Protein AF-A0A962EG68-F1 (afdb_monomer_lite)

Foldseek 3Di:
DDPVVVVVVVVVVPPPPPPPPVPPDLLVLQVVLVVCVVVVVLVSVLVSLVVSCVVPVAWDLFDDRDDPDTHTRQSLLSNLVSCLSVVVLVSNLVSLPPPRSCVNQVVVVVSNVVSVVSNVVSVVVVVVVVPPDDDPDDDPDDDDDDDDDDDDDDDDDDDDDDDPDPAQDFDDPVLCVVLVVLLVVLVVLLVVLVVLLCDPPNPPDPVSVVLVVLSVVLVVLSVVLVVQSVVCRVRNPSVSSVVSVVSSVVSVVSSVVSVVVSVVVRVVVVVVVLVVLLVVLLVLLVVLLVVLVVLLVLCVVLVNCVPPLVVQLVVLNVQLVVQSVDSDSVSNVVSSVSNVVSSVVSVVVSVVGDDDQDPLLVVLLVCLVVLVLVCLLPDDVLVVGDALQSSLSSLLSNLQSLVVVCVVVVVPPPVSVVSSLVSLVSSCVSPVPDQDDPVSHPPVSNVSSVVD

pLDDT: mean 89.94, std 15.51, range [40.25, 98.56]

Radius of gyration: 44.88 Å; chains: 1; bounding box: 103×73×131 Å

Secondary structure (DSSP, 8-state):
--THHHHHHHHHSSSS---------HHHHHHHHHHHHHTT-HHHHHHHHHHHHHH----EEEEE-STT-EEEE-HHHHHHHHHHHHT-HHHHHHHHT-HHHHHHHTT-HHHHHHHHHHHHHHHHHHHHHHHSPPPPP------------PPPP-----PPP-----PPPPPPHHHHHHHHHHHHHHHHHHHHHHHHHHSTTTTT-HHHHHHHHHHHHHHHHHHHHHHHHHHHHHHT-HHHHHHHHHHHHHHHHHHHHHHHHHHHHHHHHHHHHHHHHHHHHHHHHHHHHHHHHHHHHHHHHTT-TTSHHHHHHHHHHHHHHHHHHSS-HHHHHHHHHHHHHHHHHHHHHHHHSPPPPPHHHHHHHHHHHTT-HHHHHT---GGGSSSHHHHHHHHHHHHHHHHHHHHHTTS--HHHHHHHHHHHHHHHHH-TT----TTTS-HHHHHHHHH-

Sequence (452 aa):
MSARLVLLALLTATLMALPASGRADYKTDYQDGIEAAEKGDWAEVQRRMRAALAENAKPSNRMRTYGTNFIPYVPHYYLGLANARLGDCTAAIDAFSNPASRGVVSGLSKESDTQAREEARCTQMLAQARSKPEPPPTTPMEGKPPVVVASKDPVVTGKPTPTTPTGPTALSAAQIAPIQTLLSRIDQKIDGISGQLRSQPLAGSGDARALGRDLESLKQGRQLLGSNLERARSGGDSQRLGSLSSEAQALERNVATLDDRVSSARSGLAQAAEARALEQARQRASSAIARLDQDLSAANSAGIAGSAQAKAASEARGRLQQASAGSDRKAIESALNALTRASGDLQQAIAAAPKPAPEQLRTLVSWYLSAQYSKAADWDQLERLPDARARANALLVRAASRWHLYVRGGEVDGKLSAAVDIDLREARRLDEALKPNPQAFSPRLIERFASL

Structure (mmCIF, N/CA/C/O backbone):
data_AF-A0A962EG68-F1
#
_entry.id   AF-A0A962EG68-F1
#
loop_
_atom_site.group_PDB
_atom_site.id
_atom_site.type_symbol
_atom_site.label_atom_id
_atom_site.label_alt_id
_atom_site.label_comp_id
_atom_site.label_asym_id
_atom_site.label_entity_id
_atom_site.label_seq_id
_atom_site.pdbx_PDB_ins_code
_atom_site.Cartn_x
_atom_site.Cartn_y
_atom_site.Cartn_z
_atom_site.occupancy
_atom_site.B_iso_or_equiv
_atom_site.auth_seq_id
_atom_site.auth_comp_id
_atom_site.auth_asym_id
_atom_site.auth_atom_id
_atom_site.pdbx_PDB_model_num
ATOM 1 N N . MET A 1 1 ? 13.966 -54.833 -22.460 1.00 50.03 1 MET A N 1
ATOM 2 C CA . MET A 1 1 ? 13.701 -53.536 -21.798 1.00 50.03 1 MET A CA 1
ATOM 3 C C . MET A 1 1 ? 13.385 -53.836 -20.347 1.00 50.03 1 MET A C 1
ATOM 5 O O . MET A 1 1 ? 12.464 -54.590 -20.071 1.00 50.03 1 MET A O 1
ATOM 9 N N . SER A 1 2 ? 14.286 -53.436 -19.457 1.00 43.94 2 SER A N 1
ATOM 10 C CA . SER A 1 2 ? 14.609 -54.204 -18.252 1.00 43.94 2 SER A CA 1
ATOM 11 C C . SER A 1 2 ? 13.902 -53.667 -17.005 1.00 43.94 2 SER A C 1
ATOM 13 O O . SER A 1 2 ? 13.923 -52.465 -16.755 1.00 43.94 2 SER A O 1
ATOM 15 N N . ALA A 1 3 ? 13.369 -54.575 -16.179 1.00 46.50 3 ALA A N 1
ATOM 16 C CA . ALA A 1 3 ? 12.634 -54.327 -14.927 1.00 46.50 3 ALA A CA 1
ATOM 17 C C . ALA A 1 3 ? 13.347 -53.418 -13.895 1.00 46.50 3 ALA A C 1
ATOM 19 O O . ALA A 1 3 ? 12.727 -52.929 -12.955 1.00 46.50 3 ALA A O 1
ATOM 20 N N . ARG A 1 4 ? 14.637 -53.125 -14.094 1.00 46.75 4 ARG A N 1
ATOM 21 C CA . ARG A 1 4 ? 15.418 -52.178 -13.284 1.00 46.75 4 ARG A CA 1
ATOM 22 C C . ARG A 1 4 ? 15.032 -50.706 -13.498 1.00 46.75 4 ARG A C 1
ATOM 24 O O . ARG A 1 4 ? 15.252 -49.904 -12.600 1.00 46.75 4 ARG A O 1
ATOM 31 N N . LEU A 1 5 ? 14.421 -50.352 -14.634 1.00 48.84 5 LEU A N 1
ATOM 32 C CA . LEU A 1 5 ? 13.956 -48.980 -14.904 1.00 48.84 5 LEU A CA 1
ATOM 33 C C . LEU A 1 5 ? 12.628 -48.644 -14.204 1.00 48.84 5 LEU A C 1
ATOM 35 O O . LEU A 1 5 ? 12.405 -47.490 -13.855 1.00 48.84 5 LEU A O 1
ATOM 39 N N . VAL A 1 6 ? 11.783 -49.641 -13.922 1.00 54.22 6 VAL A N 1
ATOM 40 C CA . VAL A 1 6 ? 10.502 -49.426 -13.222 1.00 54.22 6 VAL A CA 1
ATOM 41 C C . VAL A 1 6 ? 10.713 -49.260 -11.711 1.00 54.22 6 VAL A C 1
ATOM 43 O O . VAL A 1 6 ? 10.053 -48.434 -11.086 1.00 54.22 6 VAL A O 1
ATOM 46 N N . LEU A 1 7 ? 11.696 -49.957 -11.124 1.00 47.50 7 LEU A N 1
ATOM 47 C CA . LEU A 1 7 ? 12.001 -49.835 -9.692 1.00 47.50 7 LEU A CA 1
ATOM 48 C C . LEU A 1 7 ? 12.650 -48.480 -9.331 1.00 47.50 7 LEU A C 1
ATOM 50 O O . LEU A 1 7 ? 12.420 -47.964 -8.241 1.00 47.50 7 LEU A O 1
ATOM 54 N N . LEU A 1 8 ? 13.408 -47.864 -10.250 1.00 49.78 8 LEU A N 1
ATOM 55 C CA . LEU A 1 8 ? 14.012 -46.540 -10.030 1.00 49.78 8 LEU A CA 1
ATOM 56 C C . LEU A 1 8 ? 13.000 -45.384 -10.184 1.00 49.78 8 LEU A C 1
ATOM 58 O O . LEU A 1 8 ? 13.159 -44.334 -9.560 1.00 49.78 8 LEU A O 1
ATOM 62 N N . ALA A 1 9 ? 11.940 -45.587 -10.975 1.00 51.19 9 ALA A N 1
ATOM 63 C CA . ALA A 1 9 ? 10.847 -44.624 -11.132 1.00 51.19 9 ALA A CA 1
ATOM 64 C C . ALA A 1 9 ? 9.864 -44.645 -9.943 1.00 51.19 9 ALA A C 1
ATOM 66 O O . ALA A 1 9 ? 9.278 -43.620 -9.608 1.00 51.19 9 ALA A O 1
ATOM 67 N N . LEU A 1 10 ? 9.728 -45.782 -9.251 1.00 49.44 10 LEU A N 1
ATOM 68 C CA . LEU A 1 10 ? 8.895 -45.893 -8.047 1.00 49.44 10 LEU A CA 1
ATOM 69 C C . LEU A 1 10 ? 9.600 -45.431 -6.762 1.00 49.44 10 LEU A C 1
ATOM 71 O O . LEU A 1 10 ? 8.918 -45.043 -5.820 1.00 49.44 10 LEU A O 1
ATOM 75 N N . LEU A 1 11 ? 10.939 -45.387 -6.720 1.00 48.75 11 LEU A N 1
ATOM 76 C CA . LEU A 1 11 ? 11.671 -44.821 -5.575 1.00 48.75 11 LEU A CA 1
ATOM 77 C C . LEU A 1 11 ? 11.842 -43.292 -5.641 1.00 48.75 11 LEU A C 1
ATOM 79 O O . LEU A 1 11 ? 12.051 -42.661 -4.608 1.00 48.75 11 LEU A O 1
ATOM 83 N N . THR A 1 12 ? 11.734 -42.678 -6.824 1.00 49.97 12 THR A N 1
ATOM 84 C CA . THR A 1 12 ? 11.819 -41.213 -6.983 1.00 49.97 12 THR A CA 1
ATOM 85 C C . THR A 1 12 ? 10.485 -40.494 -6.757 1.00 49.97 12 THR A C 1
ATOM 87 O O . THR A 1 12 ? 10.488 -39.314 -6.416 1.00 49.97 12 THR A O 1
ATOM 90 N N . ALA A 1 13 ? 9.348 -41.194 -6.843 1.00 48.47 13 ALA A N 1
ATOM 91 C CA . ALA A 1 13 ? 8.026 -40.605 -6.607 1.00 48.47 13 ALA A CA 1
ATOM 92 C C . ALA A 1 13 ? 7.655 -40.447 -5.114 1.00 48.47 13 ALA A C 1
ATOM 94 O O . ALA A 1 13 ? 6.784 -39.645 -4.785 1.00 48.47 13 ALA A O 1
ATOM 95 N N . THR A 1 14 ? 8.324 -41.150 -4.194 1.00 50.56 14 THR A N 1
ATOM 96 C CA . THR A 1 14 ? 7.951 -41.158 -2.761 1.00 50.56 14 THR A CA 1
ATOM 97 C C . THR A 1 14 ? 8.701 -40.113 -1.920 1.00 50.56 14 THR A C 1
ATOM 99 O O . THR A 1 14 ? 8.388 -39.934 -0.747 1.00 50.56 14 THR A O 1
ATOM 102 N N . LEU A 1 15 ? 9.663 -39.376 -2.494 1.00 50.19 15 LEU A N 1
ATOM 103 C CA . LEU A 1 15 ? 10.488 -38.406 -1.751 1.00 50.19 15 LEU A CA 1
ATOM 104 C C . LEU A 1 15 ? 10.054 -36.931 -1.898 1.00 50.19 15 LEU A C 1
ATOM 106 O O . LEU A 1 15 ? 10.713 -36.053 -1.351 1.00 50.19 15 LEU A O 1
ATOM 110 N N . MET A 1 16 ? 8.947 -36.635 -2.595 1.00 50.22 16 MET A N 1
ATOM 111 C CA . MET A 1 16 ? 8.471 -35.253 -2.821 1.00 50.22 16 MET A CA 1
ATOM 112 C C . MET A 1 16 ? 7.241 -34.828 -1.999 1.00 50.22 16 MET A C 1
ATOM 114 O O . MET A 1 16 ? 6.708 -33.746 -2.221 1.00 50.22 16 MET A O 1
ATOM 118 N N . ALA A 1 17 ? 6.817 -35.617 -1.009 1.00 49.25 17 ALA A N 1
ATOM 119 C CA . ALA A 1 17 ? 5.711 -35.261 -0.110 1.00 49.25 17 ALA A CA 1
ATOM 120 C C . ALA A 1 17 ? 6.168 -34.961 1.329 1.00 49.25 17 ALA A C 1
ATOM 122 O O . ALA A 1 17 ? 5.431 -35.203 2.282 1.00 49.25 17 ALA A O 1
ATOM 123 N N . LEU A 1 18 ? 7.382 -34.432 1.510 1.00 51.16 18 LEU A N 1
ATOM 124 C CA . LEU A 1 18 ? 7.716 -33.742 2.754 1.00 51.16 18 LEU A CA 1
ATOM 125 C C . LEU A 1 18 ? 7.087 -32.348 2.648 1.00 51.16 18 LEU A C 1
ATOM 127 O O . LEU A 1 18 ? 7.542 -31.572 1.801 1.00 51.16 18 LEU A O 1
ATOM 131 N N . PRO A 1 19 ? 6.040 -32.012 3.432 1.00 52.06 19 PRO A N 1
ATOM 132 C CA . PRO A 1 19 ? 5.602 -30.630 3.512 1.00 52.06 19 PRO A CA 1
ATOM 133 C C . PRO A 1 19 ? 6.845 -29.822 3.857 1.00 52.06 19 PRO A C 1
ATOM 135 O O . PRO A 1 19 ? 7.565 -30.160 4.799 1.00 52.06 19 PRO A O 1
ATOM 138 N N . ALA A 1 20 ? 7.136 -28.797 3.058 1.00 50.50 20 ALA A N 1
ATOM 139 C CA . ALA A 1 20 ? 8.066 -27.774 3.473 1.00 50.50 20 ALA A CA 1
ATOM 140 C C . ALA A 1 20 ? 7.466 -27.187 4.749 1.00 50.50 20 ALA A C 1
ATOM 142 O O . ALA A 1 20 ? 6.619 -26.298 4.700 1.00 50.50 20 ALA A O 1
ATOM 143 N N . SER A 1 21 ? 7.859 -27.736 5.896 1.00 47.88 21 SER A N 1
ATOM 144 C CA . SER A 1 21 ? 7.805 -27.049 7.165 1.00 47.88 21 SER A CA 1
ATOM 145 C C . SER A 1 21 ? 8.706 -25.850 6.941 1.00 47.88 21 SER A C 1
ATOM 147 O O . SER A 1 21 ? 9.917 -25.916 7.162 1.00 47.88 21 SER A O 1
ATOM 149 N N . GLY A 1 22 ? 8.132 -24.789 6.360 1.00 54.22 22 GLY A N 1
ATOM 150 C CA . GLY A 1 22 ? 8.721 -23.469 6.385 1.00 54.22 22 GLY A CA 1
ATOM 151 C C . GLY A 1 22 ? 9.144 -23.311 7.823 1.00 54.22 22 GLY A C 1
ATOM 152 O O . GLY A 1 22 ? 8.308 -23.507 8.705 1.00 54.22 22 GLY A O 1
ATOM 153 N N . ARG A 1 23 ? 10.457 -23.178 8.040 1.00 49.31 23 ARG A N 1
ATOM 154 C CA . ARG A 1 23 ? 11.011 -23.012 9.376 1.00 49.31 23 ARG A CA 1
ATOM 155 C C . ARG A 1 23 ? 10.229 -21.860 9.963 1.00 49.31 23 ARG A C 1
ATOM 157 O O . ARG A 1 23 ? 10.404 -20.730 9.509 1.00 49.31 23 ARG A O 1
ATOM 164 N N . ALA A 1 24 ? 9.281 -22.195 10.827 1.00 63.91 24 ALA A N 1
ATOM 165 C CA . ALA A 1 24 ? 8.517 -21.198 11.511 1.00 63.91 24 ALA A CA 1
ATOM 166 C C . ALA A 1 24 ? 9.570 -20.404 12.293 1.00 63.91 24 ALA A C 1
ATOM 168 O O . ALA A 1 24 ? 10.603 -20.930 12.724 1.00 63.91 24 ALA A O 1
ATOM 169 N N . ASP A 1 25 ? 9.466 -19.092 12.146 1.00 90.56 25 ASP A N 1
ATOM 170 C CA . ASP A 1 25 ? 10.394 -18.157 12.741 1.00 90.56 25 ASP A CA 1
ATOM 171 C C . ASP A 1 25 ? 9.665 -17.658 13.975 1.00 90.56 25 ASP A C 1
ATOM 173 O O . ASP A 1 25 ? 8.786 -16.801 13.864 1.00 90.56 25 ASP A O 1
ATOM 177 N N . TYR A 1 26 ? 9.999 -18.210 15.145 1.00 95.31 26 TYR A N 1
ATOM 178 C CA . TYR A 1 26 ? 9.415 -17.800 16.424 1.00 95.31 26 TYR A CA 1
ATOM 179 C C . TYR A 1 26 ? 9.380 -16.278 16.607 1.00 95.31 26 TYR A C 1
ATOM 181 O O . TYR A 1 26 ? 8.548 -15.767 17.355 1.00 95.31 26 TYR A O 1
ATOM 189 N N . LYS A 1 27 ? 10.274 -15.532 15.940 1.00 95.19 27 LYS A N 1
ATOM 190 C CA . LYS A 1 27 ? 10.259 -14.069 15.943 1.00 95.19 27 LYS A CA 1
ATOM 191 C C . LYS A 1 27 ? 9.034 -13.520 15.233 1.00 95.19 27 LYS A C 1
ATOM 193 O O . LYS A 1 27 ? 8.393 -12.634 15.785 1.00 95.19 27 LYS A O 1
ATOM 198 N N . THR A 1 28 ? 8.712 -14.038 14.049 1.00 93.81 28 THR A N 1
ATOM 199 C CA . THR A 1 28 ? 7.505 -13.673 13.305 1.00 93.81 28 THR A CA 1
ATOM 200 C C . THR A 1 28 ? 6.269 -14.029 14.111 1.00 93.81 28 THR A C 1
ATOM 202 O O . THR A 1 28 ? 5.432 -13.161 14.317 1.00 93.81 28 THR A O 1
ATOM 205 N N . ASP A 1 29 ? 6.185 -15.241 14.667 1.00 96.31 29 ASP A N 1
ATOM 206 C CA . ASP A 1 29 ? 5.043 -15.616 15.510 1.00 96.31 29 ASP A CA 1
ATOM 207 C C . ASP A 1 29 ? 4.909 -14.709 16.736 1.00 96.31 29 ASP A C 1
ATOM 209 O O . ASP A 1 29 ? 3.815 -14.258 17.069 1.00 96.31 29 ASP A O 1
ATOM 213 N N . TYR A 1 30 ? 6.017 -14.376 17.394 1.00 97.25 30 TYR A N 1
ATOM 214 C CA . TYR A 1 30 ? 5.998 -13.456 18.524 1.00 97.25 30 TYR A CA 1
ATOM 215 C C . TYR A 1 30 ? 5.562 -12.041 18.128 1.00 97.25 30 TYR A C 1
ATOM 217 O O . TYR A 1 30 ? 4.762 -11.433 18.836 1.00 97.25 30 TYR A O 1
ATOM 225 N N . GLN A 1 31 ? 6.056 -11.517 17.004 1.00 96.00 31 GLN A N 1
ATOM 226 C CA . GLN A 1 31 ? 5.681 -10.196 16.495 1.00 96.00 31 GLN A CA 1
ATOM 227 C C . GLN A 1 31 ? 4.208 -10.146 16.079 1.00 96.00 31 GLN A C 1
ATOM 229 O O . GLN A 1 31 ? 3.493 -9.254 16.531 1.00 96.00 31 GLN A O 1
ATOM 234 N N . ASP A 1 32 ? 3.745 -11.132 15.309 1.00 95.44 32 ASP A N 1
ATOM 235 C CA . ASP A 1 32 ? 2.341 -11.288 14.915 1.00 95.44 32 ASP A CA 1
ATOM 236 C C . ASP A 1 32 ? 1.443 -11.410 16.154 1.00 95.44 32 ASP A C 1
AT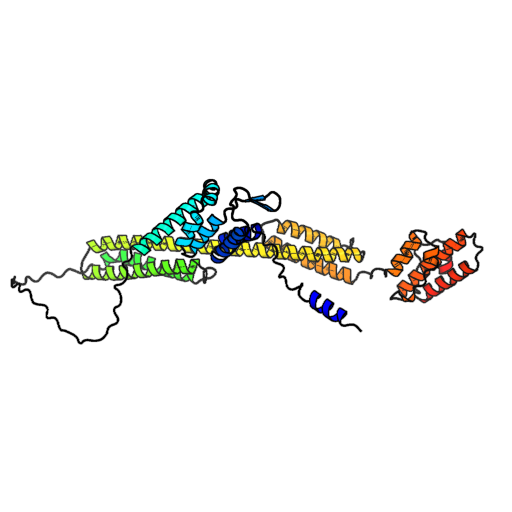OM 238 O O . ASP A 1 32 ? 0.352 -10.845 16.206 1.00 95.44 32 ASP A O 1
ATOM 242 N N . GLY A 1 33 ? 1.901 -12.127 17.184 1.00 97.12 33 GLY A N 1
ATOM 243 C CA . GLY A 1 33 ? 1.181 -12.261 18.444 1.00 97.12 33 GLY A CA 1
ATOM 244 C C . GLY A 1 33 ? 1.147 -10.971 19.274 1.00 97.12 33 GLY A C 1
ATOM 245 O O . GLY A 1 33 ? 0.136 -10.709 19.920 1.00 97.12 33 GLY A O 1
ATOM 246 N N . ILE A 1 34 ? 2.187 -10.130 19.244 1.00 97.44 34 ILE A N 1
ATOM 247 C CA . ILE A 1 34 ? 2.130 -8.785 19.846 1.00 97.44 34 ILE A CA 1
AT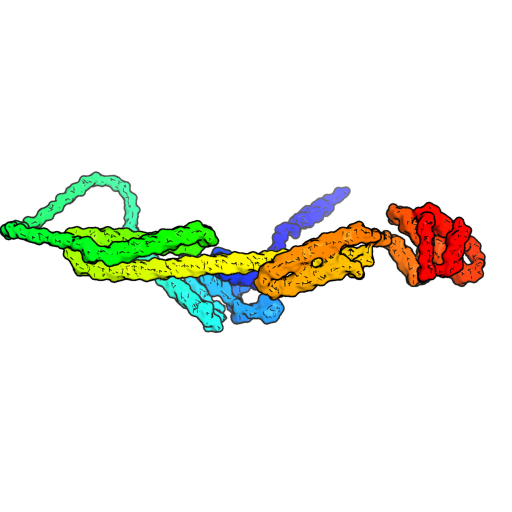OM 248 C C . ILE A 1 34 ? 1.125 -7.915 19.087 1.00 97.44 34 ILE A C 1
ATOM 250 O O . ILE A 1 34 ? 0.266 -7.295 19.710 1.00 97.44 34 ILE A O 1
ATOM 254 N N . GLU A 1 35 ? 1.176 -7.910 17.755 1.00 95.44 35 GLU A N 1
ATOM 255 C CA . GLU A 1 35 ? 0.239 -7.143 16.929 1.00 95.44 35 GLU A CA 1
ATOM 256 C C . GLU A 1 35 ? -1.214 -7.609 17.147 1.00 95.44 35 GLU A C 1
ATOM 258 O O . GLU A 1 35 ? -2.143 -6.802 17.230 1.00 95.44 35 GLU A O 1
ATOM 263 N N . ALA A 1 36 ? -1.431 -8.917 17.306 1.00 96.12 36 ALA A N 1
ATOM 264 C CA . ALA A 1 36 ? -2.725 -9.476 17.685 1.00 96.12 36 ALA A CA 1
ATOM 265 C C . ALA A 1 36 ? -3.180 -9.005 19.078 1.00 96.12 36 ALA A C 1
ATOM 267 O O . ALA A 1 36 ? -4.360 -8.699 19.264 1.00 96.12 36 ALA A O 1
ATOM 268 N N . ALA A 1 37 ? -2.262 -8.886 20.044 1.00 97.19 37 ALA A N 1
ATOM 269 C CA . ALA A 1 37 ? -2.569 -8.381 21.381 1.00 97.19 37 ALA A CA 1
ATOM 270 C C . ALA A 1 37 ? -2.979 -6.901 21.344 1.00 97.19 37 ALA A C 1
ATOM 272 O O . ALA A 1 37 ? -3.939 -6.519 22.012 1.00 97.19 37 ALA A O 1
ATOM 273 N N . GLU A 1 38 ? -2.320 -6.086 20.516 1.00 94.88 38 GLU A N 1
ATOM 274 C CA . GLU A 1 38 ? -2.689 -4.682 20.281 1.00 94.88 38 GLU A CA 1
ATOM 275 C C . GLU A 1 38 ? -4.081 -4.544 19.646 1.00 94.88 38 GLU A C 1
ATOM 277 O O . GLU A 1 38 ? -4.824 -3.612 19.957 1.00 94.88 38 GLU A O 1
ATOM 282 N N . LYS A 1 39 ? -4.470 -5.504 18.798 1.00 94.50 39 LYS A N 1
ATOM 283 C CA . LYS A 1 39 ? -5.811 -5.591 18.193 1.00 94.50 39 LYS A CA 1
ATOM 284 C C . LYS A 1 39 ? -6.871 -6.190 19.128 1.00 94.50 39 LYS A C 1
ATOM 286 O O . LYS A 1 39 ? -8.054 -6.151 18.791 1.00 94.50 39 LYS A O 1
ATOM 291 N N . GLY A 1 40 ? -6.473 -6.743 20.275 1.00 94.81 40 GLY A N 1
ATOM 292 C CA . GLY A 1 40 ? -7.361 -7.438 21.210 1.00 94.81 40 GLY A CA 1
ATOM 293 C C . GLY A 1 40 ? -7.826 -8.823 20.740 1.00 94.81 40 GLY A C 1
ATOM 294 O O . GLY A 1 40 ? -8.812 -9.339 21.268 1.00 94.81 40 GLY A O 1
ATOM 295 N N . ASP A 1 41 ? -7.145 -9.434 19.765 1.00 96.00 41 ASP A N 1
ATOM 296 C CA . ASP A 1 41 ? -7.443 -10.788 19.283 1.00 96.00 41 ASP A CA 1
ATOM 297 C C . ASP A 1 41 ? -6.742 -11.843 20.150 1.00 96.00 41 ASP A C 1
ATOM 299 O O . ASP A 1 41 ? -5.734 -12.446 19.784 1.00 96.00 41 ASP A O 1
ATOM 303 N N . TRP A 1 42 ? -7.263 -12.045 21.360 1.00 97.56 42 TRP A N 1
ATOM 304 C CA . TRP A 1 42 ? -6.613 -12.878 22.376 1.00 97.56 42 TRP A CA 1
ATOM 305 C C . TRP A 1 42 ? -6.487 -14.359 21.988 1.00 97.56 42 TRP A C 1
ATOM 307 O O . TRP A 1 42 ? -5.570 -15.030 22.461 1.00 97.56 42 TRP A O 1
ATOM 317 N N . ALA A 1 43 ? -7.362 -14.873 21.119 1.00 97.12 43 ALA A N 1
ATOM 318 C CA . ALA A 1 43 ? -7.259 -16.243 20.613 1.00 97.12 43 ALA A CA 1
ATOM 319 C C . ALA A 1 43 ? -6.046 -16.397 19.683 1.00 97.12 43 ALA A C 1
ATOM 321 O O . ALA A 1 43 ? -5.287 -17.365 19.799 1.00 97.12 43 ALA A O 1
ATOM 322 N N . GLU A 1 44 ? -5.822 -15.411 18.812 1.00 95.88 44 GLU A N 1
ATOM 323 C CA . GLU A 1 44 ? -4.640 -15.350 17.957 1.00 95.88 44 GLU A CA 1
ATOM 324 C C . GLU A 1 44 ? -3.356 -15.215 18.783 1.00 95.88 44 GLU A C 1
ATOM 326 O O . GLU A 1 44 ? -2.414 -15.976 18.561 1.00 95.88 44 GLU A O 1
ATOM 331 N N . VAL A 1 45 ? -3.339 -14.333 19.794 1.00 98.31 45 VAL A N 1
ATOM 332 C CA . VAL A 1 45 ? -2.197 -14.193 20.722 1.00 98.31 45 VAL A CA 1
ATOM 333 C C . VAL A 1 45 ? -1.850 -15.540 21.349 1.00 98.31 45 VAL A C 1
ATOM 335 O O . VAL A 1 45 ? -0.693 -15.955 21.320 1.00 98.31 45 VAL A O 1
ATOM 338 N N . GLN A 1 46 ? -2.843 -16.254 21.887 1.00 98.19 46 GLN A N 1
ATOM 339 C CA . GLN A 1 46 ? -2.628 -17.555 22.518 1.00 98.19 46 GLN A CA 1
ATOM 340 C C . GLN A 1 46 ? -1.996 -18.557 21.537 1.00 98.19 46 GLN A C 1
ATOM 342 O O . GLN A 1 46 ? -1.043 -19.254 21.898 1.00 98.19 46 GLN A O 1
ATOM 347 N N . ARG A 1 47 ? -2.495 -18.620 20.292 1.00 97.81 47 ARG A N 1
ATOM 348 C CA . ARG A 1 47 ? -1.960 -19.511 19.251 1.00 97.81 47 ARG A CA 1
ATOM 349 C C . ARG A 1 47 ? -0.515 -19.159 18.901 1.00 97.81 47 ARG A C 1
ATOM 351 O O . ARG A 1 47 ? 0.345 -20.037 18.921 1.00 97.81 47 ARG A O 1
ATOM 358 N N . ARG A 1 48 ? -0.247 -17.883 18.624 1.00 97.81 48 ARG A N 1
ATOM 359 C CA . ARG A 1 48 ? 1.069 -17.382 18.209 1.00 97.81 48 ARG A CA 1
ATOM 360 C C . ARG A 1 48 ? 2.123 -17.509 19.301 1.00 97.81 48 ARG A C 1
ATOM 362 O O . ARG A 1 48 ? 3.224 -17.977 19.039 1.00 97.81 48 ARG A O 1
ATOM 369 N N . MET A 1 49 ? 1.771 -17.204 20.549 1.00 98.19 49 MET A N 1
ATOM 370 C CA . MET A 1 49 ? 2.694 -17.347 21.677 1.00 98.19 49 MET A CA 1
ATOM 371 C C . MET A 1 49 ? 3.040 -18.814 21.952 1.00 98.19 49 MET A C 1
ATOM 373 O O . MET A 1 49 ? 4.184 -19.113 22.283 1.00 98.19 49 MET A O 1
ATOM 377 N N . ARG A 1 50 ? 2.095 -19.749 21.767 1.00 97.62 50 ARG A N 1
ATOM 378 C CA . ARG A 1 50 ? 2.389 -21.191 21.844 1.00 97.62 50 ARG A CA 1
ATOM 379 C C . ARG A 1 50 ? 3.325 -21.653 20.726 1.00 97.62 50 ARG A C 1
ATOM 381 O O . ARG A 1 50 ? 4.232 -22.426 21.017 1.00 97.62 50 ARG A O 1
ATOM 388 N N . ALA A 1 51 ? 3.133 -21.175 19.494 1.00 95.94 51 ALA A N 1
ATOM 389 C CA . ALA A 1 51 ? 4.030 -21.477 18.376 1.00 95.94 51 ALA A CA 1
ATOM 390 C C . ALA A 1 51 ? 5.454 -20.960 18.649 1.00 95.94 51 ALA A C 1
ATOM 392 O O . ALA A 1 51 ? 6.404 -21.739 18.636 1.00 95.94 51 ALA A O 1
ATOM 393 N N . ALA A 1 52 ? 5.584 -19.694 19.061 1.00 96.88 52 ALA A N 1
ATOM 394 C CA . ALA A 1 52 ? 6.874 -19.110 19.420 1.00 96.88 52 ALA A CA 1
ATOM 395 C C . ALA A 1 52 ? 7.571 -19.868 20.571 1.00 96.88 52 ALA A C 1
ATOM 397 O O . ALA A 1 52 ? 8.775 -20.120 20.518 1.00 96.88 52 ALA A O 1
ATOM 398 N N . LEU A 1 53 ? 6.819 -20.288 21.597 1.00 97.00 53 LEU A N 1
ATOM 399 C CA . LEU A 1 53 ? 7.343 -21.080 22.719 1.00 97.00 53 LEU A CA 1
ATOM 400 C C . LEU A 1 53 ? 7.768 -22.498 22.324 1.00 97.00 53 LEU A C 1
ATOM 402 O O . LEU A 1 53 ? 8.707 -23.021 22.924 1.00 97.00 53 LEU A O 1
ATOM 406 N N . ALA A 1 54 ? 7.096 -23.118 21.351 1.00 96.38 54 ALA A N 1
ATOM 407 C CA . ALA A 1 54 ? 7.445 -24.453 20.870 1.00 96.38 54 ALA A CA 1
ATOM 408 C C . ALA A 1 54 ? 8.837 -24.480 20.218 1.00 96.38 54 ALA A C 1
ATOM 410 O O . ALA A 1 54 ? 9.536 -25.489 20.288 1.00 96.38 54 ALA A O 1
ATOM 411 N N . GLU A 1 55 ? 9.257 -23.362 19.631 1.00 95.44 55 GLU A N 1
ATOM 412 C CA . GLU A 1 55 ? 10.564 -23.217 18.992 1.00 95.44 55 GLU A CA 1
ATOM 413 C C . GLU A 1 55 ? 11.620 -22.594 19.901 1.00 95.44 55 GLU A C 1
ATOM 415 O O . GLU A 1 55 ? 12.772 -23.033 19.921 1.00 95.44 55 GLU A O 1
ATOM 420 N N . ASN A 1 56 ? 11.247 -21.561 20.657 1.00 96.38 56 ASN A N 1
ATOM 421 C CA . ASN A 1 56 ? 12.141 -20.881 21.576 1.00 96.38 56 ASN A CA 1
ATOM 422 C C . ASN A 1 56 ? 11.430 -20.521 22.884 1.00 96.38 56 ASN A C 1
ATOM 424 O O . ASN A 1 56 ? 10.876 -19.433 23.052 1.00 96.38 56 ASN A O 1
ATOM 428 N N . ALA A 1 57 ? 11.528 -21.422 23.857 1.00 97.19 57 ALA A N 1
ATOM 429 C CA . ALA A 1 57 ? 10.934 -21.246 25.177 1.00 97.19 57 ALA A CA 1
ATOM 430 C C . ALA A 1 57 ? 11.678 -20.243 26.086 1.00 97.19 57 ALA A C 1
ATOM 432 O O . ALA A 1 57 ? 11.179 -19.911 27.160 1.00 97.19 57 ALA A O 1
ATOM 433 N N . LYS A 1 58 ? 12.884 -19.778 25.720 1.00 97.44 58 LYS A N 1
ATOM 434 C CA . LYS A 1 58 ? 13.719 -18.948 26.606 1.00 97.44 58 LYS A CA 1
ATOM 435 C C . LYS A 1 58 ? 13.414 -17.454 26.420 1.00 97.44 58 LYS A C 1
ATOM 437 O O . LYS A 1 58 ? 13.758 -16.910 25.369 1.00 97.44 58 LYS A O 1
ATOM 442 N N . PRO A 1 59 ? 12.833 -16.764 27.420 1.00 97.19 59 PRO A N 1
ATOM 443 C CA . PRO A 1 59 ? 12.625 -15.321 27.352 1.00 97.19 59 PRO A CA 1
ATOM 444 C C . PRO A 1 59 ? 13.962 -14.564 27.371 1.00 97.19 59 PRO A C 1
ATOM 446 O O . PRO A 1 59 ? 14.971 -15.060 27.875 1.00 97.19 59 PRO A O 1
ATOM 449 N N . SER A 1 60 ? 13.978 -13.355 26.811 1.00 97.19 60 SER A N 1
ATOM 450 C CA . SER A 1 60 ? 15.173 -12.507 26.720 1.00 97.19 60 SER A CA 1
ATOM 451 C C . SER A 1 60 ? 14.807 -11.029 26.804 1.00 97.19 60 SER A C 1
ATOM 453 O O . SER A 1 60 ? 13.853 -10.589 26.169 1.00 97.19 60 SER A O 1
ATOM 455 N N . ASN A 1 61 ? 15.621 -10.228 27.498 1.00 96.94 61 ASN A N 1
ATOM 456 C CA . ASN A 1 61 ? 15.477 -8.764 27.524 1.00 96.94 61 ASN A CA 1
ATOM 457 C C . ASN A 1 61 ? 15.660 -8.132 26.134 1.00 96.94 61 ASN A C 1
ATOM 459 O O . ASN A 1 61 ? 15.185 -7.027 25.883 1.00 96.94 61 ASN A O 1
ATOM 463 N N . ARG A 1 62 ? 16.396 -8.802 25.237 1.00 95.81 62 ARG A N 1
ATOM 464 C CA . ARG A 1 62 ? 16.714 -8.302 23.897 1.00 95.81 62 ARG A CA 1
ATOM 465 C C . ARG A 1 62 ? 16.647 -9.435 22.886 1.00 95.81 62 ARG A C 1
ATOM 467 O O . ARG A 1 62 ? 17.546 -10.270 22.804 1.00 95.81 62 ARG A O 1
ATOM 474 N N . MET A 1 63 ? 15.608 -9.416 22.068 1.00 95.69 63 MET A N 1
ATOM 475 C CA . MET A 1 63 ? 15.492 -10.220 20.863 1.00 95.69 63 MET A CA 1
ATOM 476 C C . MET A 1 63 ? 15.556 -9.305 19.648 1.00 95.69 63 MET A C 1
ATOM 478 O O . MET A 1 63 ? 14.847 -8.305 19.556 1.00 95.69 63 MET A O 1
ATOM 482 N N . ARG A 1 64 ? 16.432 -9.651 18.708 1.00 94.75 64 ARG A N 1
ATOM 483 C CA . ARG A 1 64 ? 16.594 -8.916 17.455 1.00 94.75 64 ARG A CA 1
ATOM 484 C C . ARG A 1 64 ? 15.483 -9.302 16.481 1.00 94.75 64 ARG A C 1
ATOM 486 O O . ARG A 1 64 ? 15.439 -10.466 16.073 1.00 94.75 64 ARG A O 1
ATOM 493 N N . THR A 1 65 ? 14.651 -8.339 16.093 1.00 88.44 65 THR A N 1
ATOM 494 C CA . THR A 1 65 ? 13.583 -8.522 15.099 1.00 88.44 65 THR A CA 1
ATOM 495 C C . THR A 1 65 ? 14.121 -8.288 13.692 1.00 88.44 65 THR A C 1
ATOM 497 O O . THR A 1 65 ? 14.488 -9.240 13.010 1.00 88.44 65 THR A O 1
ATOM 500 N N . TYR A 1 66 ? 14.280 -7.022 13.300 1.00 83.62 66 TYR A N 1
ATOM 501 C CA . TYR A 1 66 ? 14.823 -6.607 12.010 1.00 83.62 66 TYR A CA 1
ATOM 502 C C . TYR A 1 66 ? 15.881 -5.514 12.178 1.00 83.62 66 TYR A C 1
ATOM 504 O O . TYR A 1 66 ? 15.750 -4.619 13.015 1.00 83.62 66 TYR A O 1
ATOM 512 N N . GLY A 1 67 ? 16.941 -5.573 11.367 1.00 89.38 67 GLY A N 1
ATOM 513 C CA . GLY A 1 67 ? 17.998 -4.562 11.378 1.00 89.38 67 GLY A CA 1
ATOM 514 C C . GLY A 1 67 ? 18.654 -4.428 12.754 1.00 89.38 67 GLY A C 1
ATOM 515 O O . GLY A 1 67 ? 19.209 -5.396 13.271 1.00 89.38 67 GLY A O 1
ATOM 516 N N . THR A 1 68 ? 18.620 -3.236 13.339 1.00 92.12 68 THR A N 1
ATOM 517 C CA . THR A 1 68 ? 19.165 -2.921 14.672 1.00 92.12 68 THR A CA 1
ATOM 518 C C . THR A 1 68 ? 18.088 -2.811 15.755 1.00 92.12 68 THR A C 1
ATOM 520 O O . THR A 1 68 ? 18.409 -2.449 16.886 1.00 92.12 68 THR A O 1
ATOM 523 N N . ASN A 1 69 ? 16.830 -3.148 15.448 1.00 89.94 69 ASN A N 1
ATOM 524 C CA . ASN A 1 69 ? 15.732 -3.075 16.406 1.00 89.94 69 ASN A CA 1
ATOM 525 C C . ASN A 1 69 ? 15.729 -4.302 17.328 1.00 89.94 69 ASN A C 1
ATOM 527 O O . ASN A 1 69 ? 15.784 -5.453 16.878 1.00 89.94 69 ASN A O 1
ATOM 531 N N . PHE A 1 70 ? 15.658 -4.042 18.633 1.00 95.94 70 PHE A N 1
ATOM 532 C CA . PHE A 1 70 ? 15.553 -5.059 19.674 1.00 95.94 70 PHE A CA 1
ATOM 533 C C . PHE A 1 70 ? 14.283 -4.818 20.478 1.00 95.94 70 PHE A C 1
ATOM 535 O O . PHE A 1 70 ? 14.040 -3.695 20.910 1.00 95.94 70 PHE A O 1
ATOM 542 N N . ILE A 1 71 ? 13.517 -5.878 20.707 1.00 95.38 71 ILE A N 1
ATOM 543 C CA . ILE A 1 71 ? 12.360 -5.865 21.606 1.00 95.38 71 ILE A CA 1
ATOM 544 C C . ILE A 1 71 ? 12.560 -6.919 22.699 1.00 95.38 71 ILE A C 1
ATOM 546 O O . ILE A 1 71 ? 13.269 -7.905 22.460 1.00 95.38 71 ILE A O 1
ATOM 550 N N . PRO A 1 72 ? 11.970 -6.751 23.890 1.00 97.44 72 PRO A N 1
ATOM 551 C CA . PRO A 1 72 ? 11.933 -7.825 24.870 1.00 97.44 72 PRO A CA 1
ATOM 552 C C . PRO A 1 72 ? 11.127 -9.007 24.320 1.00 97.44 72 PRO A C 1
ATOM 554 O O . PRO A 1 72 ? 10.070 -8.826 23.715 1.00 97.44 72 PRO A O 1
ATOM 557 N N . TYR A 1 73 ? 11.631 -10.219 24.533 1.00 97.88 73 TYR A N 1
ATOM 558 C CA . TYR A 1 73 ? 10.979 -11.480 24.196 1.00 97.88 73 TYR A CA 1
ATOM 559 C C . TYR A 1 73 ? 10.437 -12.124 25.470 1.00 97.88 73 TYR A C 1
ATOM 561 O O . TYR A 1 73 ? 11.180 -12.751 26.226 1.00 97.88 73 TYR A O 1
ATOM 569 N N . VAL A 1 74 ? 9.141 -11.928 25.716 1.00 98.12 74 VAL A N 1
ATOM 570 C CA . VAL A 1 74 ? 8.408 -12.385 26.908 1.00 98.12 74 VAL A CA 1
ATOM 571 C C . VAL A 1 74 ? 7.136 -13.155 26.519 1.00 98.12 74 VAL A C 1
ATOM 573 O O . VAL A 1 74 ? 6.029 -12.780 26.905 1.00 98.12 74 VAL A O 1
ATOM 576 N N . PRO A 1 75 ? 7.240 -14.245 25.737 1.00 98.19 75 PRO A N 1
ATOM 577 C CA . PRO A 1 75 ? 6.063 -14.947 25.216 1.00 98.19 75 PRO A CA 1
ATOM 578 C C . PRO A 1 75 ? 5.150 -15.523 26.311 1.00 98.19 75 PRO A C 1
ATOM 580 O O . PRO A 1 75 ? 3.933 -15.530 26.151 1.00 98.19 75 PRO A O 1
ATOM 583 N N . HIS A 1 76 ? 5.700 -15.942 27.457 1.00 98.38 76 HIS A N 1
ATOM 584 C CA . HIS A 1 76 ? 4.907 -16.408 28.601 1.00 98.38 76 HIS A CA 1
ATOM 585 C C . HIS A 1 76 ? 4.019 -15.309 29.205 1.00 98.38 76 HIS A C 1
ATOM 587 O O . HIS A 1 76 ? 2.887 -15.596 29.587 1.00 98.38 76 HIS A O 1
ATOM 593 N N . TYR A 1 77 ? 4.489 -14.056 29.239 1.00 98.50 77 TYR A N 1
ATOM 594 C CA . TYR A 1 77 ? 3.683 -12.915 29.683 1.00 98.50 77 TYR A CA 1
ATOM 595 C C . TYR A 1 77 ? 2.474 -12.699 28.766 1.00 98.50 77 TYR A C 1
ATOM 597 O O . TYR A 1 77 ? 1.339 -12.642 29.239 1.00 98.50 77 TYR A O 1
ATOM 605 N N . TYR A 1 78 ? 2.692 -12.656 27.449 1.00 98.44 78 TYR A N 1
ATOM 606 C CA . TYR A 1 78 ? 1.598 -12.486 26.488 1.00 98.44 78 TYR A CA 1
ATOM 607 C C . TYR A 1 78 ? 0.654 -13.694 26.451 1.00 98.44 78 TYR A C 1
ATOM 609 O O . TYR A 1 78 ? -0.555 -13.513 26.314 1.00 98.44 78 TYR A O 1
ATOM 617 N N . LEU A 1 79 ? 1.167 -14.914 26.642 1.00 98.50 79 LEU A N 1
ATOM 618 C CA . LEU A 1 79 ? 0.338 -16.111 26.783 1.00 98.50 79 LEU A CA 1
ATOM 619 C C . LEU A 1 79 ? -0.544 -16.046 28.040 1.00 98.50 79 LEU A C 1
ATOM 621 O O . LEU A 1 79 ? -1.735 -16.343 27.962 1.00 98.50 79 LEU A O 1
ATOM 625 N N . GLY A 1 80 ? 0.011 -15.619 29.179 1.00 98.44 80 GLY A N 1
ATOM 626 C CA . GLY A 1 80 ? -0.749 -15.420 30.414 1.00 98.44 80 GLY A CA 1
ATOM 627 C C . GLY A 1 80 ? -1.829 -14.353 30.260 1.00 98.44 80 GLY A C 1
ATOM 628 O O . GLY A 1 80 ? -2.976 -14.575 30.648 1.00 98.44 80 GLY A O 1
ATOM 629 N N . LEU A 1 81 ? -1.502 -13.238 29.599 1.00 98.38 81 LEU A N 1
ATOM 630 C CA . LEU A 1 81 ? -2.456 -12.172 29.303 1.00 98.38 81 LEU A CA 1
ATOM 631 C C . LEU A 1 81 ? -3.592 -12.668 28.398 1.00 98.38 81 LEU A C 1
ATOM 633 O O . LEU A 1 81 ? -4.759 -12.407 28.683 1.00 98.38 81 LEU A O 1
ATOM 637 N N . ALA A 1 82 ? -3.268 -13.420 27.344 1.00 98.44 82 ALA A N 1
ATOM 638 C CA . ALA A 1 82 ? -4.259 -14.016 26.454 1.00 98.44 82 ALA A CA 1
ATOM 639 C C . ALA A 1 82 ? -5.197 -14.975 27.202 1.00 98.44 82 ALA A C 1
ATOM 641 O O . ALA A 1 82 ? -6.416 -14.841 27.103 1.00 98.44 82 ALA A O 1
ATOM 642 N N . ASN A 1 83 ? -4.650 -15.884 28.015 1.00 98.44 83 ASN A N 1
ATOM 643 C CA . ASN A 1 83 ? -5.440 -16.809 28.833 1.00 98.44 83 ASN A CA 1
AT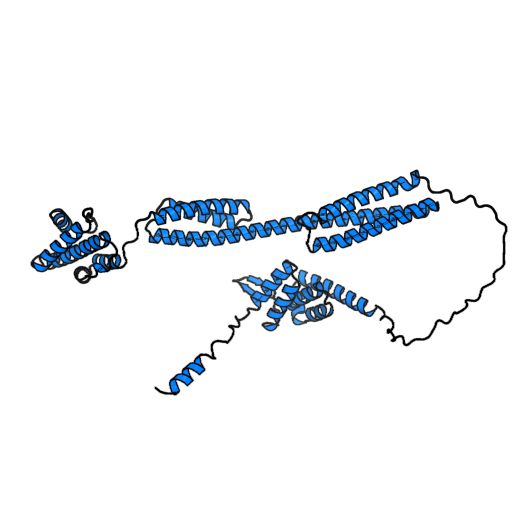OM 644 C C . ASN A 1 83 ? -6.362 -16.058 29.808 1.00 98.44 83 ASN A C 1
ATOM 646 O O . ASN A 1 83 ? -7.555 -16.354 29.882 1.00 98.44 83 ASN A O 1
ATOM 650 N N . ALA A 1 84 ? -5.848 -15.023 30.483 1.00 98.06 84 ALA A N 1
ATOM 651 C CA . ALA A 1 84 ? -6.625 -14.209 31.417 1.00 98.06 84 ALA A CA 1
ATOM 652 C C . ALA A 1 84 ? -7.797 -13.491 30.729 1.00 98.06 84 ALA A C 1
ATOM 654 O O . ALA A 1 84 ? -8.879 -13.364 31.309 1.00 98.06 84 ALA A O 1
ATOM 655 N N . ARG A 1 85 ? -7.598 -13.024 29.489 1.00 97.50 85 ARG A N 1
ATOM 656 C CA . ARG A 1 85 ? -8.619 -12.344 28.674 1.00 97.50 85 ARG A CA 1
ATOM 657 C C . ARG A 1 85 ? -9.651 -13.305 28.086 1.00 97.50 85 ARG A C 1
ATOM 659 O O . ARG A 1 85 ? -10.800 -12.912 27.911 1.00 97.50 85 ARG A O 1
ATOM 666 N N . LEU A 1 86 ? -9.258 -14.552 27.829 1.00 97.38 86 LEU A N 1
ATOM 667 C CA . LEU A 1 86 ? -10.146 -15.638 27.403 1.00 97.38 86 LEU A CA 1
ATOM 668 C C . LEU A 1 86 ? -10.897 -16.300 28.575 1.00 97.38 86 LEU A C 1
ATOM 670 O O . LEU A 1 86 ? -11.766 -17.135 28.345 1.00 97.38 86 LEU A O 1
ATOM 674 N N . GLY A 1 87 ? -10.596 -15.918 29.822 1.00 96.25 87 GLY A N 1
ATOM 675 C CA . GLY A 1 87 ? -11.246 -16.436 31.030 1.00 96.25 87 GLY A CA 1
ATOM 676 C C . GLY A 1 87 ? -10.623 -17.717 31.594 1.00 96.25 87 GLY A C 1
ATOM 677 O O . GLY A 1 87 ? -11.066 -18.192 32.639 1.00 96.25 87 GLY A O 1
ATOM 678 N N . ASP A 1 88 ? -9.570 -18.245 30.966 1.00 97.81 88 ASP A N 1
ATOM 679 C CA . ASP A 1 88 ? -8.812 -19.394 31.465 1.00 97.81 88 ASP A CA 1
ATOM 680 C C . ASP A 1 88 ? -7.816 -18.942 32.545 1.00 97.81 88 ASP A C 1
ATOM 682 O O . ASP A 1 88 ? -6.615 -18.776 32.320 1.00 97.81 88 ASP A O 1
ATOM 686 N N . CYS A 1 89 ? -8.353 -18.676 33.737 1.00 98.00 89 CYS A N 1
ATOM 687 C CA . CYS A 1 89 ? -7.585 -18.158 34.868 1.00 98.00 89 CYS A CA 1
ATOM 688 C C . CYS A 1 89 ? -6.503 -19.140 35.338 1.00 98.00 89 CYS A C 1
ATOM 690 O O . CYS A 1 89 ? -5.457 -18.703 35.808 1.00 98.00 89 CYS A O 1
ATOM 692 N N . THR A 1 90 ? -6.727 -20.449 35.197 1.00 98.00 90 THR A N 1
ATOM 693 C CA . THR A 1 90 ? -5.747 -21.472 35.583 1.00 98.00 90 THR A CA 1
ATOM 694 C C . THR A 1 90 ? -4.533 -21.412 34.659 1.00 98.00 90 THR A C 1
ATOM 696 O O . THR A 1 90 ? -3.420 -21.183 35.128 1.00 98.00 90 THR A O 1
ATOM 699 N N . ALA A 1 91 ? -4.746 -21.488 33.339 1.00 97.44 91 ALA A N 1
ATOM 700 C CA . ALA A 1 91 ? -3.648 -21.408 32.378 1.00 97.44 91 ALA A CA 1
ATOM 701 C C . ALA A 1 91 ? -2.960 -20.031 32.377 1.00 97.44 91 ALA A C 1
ATOM 703 O O . ALA A 1 91 ? -1.789 -19.917 32.006 1.00 97.44 91 ALA A O 1
ATOM 704 N N . ALA A 1 92 ? -3.673 -18.967 32.761 1.00 98.31 92 ALA A N 1
ATOM 705 C CA . ALA A 1 92 ? -3.089 -17.640 32.927 1.00 98.31 92 ALA A CA 1
ATOM 706 C C . ALA A 1 92 ? -2.056 -17.613 34.058 1.00 98.31 92 ALA A C 1
ATOM 708 O O . ALA A 1 92 ? -0.917 -17.205 33.829 1.00 98.31 92 ALA A O 1
ATOM 709 N N . ILE A 1 93 ? -2.436 -18.084 35.251 1.00 98.06 93 ILE A N 1
ATOM 710 C CA . ILE A 1 93 ? -1.542 -18.149 36.414 1.00 98.06 93 ILE A CA 1
ATOM 711 C C . ILE A 1 93 ? -0.334 -19.039 36.115 1.00 98.06 93 ILE A C 1
ATOM 713 O O . ILE A 1 93 ? 0.796 -18.630 36.383 1.00 98.06 93 ILE A O 1
ATOM 717 N N . ASP A 1 94 ? -0.545 -20.195 35.484 1.00 97.88 94 ASP A N 1
ATOM 718 C CA . ASP A 1 94 ? 0.548 -21.092 35.100 1.00 97.88 94 ASP A CA 1
ATOM 719 C C . ASP A 1 94 ? 1.538 -20.398 34.153 1.00 97.88 94 ASP A C 1
ATOM 721 O O . ASP A 1 94 ? 2.747 -20.415 34.393 1.00 97.88 94 ASP A O 1
ATOM 725 N N . ALA A 1 95 ? 1.052 -19.708 33.117 1.00 98.00 95 ALA A N 1
ATOM 726 C CA . ALA A 1 95 ? 1.914 -18.987 32.182 1.00 98.00 95 ALA A CA 1
ATOM 727 C C . ALA A 1 95 ? 2.681 -17.835 32.856 1.00 98.00 95 ALA A C 1
ATOM 729 O O . ALA A 1 95 ? 3.890 -17.699 32.645 1.00 98.00 95 ALA A O 1
ATOM 730 N N . PHE A 1 96 ? 2.019 -17.045 33.708 1.00 98.19 96 PHE A N 1
ATOM 731 C CA . PHE A 1 96 ? 2.669 -15.965 34.453 1.00 98.19 96 PHE A CA 1
ATOM 732 C C . PHE A 1 96 ? 3.655 -16.465 35.520 1.00 98.19 96 PHE A C 1
ATOM 734 O O . PHE A 1 96 ? 4.563 -15.732 35.925 1.00 98.19 96 PHE A O 1
ATOM 741 N N . SER A 1 97 ? 3.515 -17.718 35.964 1.00 97.12 97 SER A N 1
ATOM 742 C CA . SER A 1 97 ? 4.375 -18.324 36.982 1.00 97.12 97 SER A CA 1
ATOM 743 C C . SER A 1 97 ? 5.769 -18.726 36.503 1.00 97.12 97 SER A C 1
ATOM 745 O O . SER A 1 97 ? 6.633 -19.034 37.327 1.00 97.12 97 SER A O 1
ATOM 747 N N . ASN A 1 98 ? 6.037 -18.643 35.195 1.00 97.75 98 ASN A N 1
ATOM 748 C CA . ASN A 1 98 ? 7.338 -18.981 34.637 1.00 97.75 98 ASN A CA 1
ATOM 749 C C . ASN A 1 98 ? 8.457 -18.075 35.214 1.00 97.75 98 ASN A C 1
ATOM 751 O O . ASN A 1 98 ? 8.459 -16.863 34.967 1.00 97.75 98 ASN A O 1
ATOM 755 N N . PRO A 1 99 ? 9.449 -18.635 35.936 1.00 97.44 99 PRO A N 1
ATOM 756 C CA . PRO A 1 99 ? 10.451 -17.840 36.644 1.00 97.44 99 PRO A CA 1
ATOM 757 C C . PRO A 1 99 ? 11.379 -17.074 35.695 1.00 97.44 99 PRO A C 1
ATOM 759 O O . PRO A 1 99 ? 11.747 -15.936 35.984 1.00 97.44 99 PRO A O 1
ATOM 762 N N . ALA A 1 100 ? 11.713 -17.654 34.537 1.00 95.06 100 ALA A N 1
ATOM 763 C CA . ALA A 1 100 ? 12.543 -16.987 33.540 1.00 95.06 100 ALA A CA 1
ATOM 764 C C . ALA A 1 100 ? 11.821 -15.767 32.949 1.00 95.06 100 ALA A C 1
ATOM 766 O O . ALA A 1 100 ? 12.428 -14.712 32.779 1.00 95.06 100 ALA A O 1
ATOM 767 N N . SER A 1 101 ? 10.515 -15.882 32.686 1.00 96.06 101 SER A N 1
ATOM 768 C CA . SER A 1 101 ? 9.721 -14.762 32.174 1.00 96.06 101 SER A CA 1
ATOM 769 C C . SER A 1 101 ? 9.566 -13.664 33.219 1.00 96.06 101 SER A C 1
ATOM 771 O O . SER A 1 101 ? 9.729 -12.496 32.884 1.00 96.06 101 SER A O 1
ATOM 773 N N . ARG A 1 102 ? 9.319 -14.016 34.488 1.00 97.25 102 ARG A N 1
ATOM 774 C CA . ARG A 1 102 ? 9.214 -13.040 35.587 1.00 97.25 102 ARG A CA 1
ATOM 775 C C . ARG A 1 102 ? 10.477 -12.199 35.747 1.00 97.25 102 ARG A C 1
ATOM 777 O O . ARG A 1 102 ? 10.370 -11.001 35.973 1.00 97.25 102 ARG A O 1
ATOM 784 N N . GLY A 1 103 ? 11.655 -12.807 35.590 1.00 97.31 103 GLY A N 1
ATOM 785 C CA . GLY A 1 103 ? 12.929 -12.089 35.658 1.00 97.31 103 GLY A CA 1
ATOM 786 C C . GLY A 1 103 ? 13.109 -11.043 34.552 1.00 97.31 103 GLY A C 1
ATOM 787 O O . GLY A 1 103 ? 13.704 -10.000 34.795 1.00 97.31 103 GLY A O 1
ATOM 788 N N . VAL A 1 104 ? 12.580 -11.299 33.351 1.00 97.56 104 VAL A N 1
ATOM 789 C CA . VAL A 1 104 ? 12.596 -10.331 32.238 1.00 97.56 104 VAL A CA 1
ATOM 790 C C . VAL A 1 104 ? 11.508 -9.269 32.428 1.00 97.56 104 VAL A C 1
ATOM 792 O O . VAL A 1 104 ? 11.773 -8.079 32.277 1.00 97.56 104 VAL A O 1
ATOM 795 N N . VAL A 1 105 ? 10.290 -9.687 32.789 1.00 97.94 105 VAL A N 1
ATOM 796 C CA . VAL A 1 105 ? 9.121 -8.804 32.946 1.00 97.94 105 VAL A CA 1
ATOM 797 C C . VAL A 1 105 ? 9.283 -7.831 34.112 1.00 97.94 105 VAL A C 1
ATOM 799 O O . VAL A 1 105 ? 8.832 -6.698 34.004 1.00 97.94 105 VAL A O 1
ATOM 802 N N . SER A 1 106 ? 9.970 -8.201 35.195 1.00 96.44 106 SER A N 1
ATOM 803 C CA . SER A 1 106 ? 10.231 -7.280 36.311 1.00 96.44 106 SER A CA 1
ATOM 804 C C . SER A 1 106 ? 11.083 -6.067 35.911 1.00 96.44 106 SER A C 1
ATOM 806 O O . SER A 1 106 ? 10.990 -5.017 36.544 1.00 96.44 106 SER A O 1
ATOM 808 N N . GLY A 1 107 ? 11.874 -6.180 34.838 1.00 96.19 107 GLY A N 1
ATOM 809 C CA . GLY A 1 107 ? 12.599 -5.062 34.229 1.00 96.19 107 GLY A CA 1
ATOM 810 C C . GLY A 1 107 ? 11.743 -4.179 33.310 1.00 96.19 107 GLY A C 1
ATOM 811 O O . GLY A 1 107 ? 12.232 -3.163 32.818 1.00 96.19 107 GLY A O 1
ATOM 812 N N . LEU A 1 108 ? 10.484 -4.553 33.067 1.00 96.81 108 LEU A N 1
ATOM 813 C CA . LEU A 1 108 ? 9.533 -3.888 32.179 1.00 96.81 108 LEU A CA 1
ATOM 814 C C . LEU A 1 108 ? 8.343 -3.386 33.015 1.00 96.81 108 LEU A C 1
ATOM 816 O O . LEU A 1 108 ? 7.373 -4.108 33.237 1.00 96.81 108 LEU A O 1
ATOM 820 N N . SER A 1 109 ? 8.425 -2.156 33.534 1.00 94.25 109 SER A N 1
ATOM 821 C CA . SER A 1 109 ? 7.490 -1.651 34.559 1.00 94.25 109 SER A CA 1
ATOM 822 C C . SER A 1 109 ? 6.012 -1.771 34.165 1.00 94.25 109 SER A C 1
ATOM 824 O O . SER A 1 109 ? 5.198 -2.263 34.944 1.00 94.25 109 SER A O 1
ATOM 826 N N . LYS A 1 110 ? 5.666 -1.391 32.931 1.00 95.75 110 LYS A N 1
ATOM 827 C CA . LYS A 1 110 ? 4.288 -1.430 32.423 1.00 95.75 110 LYS A CA 1
ATOM 828 C C . LYS A 1 110 ? 3.743 -2.860 32.344 1.00 95.75 110 LYS A C 1
ATOM 830 O O . LYS A 1 110 ? 2.589 -3.110 32.709 1.00 95.75 110 LYS A O 1
ATOM 835 N N . GLU A 1 111 ? 4.548 -3.789 31.844 1.00 97.06 111 GLU A N 1
ATOM 836 C CA . GLU A 1 111 ? 4.219 -5.204 31.714 1.00 97.06 111 GLU A CA 1
ATOM 837 C C . GLU A 1 111 ? 4.109 -5.857 33.094 1.00 97.06 111 GLU A C 1
ATOM 839 O O . GLU A 1 111 ? 3.129 -6.550 33.354 1.00 97.06 111 GLU A O 1
ATOM 844 N N . SER A 1 112 ? 5.033 -5.558 34.010 1.00 97.69 112 SER A N 1
ATOM 845 C CA . SER A 1 112 ? 4.998 -6.031 35.398 1.00 97.69 112 SER A CA 1
ATOM 846 C C . SER A 1 112 ? 3.719 -5.601 36.123 1.00 97.69 112 SER A C 1
ATOM 848 O O . SER A 1 112 ? 3.025 -6.436 36.705 1.00 97.69 112 SER A O 1
ATOM 850 N N . ASP A 1 113 ? 3.344 -4.323 36.034 1.00 96.56 113 ASP A N 1
ATOM 851 C CA . ASP A 1 113 ? 2.111 -3.812 36.644 1.00 96.56 113 ASP A CA 1
ATOM 852 C C . ASP A 1 113 ? 0.861 -4.473 36.050 1.00 96.56 113 ASP A C 1
ATOM 854 O O . ASP A 1 113 ? -0.127 -4.737 36.742 1.00 96.56 113 ASP A O 1
ATOM 858 N N . THR A 1 114 ? 0.885 -4.729 34.741 1.00 96.94 114 THR A N 1
ATOM 859 C CA . THR A 1 114 ? -0.217 -5.391 34.039 1.00 96.94 114 THR A CA 1
ATOM 860 C C . THR A 1 114 ? -0.324 -6.856 34.444 1.00 96.94 114 THR A C 1
ATOM 862 O O . THR A 1 114 ? -1.429 -7.308 34.745 1.00 96.94 114 THR A O 1
ATOM 865 N N . GLN A 1 115 ? 0.801 -7.569 34.527 1.00 97.81 115 GLN A N 1
ATOM 866 C CA . GLN A 1 115 ? 0.854 -8.945 35.012 1.00 97.81 115 GLN A CA 1
ATOM 867 C C . GLN A 1 115 ? 0.274 -9.041 36.425 1.00 97.81 115 GLN A C 1
ATOM 869 O O . GLN A 1 115 ? -0.628 -9.841 36.650 1.00 97.81 115 GLN A O 1
ATOM 874 N N . ALA A 1 116 ? 0.713 -8.182 37.349 1.00 97.75 116 ALA A N 1
ATOM 875 C CA . ALA A 1 116 ? 0.246 -8.203 38.734 1.00 97.75 116 ALA A CA 1
ATOM 876 C C . ALA A 1 116 ? -1.278 -8.006 38.849 1.00 97.75 116 ALA A C 1
ATOM 878 O O . ALA A 1 116 ? -1.950 -8.726 39.591 1.00 97.75 116 ALA A O 1
ATOM 879 N N . ARG A 1 117 ? -1.857 -7.068 38.081 1.00 98.00 117 ARG A N 1
ATOM 880 C CA . ARG A 1 117 ? -3.316 -6.845 38.062 1.00 98.00 117 ARG A CA 1
ATOM 881 C C . ARG A 1 117 ? -4.087 -8.048 37.518 1.00 98.00 117 ARG A C 1
ATOM 883 O O . ARG A 1 117 ? -5.135 -8.398 38.060 1.00 98.00 117 ARG A O 1
ATOM 890 N N . GLU A 1 118 ? -3.601 -8.661 36.442 1.00 97.81 118 GLU A N 1
ATOM 891 C CA . GLU A 1 118 ? -4.267 -9.805 35.810 1.00 97.81 118 GLU A CA 1
ATOM 892 C C . GLU A 1 118 ? -4.136 -11.080 36.663 1.00 97.81 118 GLU A C 1
ATOM 894 O O . GLU A 1 118 ? -5.126 -11.796 36.823 1.00 97.81 118 GLU A O 1
ATOM 899 N N . GLU A 1 119 ? -2.977 -11.323 37.288 1.00 97.75 119 GLU A N 1
ATOM 900 C CA . GLU A 1 119 ? -2.776 -12.400 38.271 1.00 97.75 119 GLU A CA 1
ATOM 901 C C . GLU A 1 119 ? -3.722 -12.242 39.474 1.00 97.75 119 GLU A C 1
ATOM 903 O O . GLU A 1 119 ? -4.390 -13.202 39.871 1.00 97.75 119 GLU A O 1
ATOM 908 N N . ALA A 1 120 ? -3.841 -11.029 40.028 1.00 97.69 120 ALA A N 1
ATOM 909 C CA . ALA A 1 120 ? -4.745 -10.750 41.143 1.00 97.69 120 ALA A CA 1
ATOM 910 C C . ALA A 1 120 ? -6.214 -11.006 40.764 1.00 97.69 120 ALA A C 1
ATOM 912 O O . ALA A 1 120 ? -6.936 -11.678 41.507 1.00 97.69 120 ALA A O 1
ATOM 913 N N . ARG A 1 121 ? -6.645 -10.545 39.578 1.00 98.00 121 ARG A N 1
ATOM 914 C CA . ARG A 1 121 ? -8.001 -10.803 39.066 1.00 98.00 121 ARG A CA 1
ATOM 915 C C . ARG A 1 121 ? -8.264 -12.301 38.910 1.00 98.00 121 ARG A C 1
ATOM 917 O O . ARG A 1 121 ? -9.293 -12.785 39.378 1.00 98.00 121 ARG A O 1
ATOM 924 N N . CYS A 1 122 ? -7.346 -13.036 38.280 1.00 97.81 122 CYS A N 1
ATOM 925 C CA . CYS A 1 122 ? -7.489 -14.479 38.070 1.00 97.81 122 CYS A CA 1
ATOM 926 C C . CYS A 1 122 ? -7.547 -15.237 39.402 1.00 97.81 122 CYS A C 1
ATOM 928 O O . CYS A 1 122 ? -8.403 -16.100 39.586 1.00 97.81 122 CYS A O 1
ATOM 930 N N . THR A 1 123 ? -6.699 -14.866 40.363 1.00 97.38 123 THR A N 1
ATOM 931 C CA . THR A 1 123 ? -6.692 -15.461 41.707 1.00 97.38 123 THR A CA 1
ATOM 932 C C . THR A 1 123 ? -8.022 -15.232 42.425 1.00 97.38 123 THR A C 1
ATOM 934 O O . THR A 1 123 ? -8.586 -16.166 42.996 1.00 97.38 123 THR A O 1
ATOM 937 N N . GLN A 1 124 ? -8.571 -14.016 42.348 1.00 96.75 124 GLN A N 1
ATOM 938 C CA . GLN A 1 124 ? -9.878 -13.696 42.919 1.00 96.75 124 GLN A CA 1
ATOM 939 C C . GLN A 1 124 ? -11.005 -14.514 42.268 1.00 96.75 124 GLN A C 1
ATOM 941 O O . GLN A 1 124 ? -11.848 -15.058 42.981 1.00 96.75 124 GLN A O 1
ATOM 946 N N . MET A 1 125 ? -11.012 -14.642 40.937 1.00 94.62 125 MET A N 1
ATOM 947 C CA . MET A 1 125 ? -12.009 -15.443 40.216 1.00 94.62 125 MET A CA 1
ATOM 948 C C . MET A 1 125 ? -11.939 -16.927 40.597 1.00 94.62 125 MET A C 1
ATOM 950 O O . MET A 1 125 ? -12.972 -17.545 40.853 1.00 94.62 125 MET A O 1
ATOM 954 N N . LEU A 1 126 ? -10.733 -17.493 40.699 1.00 96.31 126 LEU A N 1
ATOM 955 C CA . LEU A 1 126 ? -10.537 -18.879 41.133 1.00 96.31 126 LEU A CA 1
ATOM 956 C C . LEU A 1 126 ? -10.978 -19.092 42.590 1.00 96.31 126 LEU A C 1
ATOM 958 O O . LEU A 1 126 ? -11.587 -20.115 42.902 1.00 96.31 126 LEU A O 1
ATOM 962 N N . ALA A 1 127 ? -10.724 -18.128 43.479 1.00 95.38 127 ALA A N 1
ATOM 963 C CA . ALA A 1 127 ? -11.187 -18.184 44.865 1.00 95.38 127 ALA A CA 1
ATOM 964 C C . ALA A 1 127 ? -12.723 -18.133 44.966 1.00 95.38 127 ALA A C 1
ATOM 966 O O . ALA A 1 127 ? -13.312 -18.919 45.706 1.00 95.38 127 ALA A O 1
ATOM 967 N N . GLN A 1 128 ? -13.376 -17.266 44.186 1.00 92.75 128 GLN A N 1
ATOM 968 C CA . GLN A 1 128 ? -14.841 -17.181 44.116 1.00 92.75 128 GLN A CA 1
ATOM 969 C C . GLN A 1 128 ? -15.479 -18.451 43.539 1.00 92.75 128 GLN A C 1
ATOM 971 O O . GLN A 1 128 ? -16.537 -18.876 43.997 1.00 92.75 128 GLN A O 1
ATOM 976 N N . ALA A 1 129 ? -14.838 -19.083 42.552 1.00 90.88 129 ALA A N 1
AT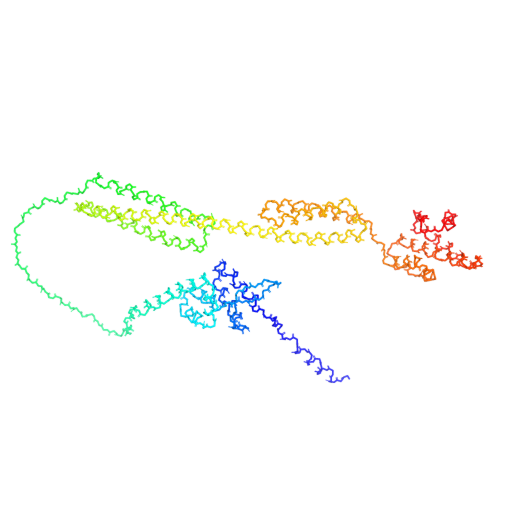OM 977 C CA . ALA A 1 129 ? -15.318 -20.343 41.992 1.00 90.88 129 ALA A CA 1
ATOM 978 C C . ALA A 1 129 ? -15.302 -21.478 43.031 1.00 90.88 129 ALA A C 1
ATOM 980 O O . ALA A 1 129 ? -16.215 -22.298 43.046 1.00 90.88 129 ALA A O 1
ATOM 981 N N . ARG A 1 130 ? -14.306 -21.497 43.930 1.00 91.69 130 ARG A N 1
ATOM 982 C CA . ARG A 1 130 ? -14.200 -22.489 45.016 1.00 91.69 130 ARG A CA 1
ATOM 983 C C . ARG A 1 130 ? -15.190 -22.263 46.156 1.00 91.69 130 ARG A C 1
ATOM 985 O O . ARG A 1 130 ? -15.547 -23.218 46.833 1.00 91.69 130 ARG A O 1
ATOM 992 N N . SER A 1 131 ? -15.603 -21.021 46.405 1.00 87.38 131 SER A N 1
ATOM 993 C CA . SER A 1 131 ? -16.523 -20.698 47.500 1.00 87.38 131 SER A CA 1
ATOM 994 C C . SER A 1 131 ? -17.998 -20.867 47.138 1.00 87.38 131 SER A C 1
ATOM 996 O O . SER A 1 131 ? -18.843 -20.791 48.028 1.00 87.38 131 SER A O 1
ATOM 998 N N . LYS A 1 132 ? -18.329 -21.112 45.863 1.00 78.94 132 LYS A N 1
ATOM 999 C CA . LYS A 1 132 ? -19.695 -21.430 45.440 1.00 78.94 132 LYS A CA 1
ATOM 1000 C C . LYS A 1 132 ? -20.042 -22.854 45.913 1.00 78.94 132 LYS A C 1
ATOM 1002 O O . LYS A 1 132 ? -19.435 -23.792 45.401 1.00 78.94 132 LYS A O 1
ATOM 1007 N N . PRO A 1 133 ? -20.983 -23.036 46.864 1.00 70.75 133 PRO A N 1
ATOM 1008 C CA . PRO A 1 133 ? -21.358 -24.361 47.346 1.00 70.75 133 PRO A CA 1
ATOM 1009 C C . PRO A 1 133 ? -21.849 -25.214 46.178 1.00 70.75 133 PRO A C 1
ATOM 1011 O O . PRO A 1 133 ? -22.671 -24.757 45.378 1.00 70.75 133 PRO A O 1
ATOM 1014 N N . GLU A 1 134 ? -21.317 -26.428 46.071 1.00 65.94 134 GLU A N 1
ATOM 1015 C CA . GLU A 1 134 ? -21.755 -27.415 45.092 1.00 65.94 134 GLU A CA 1
ATOM 1016 C C . GLU A 1 134 ? -23.272 -27.629 45.251 1.00 65.94 134 GLU A C 1
ATOM 1018 O O . GLU A 1 134 ? -23.749 -27.771 46.384 1.00 65.94 134 GLU A O 1
ATOM 1023 N N . PRO A 1 135 ? -24.066 -27.569 44.164 1.00 66.62 135 PRO A N 1
ATOM 1024 C CA . PRO A 1 135 ? -25.490 -27.849 44.256 1.00 66.62 135 PRO A CA 1
ATOM 1025 C C . PRO A 1 135 ? -25.675 -29.248 44.860 1.00 66.62 135 PRO A C 1
ATOM 1027 O O . PRO A 1 135 ? -24.935 -30.162 44.490 1.00 66.62 135 PRO A O 1
ATOM 1030 N N . PRO A 1 136 ? -26.623 -29.428 45.799 1.00 73.06 136 PRO A N 1
ATOM 1031 C CA . PRO A 1 136 ? -26.819 -30.711 46.458 1.00 73.06 136 PRO A CA 1
ATOM 1032 C C . PRO A 1 136 ? -26.983 -31.815 45.401 1.00 73.06 136 PRO A C 1
ATOM 1034 O O . PRO A 1 136 ? -27.694 -31.596 44.412 1.00 73.06 136 PRO A O 1
ATOM 1037 N N . PRO A 1 137 ? -26.316 -32.973 45.573 1.00 66.75 137 PRO A N 1
ATOM 1038 C CA . PRO A 1 137 ? -26.317 -34.040 44.584 1.00 66.75 137 PRO A CA 1
ATOM 1039 C C . PRO A 1 137 ? -27.756 -34.422 44.242 1.00 66.75 137 PRO A C 1
ATOM 1041 O O . PRO A 1 137 ? -28.554 -34.769 45.115 1.00 66.75 137 PRO A O 1
ATOM 1044 N N . THR A 1 138 ? -28.087 -34.327 42.955 1.00 56.34 138 THR A N 1
ATOM 1045 C CA . THR A 1 138 ? -29.380 -34.740 42.415 1.00 56.34 138 THR A CA 1
ATOM 1046 C C . THR A 1 138 ? -29.451 -36.256 42.523 1.00 56.34 138 THR A C 1
ATOM 1048 O O . THR A 1 138 ? -28.910 -36.992 41.702 1.00 56.34 138 THR A O 1
ATOM 1051 N N . THR A 1 139 ? -30.080 -36.735 43.590 1.00 58.66 139 THR A N 1
ATOM 1052 C CA . THR A 1 139 ? -30.481 -38.133 43.713 1.00 58.66 139 THR A CA 1
ATOM 1053 C C . THR A 1 139 ? -31.523 -38.421 42.625 1.00 58.66 139 THR A C 1
ATOM 1055 O O . THR A 1 139 ? -32.462 -37.634 42.474 1.00 58.66 139 THR A O 1
ATOM 1058 N N . PRO A 1 140 ? -31.393 -39.513 41.849 1.00 58.41 140 PRO A N 1
ATOM 1059 C CA . PRO A 1 140 ? -32.454 -39.966 40.956 1.00 58.41 140 PRO A CA 1
ATOM 1060 C C . PRO A 1 140 ? -33.726 -40.234 41.773 1.00 58.41 140 PRO A C 1
ATOM 1062 O O . PRO A 1 140 ? -33.729 -41.086 42.659 1.00 58.41 140 PRO A O 1
ATOM 1065 N N . MET A 1 141 ? -34.796 -39.476 41.512 1.00 49.44 141 MET A N 1
ATOM 1066 C CA . MET A 1 141 ? -36.111 -39.719 42.107 1.00 49.44 141 MET A CA 1
ATOM 1067 C C . MET A 1 141 ? -36.693 -41.017 41.538 1.00 49.44 141 MET A C 1
ATOM 1069 O O . MET A 1 141 ? -37.272 -41.020 40.454 1.00 49.44 141 MET A O 1
ATOM 1073 N N . GLU A 1 142 ? -36.578 -42.102 42.298 1.00 54.00 142 GLU A N 1
ATOM 1074 C CA . GLU A 1 142 ? -37.509 -43.226 42.231 1.00 54.00 142 GLU A CA 1
ATOM 1075 C C . GLU A 1 142 ? -38.638 -42.987 43.247 1.00 54.00 142 GLU A C 1
ATOM 1077 O O . GLU A 1 142 ? -38.417 -42.509 44.362 1.00 54.00 142 GLU A O 1
ATOM 1082 N N . GLY A 1 143 ? -39.874 -43.186 42.791 1.00 58.81 143 GLY A N 1
ATOM 1083 C CA . GLY A 1 143 ? -41.058 -42.512 43.317 1.00 58.81 143 GLY A CA 1
ATOM 1084 C C . GLY A 1 143 ? -41.510 -42.897 44.729 1.00 58.81 143 GLY A C 1
ATOM 1085 O O . GLY A 1 143 ? -41.437 -44.051 45.148 1.00 58.81 143 GLY A O 1
ATOM 1086 N N . LYS A 1 144 ? -42.119 -41.922 45.422 1.00 42.19 144 LYS A N 1
ATOM 1087 C CA . LYS A 1 144 ? -43.167 -42.166 46.427 1.00 42.19 144 LYS A CA 1
ATOM 1088 C C . LYS A 1 144 ? -44.053 -40.917 46.663 1.00 42.19 144 LYS A C 1
ATOM 1090 O O . LYS A 1 144 ? -43.565 -39.807 46.463 1.00 42.19 144 LYS A O 1
ATOM 1095 N N . PRO A 1 145 ? -45.344 -41.089 47.035 1.00 54.41 145 PRO A N 1
ATOM 1096 C CA . PRO A 1 145 ? -46.393 -40.054 47.013 1.00 54.41 145 PRO A CA 1
ATOM 1097 C C . PRO A 1 145 ? -46.288 -38.997 48.133 1.00 54.41 145 PRO A C 1
ATOM 1099 O O . PRO A 1 145 ? -45.523 -39.184 49.081 1.00 54.41 145 PRO A O 1
ATOM 1102 N N . PRO A 1 146 ? -47.084 -37.906 48.062 1.00 49.88 146 PRO A N 1
ATOM 1103 C CA . PRO A 1 146 ? -46.929 -36.733 48.915 1.00 49.88 146 PRO A CA 1
ATOM 1104 C C . PRO A 1 146 ? -47.442 -36.994 50.337 1.00 49.88 146 PRO A C 1
ATOM 1106 O O . PRO A 1 146 ? -48.604 -37.346 50.538 1.00 49.88 146 PRO A O 1
ATOM 1109 N N . VAL A 1 147 ? -46.582 -36.769 51.333 1.00 45.00 147 VAL A N 1
ATOM 1110 C CA . VAL A 1 147 ? -46.976 -36.696 52.744 1.00 45.00 147 VAL A CA 1
ATOM 1111 C C . VAL A 1 147 ? -47.235 -35.236 53.096 1.00 45.00 147 VAL A C 1
ATOM 1113 O O . VAL A 1 147 ? -46.336 -34.399 53.098 1.00 45.00 147 VAL A O 1
ATOM 1116 N N . VAL A 1 148 ? -48.502 -34.956 53.386 1.00 51.75 148 VAL A N 1
ATOM 1117 C CA . VAL A 1 148 ? -49.012 -33.721 53.979 1.00 51.75 148 VAL A CA 1
ATOM 1118 C C . VAL A 1 148 ? -48.448 -33.599 55.397 1.00 51.75 148 VAL A C 1
ATOM 1120 O O . VAL A 1 148 ? -48.738 -34.441 56.244 1.00 51.75 148 VAL A O 1
ATOM 1123 N N . VAL A 1 149 ? -47.655 -32.559 55.673 1.00 44.91 149 VAL A N 1
ATOM 1124 C CA . VAL A 1 149 ? -47.236 -32.212 57.039 1.00 44.91 149 VAL A CA 1
ATOM 1125 C C . VAL A 1 149 ? -48.011 -30.984 57.493 1.00 44.91 149 VAL A C 1
ATOM 1127 O O . VAL A 1 149 ? -47.852 -29.887 56.966 1.00 44.91 149 VAL A O 1
ATOM 1130 N N . ALA A 1 150 ? -48.866 -31.220 58.484 1.00 49.44 150 ALA A N 1
ATOM 1131 C CA . ALA A 1 150 ? -49.570 -30.222 59.262 1.00 49.44 150 ALA A CA 1
ATOM 1132 C C . ALA A 1 150 ? -48.580 -29.362 60.066 1.00 49.44 150 ALA A C 1
ATOM 1134 O O . ALA A 1 150 ? -47.810 -29.881 60.878 1.00 49.44 150 ALA A O 1
ATOM 1135 N N . SER A 1 151 ? -48.632 -28.045 59.874 1.00 44.12 151 SER A N 1
ATOM 1136 C CA . SER A 1 151 ? -48.000 -27.074 60.768 1.00 44.12 151 SER A CA 1
ATOM 1137 C C . SER A 1 151 ? -48.975 -26.712 61.887 1.00 44.12 151 SER A C 1
ATOM 1139 O O . SER A 1 151 ? -50.091 -26.272 61.627 1.00 44.12 151 SER A O 1
ATOM 1141 N N . LYS A 1 152 ? -48.540 -26.943 63.129 1.00 40.25 152 LYS A N 1
ATOM 1142 C CA . LYS A 1 152 ? -49.233 -26.567 64.364 1.00 40.25 152 LYS A CA 1
ATOM 1143 C C . LYS A 1 152 ? -49.150 -25.060 64.613 1.00 40.25 152 LYS A C 1
ATOM 1145 O O . LYS A 1 152 ? -48.112 -24.444 64.378 1.00 40.25 152 LYS A O 1
ATOM 1150 N N . ASP A 1 153 ? -50.245 -24.547 65.156 1.00 46.47 153 ASP A N 1
ATOM 1151 C CA . ASP A 1 153 ? -50.454 -23.196 65.674 1.00 46.47 153 ASP A CA 1
ATOM 1152 C C . ASP A 1 153 ? -49.404 -22.748 66.704 1.00 46.47 153 ASP A C 1
ATOM 1154 O O . ASP A 1 153 ? -48.886 -23.563 67.476 1.00 46.47 153 ASP A O 1
ATOM 1158 N N . PRO A 1 154 ? -49.252 -21.423 66.863 1.00 51.41 154 PRO A N 1
ATOM 1159 C CA . PRO A 1 154 ? -49.182 -20.834 68.187 1.00 51.41 154 PRO A CA 1
ATOM 1160 C C . PRO A 1 154 ? -50.355 -19.873 68.419 1.00 51.41 154 PRO A C 1
ATOM 1162 O O . PRO A 1 154 ? -50.527 -18.859 67.744 1.00 51.41 154 PRO A O 1
ATOM 1165 N N . VAL A 1 155 ? -51.139 -20.203 69.443 1.00 52.84 155 VAL A N 1
ATOM 1166 C CA . VAL A 1 155 ? -52.118 -19.329 70.091 1.00 52.84 155 VAL A CA 1
ATOM 1167 C C . VAL A 1 155 ? -51.382 -18.186 70.788 1.00 52.84 155 VAL A C 1
ATOM 1169 O O . VAL A 1 155 ? -50.618 -18.428 71.719 1.00 52.84 155 VAL A O 1
ATOM 1172 N N . VAL A 1 156 ? -51.674 -16.941 70.403 1.00 47.03 156 VAL A N 1
ATOM 1173 C CA . VAL A 1 156 ? -51.539 -15.772 71.285 1.00 47.03 156 VAL A CA 1
ATOM 1174 C C . VAL A 1 156 ? -52.783 -14.901 71.129 1.00 47.03 156 VAL A C 1
ATOM 1176 O O . VAL A 1 156 ? -52.923 -14.103 70.206 1.00 47.03 156 VAL A O 1
ATOM 1179 N N . THR A 1 157 ? -53.716 -15.089 72.058 1.00 47.44 157 THR A N 1
ATOM 1180 C CA . THR A 1 157 ? -54.855 -14.209 72.324 1.00 47.44 157 THR A CA 1
ATOM 1181 C C . THR A 1 157 ? -54.419 -13.039 73.201 1.00 47.44 157 THR A C 1
ATOM 1183 O O . THR A 1 157 ? -54.005 -13.237 74.339 1.00 47.44 157 THR A O 1
ATOM 1186 N N . GLY A 1 158 ? -54.583 -11.818 72.692 1.00 40.31 158 GLY A N 1
ATOM 1187 C CA . GLY A 1 158 ? -54.445 -10.577 73.452 1.00 40.31 158 GLY A CA 1
ATOM 1188 C C . GLY A 1 158 ? -54.893 -9.391 72.604 1.00 40.31 158 GLY A C 1
ATOM 1189 O O . GLY A 1 158 ? -54.116 -8.859 71.824 1.00 40.31 158 GLY A O 1
ATOM 1190 N N . LYS A 1 159 ? -56.174 -9.031 72.716 1.00 48.03 159 LYS A N 1
ATOM 1191 C CA . LYS A 1 159 ? -56.867 -7.976 71.962 1.00 48.03 159 LYS A CA 1
ATOM 1192 C C . LYS A 1 159 ? -56.777 -6.641 72.717 1.00 48.03 159 LYS A C 1
ATOM 1194 O O . LYS A 1 159 ? -57.327 -6.572 73.815 1.00 48.03 159 LYS A O 1
ATOM 1199 N N . PRO A 1 160 ? -56.202 -5.575 72.130 1.00 44.94 160 PRO A N 1
ATOM 1200 C CA . PRO A 1 160 ? -56.556 -4.204 72.458 1.00 44.94 160 PRO A CA 1
ATOM 1201 C C . PRO A 1 160 ? -57.460 -3.595 71.377 1.00 44.94 160 PRO A C 1
ATOM 1203 O O . PRO A 1 160 ? -57.440 -3.949 70.200 1.00 44.94 160 PRO A O 1
ATOM 1206 N N . THR A 1 161 ? -58.296 -2.694 71.853 1.00 43.41 161 THR A N 1
ATOM 1207 C CA . THR A 1 161 ? -59.402 -1.963 71.235 1.00 43.41 161 THR A CA 1
ATOM 1208 C C . THR A 1 161 ? -58.965 -1.093 70.036 1.00 43.41 161 THR A C 1
ATOM 1210 O O . THR A 1 161 ? -57.889 -0.501 70.095 1.00 43.41 161 THR A O 1
ATOM 1213 N N . PRO A 1 162 ? -59.773 -0.969 68.960 1.00 47.94 162 PRO A N 1
ATOM 1214 C CA . PRO A 1 162 ? -59.411 -0.201 67.769 1.00 47.94 162 PRO A CA 1
ATOM 1215 C C . PRO A 1 162 ? -59.547 1.309 68.009 1.00 47.94 162 PRO A C 1
ATOM 1217 O O . PRO A 1 162 ? -60.650 1.852 68.029 1.00 47.94 162 PRO A O 1
ATOM 1220 N N . THR A 1 163 ? -58.421 2.004 68.152 1.00 41.00 163 THR A N 1
ATOM 1221 C CA . THR A 1 163 ? -58.320 3.438 67.862 1.00 41.00 163 THR A CA 1
ATOM 1222 C C . THR A 1 163 ? -58.083 3.594 66.367 1.00 41.00 163 THR A C 1
ATOM 1224 O O . THR A 1 163 ? -57.051 3.173 65.856 1.00 41.00 163 THR A O 1
ATOM 1227 N N . THR A 1 164 ? -59.053 4.171 65.659 1.00 50.78 164 THR A N 1
ATOM 1228 C CA . THR A 1 164 ? -58.962 4.553 64.245 1.00 50.78 164 THR A CA 1
ATOM 1229 C C . THR A 1 164 ? -57.704 5.407 64.031 1.00 50.78 164 THR A C 1
ATOM 1231 O O . THR A 1 164 ? -57.686 6.554 64.483 1.00 50.78 164 THR A O 1
ATOM 1234 N N . PRO A 1 165 ? -56.636 4.890 63.391 1.00 52.94 165 PRO A N 1
ATOM 1235 C CA . PRO A 1 165 ? -55.465 5.691 63.091 1.00 52.94 165 PRO A CA 1
ATOM 1236 C C . PRO A 1 165 ? -55.830 6.579 61.909 1.00 52.94 165 PRO A C 1
ATOM 1238 O O . PRO A 1 165 ? -56.290 6.095 60.873 1.00 52.94 165 PRO A O 1
ATOM 1241 N N . THR A 1 166 ? -55.630 7.880 62.056 1.00 57.41 166 THR A N 1
ATOM 1242 C CA . THR A 1 166 ? -55.501 8.816 60.942 1.00 57.41 166 THR A CA 1
ATOM 1243 C C . THR A 1 166 ? -54.521 8.197 59.943 1.00 57.41 166 THR A C 1
ATOM 1245 O O . THR A 1 166 ? -53.342 8.037 60.257 1.00 57.41 166 THR A O 1
ATOM 1248 N N . GLY A 1 167 ? -55.025 7.732 58.794 1.00 60.75 167 GLY A N 1
ATOM 1249 C CA . GLY A 1 167 ? -54.210 7.033 57.802 1.00 60.75 167 GLY A CA 1
ATOM 1250 C C . GLY A 1 167 ? -53.005 7.886 57.395 1.00 60.75 167 GLY A C 1
ATOM 1251 O O . GLY A 1 167 ? -53.124 9.114 57.381 1.00 60.75 167 GLY A O 1
ATOM 1252 N N . PRO A 1 168 ? -51.847 7.273 57.091 1.00 69.69 168 PRO A N 1
ATOM 1253 C CA . PRO A 1 168 ? -50.673 8.017 56.664 1.00 69.69 168 PRO A CA 1
ATOM 1254 C C . PRO A 1 168 ? -51.044 8.869 55.450 1.00 69.69 168 PRO A C 1
ATOM 1256 O O . PRO A 1 168 ? -51.443 8.358 54.403 1.00 69.69 168 PRO A O 1
ATOM 1259 N N . THR A 1 169 ? -50.967 10.186 55.615 1.00 83.44 169 THR A N 1
ATOM 1260 C CA . THR A 1 169 ? -51.207 11.135 54.534 1.00 83.44 169 THR A CA 1
ATOM 1261 C C . THR A 1 169 ? -50.171 10.872 53.444 1.00 83.44 169 THR A C 1
ATOM 1263 O O . THR A 1 169 ? -48.971 11.007 53.688 1.00 83.44 169 THR A O 1
ATOM 1266 N N . ALA A 1 170 ? -50.621 10.465 52.254 1.00 88.81 170 ALA A N 1
ATOM 1267 C CA . ALA A 1 170 ? -49.741 10.246 51.110 1.00 88.81 170 ALA A CA 1
ATOM 1268 C C . ALA A 1 170 ? -48.879 11.490 50.841 1.00 88.81 170 ALA A C 1
ATOM 1270 O O . ALA A 1 170 ? -49.340 12.626 51.000 1.00 88.81 170 ALA A O 1
ATOM 1271 N N . LEU A 1 171 ? -47.633 11.283 50.409 1.00 92.50 171 LEU A N 1
ATOM 1272 C CA . LEU A 1 171 ? -46.742 12.398 50.085 1.00 92.50 171 LEU A CA 1
ATOM 1273 C C . LEU A 1 171 ? -47.333 13.236 48.944 1.00 92.50 171 LEU A C 1
ATOM 1275 O O . LEU A 1 171 ? -47.799 12.711 47.927 1.00 92.50 171 LEU A O 1
ATOM 1279 N N . SER A 1 172 ? -47.288 14.556 49.111 1.00 94.75 172 SER A N 1
ATOM 1280 C CA . SER A 1 172 ? -47.782 15.504 48.114 1.00 94.75 172 SER A CA 1
ATOM 1281 C C . SER A 1 172 ? -46.964 15.442 46.818 1.00 94.75 172 SER A C 1
ATOM 1283 O O . SER A 1 172 ? -45.763 15.162 46.823 1.00 94.75 172 SER A O 1
ATOM 1285 N N . ALA A 1 173 ? -47.600 15.778 45.689 1.00 94.56 173 ALA A N 1
ATOM 1286 C CA . ALA A 1 173 ? -46.928 15.857 44.388 1.00 94.56 173 ALA A CA 1
ATOM 1287 C C . ALA A 1 173 ? -45.721 16.818 44.405 1.00 94.56 173 ALA A C 1
ATOM 1289 O O . ALA A 1 173 ? -44.699 16.545 43.779 1.00 94.56 173 ALA A O 1
ATOM 1290 N N . ALA A 1 174 ? -45.806 17.907 45.176 1.00 95.62 174 ALA A N 1
ATOM 1291 C CA . ALA A 1 174 ? -44.722 18.874 45.322 1.00 95.62 174 ALA A CA 1
ATOM 1292 C C . ALA A 1 174 ? -43.462 18.264 45.965 1.00 95.62 174 ALA A C 1
ATOM 1294 O O . ALA A 1 174 ? -42.350 18.597 45.565 1.00 95.62 174 ALA A O 1
ATOM 1295 N N . GLN A 1 175 ? -43.621 17.338 46.918 1.00 95.56 175 GLN A N 1
ATOM 1296 C CA . GLN A 1 175 ? -42.494 16.696 47.605 1.00 95.56 175 GLN A CA 1
ATOM 1297 C C . GLN A 1 175 ? -41.742 15.696 46.713 1.00 95.56 175 GLN A C 1
ATOM 1299 O O . GLN A 1 175 ? -40.542 15.504 46.892 1.00 95.56 175 GLN A O 1
ATOM 1304 N N . ILE A 1 176 ? -42.419 15.073 45.744 1.00 96.62 176 ILE A N 1
ATOM 1305 C CA . ILE A 1 176 ? -41.816 14.073 44.842 1.00 96.62 176 ILE A CA 1
ATOM 1306 C C . ILE A 1 176 ? -41.302 14.665 43.520 1.00 96.62 176 ILE A C 1
ATOM 1308 O O . ILE A 1 176 ? -40.484 14.033 42.846 1.00 96.62 176 ILE A O 1
ATOM 1312 N N . ALA A 1 177 ? -41.743 15.873 43.152 1.00 96.50 177 ALA A N 1
ATOM 1313 C CA . ALA A 1 177 ? -41.412 16.522 41.881 1.00 96.50 177 ALA A CA 1
ATOM 1314 C C . ALA A 1 177 ? -39.896 16.625 41.575 1.00 96.50 177 ALA A C 1
ATOM 1316 O O . ALA A 1 177 ? -39.513 16.387 40.422 1.00 96.50 177 ALA A O 1
ATOM 1317 N N . PRO A 1 178 ? -39.000 16.904 42.549 1.00 96.81 178 PRO A N 1
ATOM 1318 C CA . PRO A 1 178 ? -37.560 16.952 42.280 1.00 96.81 178 PRO A CA 1
ATOM 1319 C C . PRO A 1 178 ? -36.988 15.605 41.815 1.00 96.81 178 PRO A C 1
ATOM 1321 O O . PRO A 1 178 ? -36.223 15.555 40.851 1.00 96.81 178 PRO A O 1
ATOM 1324 N N . ILE A 1 179 ? -37.402 14.502 42.451 1.00 96.81 179 ILE A N 1
ATOM 1325 C CA . ILE A 1 179 ? -36.953 13.150 42.085 1.00 96.81 179 ILE A CA 1
ATOM 1326 C C . ILE A 1 179 ? -37.521 12.767 40.715 1.00 96.81 179 ILE A C 1
ATOM 1328 O O . ILE A 1 179 ? -36.791 12.239 39.881 1.00 96.81 179 ILE A O 1
ATOM 1332 N N . GLN A 1 180 ? -38.790 13.085 40.435 1.00 97.19 180 GLN A N 1
ATOM 1333 C CA . GLN A 1 180 ? -39.399 12.828 39.123 1.00 97.19 180 GLN A CA 1
ATOM 1334 C C . GLN A 1 180 ? -38.658 13.549 37.988 1.00 97.19 180 GLN A C 1
ATOM 1336 O O . GLN A 1 180 ? -38.382 12.951 36.949 1.00 97.19 180 GLN A O 1
ATOM 1341 N N . THR A 1 181 ? -38.278 14.808 38.211 1.00 97.31 181 THR A N 1
ATOM 1342 C CA . THR A 1 181 ? -37.493 15.595 37.248 1.00 97.31 181 THR A CA 1
ATOM 1343 C C . THR A 1 181 ? -36.129 14.952 36.983 1.00 97.31 181 THR A C 1
ATOM 1345 O O . THR A 1 181 ? -35.705 14.838 35.832 1.00 97.31 181 THR A O 1
ATOM 1348 N N . LEU A 1 182 ? -35.450 14.482 38.035 1.00 97.06 182 LEU A N 1
ATOM 1349 C CA . LEU A 1 182 ? -34.167 13.789 37.920 1.00 97.06 182 LEU A CA 1
ATOM 1350 C C . LEU A 1 182 ? -34.292 12.462 37.151 1.00 97.06 182 LEU A C 1
ATOM 1352 O O . LEU A 1 182 ? -33.494 12.196 36.254 1.00 97.06 182 LEU A O 1
ATOM 1356 N N . LEU A 1 183 ? -35.321 11.661 37.446 1.00 97.06 183 LEU A N 1
ATOM 1357 C CA . LEU A 1 183 ? -35.590 10.404 36.740 1.00 97.06 183 LEU A CA 1
ATOM 1358 C C . LEU A 1 183 ? -35.873 10.634 35.249 1.00 97.06 183 LEU A C 1
ATOM 1360 O O . LEU A 1 183 ? -35.306 9.932 34.418 1.00 97.06 183 LEU A O 1
ATOM 1364 N N . SER A 1 184 ? -36.656 11.659 34.894 1.00 97.19 184 SER A N 1
ATOM 1365 C CA . SER A 1 184 ? -36.905 12.002 33.487 1.00 97.19 184 SER A CA 1
ATOM 1366 C C . SER A 1 184 ? -35.623 12.375 32.738 1.00 97.19 184 SER A C 1
ATOM 1368 O O . SER A 1 184 ? -35.484 12.045 31.561 1.00 97.19 184 SER A O 1
ATOM 1370 N N . ARG A 1 185 ? -34.676 13.053 33.396 1.00 97.81 185 ARG A N 1
ATOM 1371 C CA . ARG A 1 185 ? -33.374 13.375 32.796 1.00 97.81 185 ARG A CA 1
ATOM 1372 C C . ARG A 1 185 ? -32.515 12.123 32.607 1.00 97.81 185 ARG A C 1
ATOM 1374 O O . ARG A 1 185 ? -31.838 11.992 31.589 1.00 97.81 185 ARG A O 1
ATOM 1381 N N . ILE A 1 186 ? -32.544 11.205 33.574 1.00 97.56 186 ILE A N 1
ATOM 1382 C CA . ILE A 1 186 ? -31.881 9.898 33.469 1.00 97.56 186 ILE A CA 1
ATOM 1383 C C . ILE A 1 186 ? -32.429 9.119 32.268 1.00 97.56 186 ILE A C 1
ATOM 1385 O O . ILE A 1 186 ? -31.636 8.597 31.489 1.00 97.56 186 ILE A O 1
ATOM 1389 N N . ASP A 1 187 ? -33.750 9.100 32.072 1.00 97.81 187 ASP A N 1
ATOM 1390 C CA . ASP A 1 187 ? -34.385 8.428 30.931 1.00 97.81 187 ASP A CA 1
ATOM 1391 C C . ASP A 1 187 ? -33.914 8.992 29.591 1.00 97.81 187 ASP A C 1
ATOM 1393 O O . ASP A 1 187 ? -33.460 8.241 28.732 1.00 97.81 187 ASP A O 1
ATOM 1397 N N . GLN A 1 188 ? -33.919 10.320 29.447 1.00 97.94 188 GLN A N 1
ATOM 1398 C CA . GLN A 1 188 ? -33.423 10.984 28.238 1.00 97.94 188 GLN A CA 1
ATOM 1399 C C . GLN A 1 188 ? -31.967 10.605 27.924 1.00 97.94 188 GLN A C 1
ATOM 1401 O O . GLN A 1 188 ? -31.630 10.351 26.766 1.00 97.94 188 GLN A O 1
ATOM 1406 N N . LYS A 1 189 ? -31.099 10.526 28.943 1.00 97.94 189 LYS A N 1
ATOM 1407 C CA . LYS A 1 189 ? -29.702 10.097 28.767 1.00 97.94 189 LYS A CA 1
ATOM 1408 C C . LYS A 1 189 ? -29.591 8.618 28.395 1.00 97.94 189 LYS A C 1
ATOM 1410 O O . LYS A 1 189 ? -28.827 8.283 27.496 1.00 97.94 189 LYS A O 1
ATOM 1415 N N . ILE A 1 190 ? -30.351 7.738 29.050 1.00 97.75 190 ILE A N 1
ATOM 1416 C CA . ILE A 1 190 ? -30.390 6.300 28.735 1.00 97.75 190 ILE A CA 1
ATOM 1417 C C . ILE A 1 190 ? -30.823 6.079 27.281 1.00 97.75 190 ILE A C 1
ATOM 1419 O O . ILE A 1 190 ? -30.194 5.291 26.571 1.00 97.75 190 ILE A O 1
ATOM 1423 N N . ASP A 1 191 ? -31.857 6.783 26.823 1.00 97.25 191 ASP A N 1
ATOM 1424 C CA . ASP A 1 191 ? -32.341 6.697 25.444 1.00 97.25 191 ASP A CA 1
ATOM 1425 C C . ASP A 1 191 ? -31.304 7.237 24.451 1.00 97.25 191 ASP A C 1
ATOM 1427 O O . ASP A 1 191 ? -31.041 6.602 23.425 1.00 97.25 191 ASP A O 1
ATOM 1431 N N . GLY A 1 192 ? -30.638 8.347 24.790 1.00 97.75 192 GLY A N 1
ATOM 1432 C CA . GLY A 1 192 ? -29.515 8.893 24.027 1.00 97.75 192 GLY A CA 1
ATOM 1433 C C . GLY A 1 192 ? -28.375 7.885 23.860 1.00 97.75 192 GLY A C 1
ATOM 1434 O O . GLY A 1 192 ? -28.000 7.560 22.731 1.00 97.75 192 GLY A O 1
ATOM 1435 N N . ILE A 1 193 ? -27.886 7.312 24.964 1.00 97.56 193 ILE A N 1
ATOM 1436 C CA . ILE A 1 193 ? -26.845 6.271 24.966 1.00 97.56 193 ILE A CA 1
ATOM 1437 C C . ILE A 1 193 ? -27.301 5.049 24.158 1.00 97.56 193 ILE A C 1
ATOM 1439 O O . ILE A 1 193 ? -26.541 4.507 23.351 1.00 97.56 193 ILE A O 1
ATOM 1443 N N . SER A 1 194 ? -28.558 4.625 24.316 1.00 96.88 194 SER A N 1
ATOM 1444 C CA . SER A 1 194 ? -29.124 3.515 23.546 1.00 96.88 194 SER A CA 1
ATOM 1445 C C . SER A 1 194 ? -29.106 3.797 22.040 1.00 96.88 194 SER A C 1
ATOM 1447 O O . SER A 1 194 ? -28.828 2.887 21.256 1.00 96.88 194 SER A O 1
ATOM 1449 N N . GLY A 1 195 ? -29.405 5.028 21.621 1.00 96.62 195 GLY A N 1
ATOM 1450 C CA . GLY A 1 195 ? -29.305 5.458 20.228 1.00 96.62 195 GLY A CA 1
ATOM 1451 C C . GLY A 1 195 ? -27.862 5.435 19.721 1.00 96.62 195 GLY A C 1
ATOM 1452 O O . GLY A 1 195 ? -27.588 4.896 18.648 1.00 96.62 195 GLY A O 1
ATOM 1453 N N . GLN A 1 196 ? -26.919 5.941 20.520 1.00 95.81 196 GLN A N 1
ATOM 1454 C CA . GLN A 1 196 ? -25.496 5.952 20.177 1.00 95.81 196 GLN A CA 1
ATOM 1455 C C . GLN A 1 196 ? -24.922 4.536 20.009 1.00 95.81 196 GLN A C 1
ATOM 1457 O O . GLN A 1 196 ? -24.232 4.280 19.023 1.00 95.81 196 GLN A O 1
ATOM 1462 N N . LEU A 1 197 ? -25.246 3.600 20.908 1.00 94.62 197 LEU A N 1
ATOM 1463 C CA . LEU A 1 197 ? -24.790 2.204 20.836 1.00 94.62 197 LEU A CA 1
ATOM 1464 C C . LEU A 1 197 ? -25.317 1.457 19.603 1.00 94.62 197 LEU A C 1
ATOM 1466 O O . LEU A 1 197 ? -24.664 0.537 19.111 1.00 94.62 197 LEU A O 1
ATOM 1470 N N . ARG A 1 198 ? -26.491 1.847 19.094 1.00 95.19 198 ARG A N 1
ATOM 1471 C CA . ARG A 1 198 ? -27.075 1.289 17.864 1.00 95.19 198 ARG A CA 1
ATOM 1472 C C . ARG A 1 198 ? -26.516 1.928 16.593 1.00 95.19 198 ARG A C 1
ATOM 1474 O O . ARG A 1 198 ? -26.660 1.350 15.519 1.00 95.19 198 ARG A O 1
ATOM 1481 N N . SER A 1 199 ? -25.897 3.102 16.690 1.00 93.00 199 SER A N 1
ATOM 1482 C CA . SER A 1 199 ? -25.314 3.795 15.541 1.00 93.00 199 SER A CA 1
ATOM 1483 C C . SER A 1 199 ? -23.944 3.219 15.158 1.00 93.00 199 SER A C 1
ATOM 1485 O O . SER A 1 199 ? -23.167 2.777 16.009 1.00 93.00 199 SER A O 1
ATOM 1487 N N . GLN A 1 200 ? -23.615 3.228 13.864 1.00 89.25 200 GLN A N 1
ATOM 1488 C CA . GLN A 1 200 ? -22.244 2.955 13.430 1.00 89.25 200 GLN A CA 1
ATOM 1489 C C . GLN A 1 200 ? -21.305 4.093 13.873 1.00 89.25 200 GLN A C 1
ATOM 1491 O O . GLN A 1 200 ? -21.734 5.249 13.940 1.00 89.25 200 GLN A O 1
ATOM 1496 N N . PRO A 1 201 ? -20.032 3.801 14.199 1.00 87.56 201 PRO A N 1
ATOM 1497 C CA . PRO A 1 201 ? -19.318 2.525 14.035 1.00 87.56 201 PRO A CA 1
ATOM 1498 C C . PRO A 1 201 ? -19.417 1.556 15.230 1.00 87.56 201 PRO A C 1
ATOM 1500 O O . PRO A 1 201 ? -18.802 0.495 15.194 1.00 87.56 201 PRO A O 1
ATOM 1503 N N . LEU A 1 202 ? -20.147 1.900 16.297 1.00 85.69 202 LEU A N 1
ATOM 1504 C CA . LEU A 1 202 ? -20.217 1.064 17.504 1.00 85.69 202 LEU A CA 1
ATOM 1505 C C . LEU A 1 202 ? -21.030 -0.211 17.298 1.00 85.69 202 LEU A C 1
ATOM 1507 O O . LEU A 1 202 ? -20.702 -1.241 17.881 1.00 85.69 202 LEU A O 1
ATOM 1511 N N . ALA A 1 203 ? -22.080 -0.152 16.481 1.00 86.94 203 ALA A N 1
ATOM 1512 C CA . ALA A 1 203 ? -22.939 -1.300 16.236 1.00 86.94 203 ALA A CA 1
ATOM 1513 C C . ALA A 1 203 ? -22.120 -2.544 15.836 1.00 86.94 203 ALA A C 1
ATOM 1515 O O . ALA A 1 203 ? -21.412 -2.549 14.831 1.00 86.94 203 ALA A O 1
ATOM 1516 N N . GLY A 1 204 ? -22.223 -3.604 16.640 1.00 79.62 204 GLY A N 1
ATOM 1517 C CA . GLY A 1 204 ? -21.532 -4.874 16.406 1.00 79.62 204 GLY A CA 1
ATOM 1518 C C . GLY A 1 204 ? -20.117 -4.983 16.988 1.00 79.62 204 GLY A C 1
ATOM 1519 O O . GLY A 1 204 ? -19.582 -6.095 17.005 1.00 79.62 204 GLY A O 1
ATOM 1520 N N . SER A 1 205 ? -19.535 -3.900 17.521 1.00 83.50 205 SER A N 1
ATOM 1521 C CA . SER A 1 205 ? -18.227 -3.946 18.187 1.00 83.50 205 SER A CA 1
ATOM 1522 C C . SER A 1 205 ? -18.283 -4.723 19.513 1.00 83.50 205 SER A C 1
ATOM 1524 O O . SER A 1 205 ? -19.342 -4.870 20.134 1.00 83.50 205 SER A O 1
ATOM 1526 N N . GLY A 1 206 ? -17.133 -5.241 19.962 1.00 81.38 206 GLY A N 1
ATOM 1527 C CA . GLY A 1 206 ? -17.019 -5.894 21.273 1.00 81.38 206 GLY A CA 1
ATOM 1528 C C . GLY A 1 206 ? -17.386 -4.947 22.422 1.00 81.38 206 GLY A C 1
ATOM 1529 O O . GLY A 1 206 ? -18.144 -5.328 23.318 1.00 81.38 206 GLY A O 1
ATOM 1530 N N . ASP A 1 207 ? -16.943 -3.691 22.329 1.00 82.06 207 ASP A N 1
ATOM 1531 C CA . ASP A 1 207 ? -17.232 -2.642 23.311 1.00 82.06 207 ASP A CA 1
ATOM 1532 C C . ASP A 1 207 ? -18.723 -2.325 23.392 1.00 82.06 207 ASP A C 1
ATOM 1534 O O . ASP A 1 207 ? -19.260 -2.187 24.489 1.00 8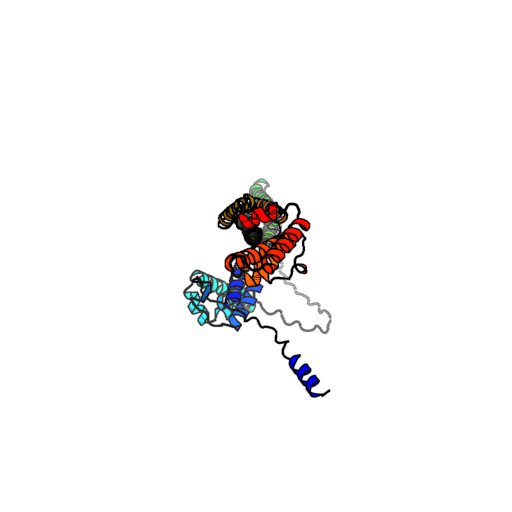2.06 207 ASP A O 1
ATOM 1538 N N . ALA A 1 208 ? -19.434 -2.293 22.261 1.00 86.56 208 ALA A N 1
ATOM 1539 C CA . ALA A 1 208 ? -20.869 -2.026 22.257 1.00 86.56 208 ALA A CA 1
ATOM 1540 C C . ALA A 1 208 ? -21.669 -3.091 23.020 1.00 86.56 208 ALA A C 1
ATOM 1542 O O . ALA A 1 208 ? -22.663 -2.762 23.666 1.00 86.56 208 ALA A O 1
ATOM 1543 N N . ARG A 1 209 ? -21.228 -4.358 23.019 1.00 89.62 209 ARG A N 1
ATOM 1544 C CA . ARG A 1 209 ? -21.872 -5.417 23.820 1.00 89.62 209 ARG A CA 1
ATOM 1545 C C . ARG A 1 209 ? -21.619 -5.235 25.312 1.00 89.62 209 ARG A C 1
ATOM 1547 O O . ARG A 1 209 ? -22.524 -5.470 26.107 1.00 89.62 209 ARG A O 1
ATOM 1554 N N . ALA A 1 210 ? -20.404 -4.842 25.697 1.00 88.06 210 ALA A N 1
ATOM 1555 C CA . ALA A 1 210 ? -20.070 -4.571 27.093 1.00 88.06 210 ALA A CA 1
ATOM 1556 C C . ALA A 1 210 ? -20.843 -3.355 27.621 1.00 88.06 210 ALA A C 1
ATOM 1558 O O . ALA A 1 210 ? -21.553 -3.468 28.615 1.00 88.06 210 ALA A O 1
ATOM 1559 N N . LEU A 1 211 ? -20.801 -2.241 26.888 1.00 94.19 211 LEU A N 1
ATOM 1560 C CA . LEU A 1 211 ? -21.539 -1.018 27.205 1.00 94.19 211 LEU A CA 1
ATOM 1561 C C . LEU A 1 211 ? -23.060 -1.241 27.173 1.00 94.19 211 LEU A C 1
ATOM 1563 O O . LEU A 1 211 ? -23.786 -0.649 27.964 1.00 94.19 211 LEU A O 1
ATOM 1567 N N . GLY A 1 212 ? -23.549 -2.133 26.307 1.00 94.25 212 GLY A N 1
ATOM 1568 C CA . GLY A 1 212 ? -24.954 -2.537 26.271 1.00 94.25 212 GLY A CA 1
ATOM 1569 C C . GLY A 1 212 ? -25.408 -3.273 27.535 1.00 94.25 212 GLY A C 1
ATOM 1570 O O . GLY A 1 212 ? -26.519 -3.036 28.002 1.00 94.25 212 GLY A O 1
ATOM 1571 N N . ARG A 1 213 ? -24.553 -4.118 28.130 1.00 96.25 213 ARG A N 1
ATOM 1572 C CA . ARG A 1 213 ? -24.844 -4.752 29.430 1.00 96.25 213 ARG A CA 1
ATOM 1573 C C . ARG A 1 213 ? -24.876 -3.728 30.561 1.00 96.25 213 ARG A C 1
ATOM 1575 O O . ARG A 1 213 ? -25.785 -3.775 31.386 1.00 96.25 213 ARG A O 1
ATOM 1582 N N . ASP A 1 214 ? -23.930 -2.789 30.561 1.00 95.75 214 ASP A N 1
ATOM 1583 C CA . ASP A 1 214 ? -23.895 -1.697 31.539 1.00 95.75 214 ASP A CA 1
ATOM 1584 C C . ASP A 1 214 ? -25.168 -0.838 31.432 1.00 95.75 214 ASP A C 1
ATOM 1586 O O . ASP A 1 214 ? -25.810 -0.549 32.441 1.00 95.75 214 ASP A O 1
ATOM 1590 N N . LEU A 1 215 ? -25.600 -0.508 30.208 1.00 97.44 215 LEU A N 1
ATOM 1591 C CA . LEU A 1 215 ? -26.847 0.217 29.956 1.00 97.44 215 LEU A CA 1
ATOM 1592 C C . LEU A 1 215 ? -28.074 -0.532 30.495 1.00 97.44 215 LEU A C 1
ATOM 1594 O O . LEU A 1 215 ? -28.954 0.085 31.093 1.00 97.44 215 LEU A O 1
ATOM 1598 N N . GLU A 1 216 ? -28.144 -1.848 30.294 1.00 97.12 216 GLU A N 1
ATOM 1599 C CA . GLU A 1 216 ? -29.260 -2.662 30.784 1.00 97.12 216 GLU A CA 1
ATOM 1600 C C . GLU A 1 216 ? -29.307 -2.693 32.318 1.00 97.12 216 GLU A C 1
ATOM 1602 O O . GLU A 1 216 ? -30.375 -2.533 32.910 1.00 97.12 216 GLU A O 1
ATOM 1607 N N . SER A 1 217 ? -28.146 -2.774 32.979 1.00 97.19 217 SER A N 1
ATOM 1608 C CA . SER A 1 217 ? -28.058 -2.646 34.438 1.00 97.19 217 SER A CA 1
ATOM 1609 C C . SER A 1 217 ? -28.561 -1.281 34.931 1.00 97.19 217 SER A C 1
ATOM 1611 O O . SER A 1 217 ? -29.235 -1.214 35.961 1.00 97.19 217 SER A O 1
ATOM 1613 N N . LEU A 1 218 ? -28.273 -0.192 34.208 1.00 96.88 218 LEU A N 1
ATOM 1614 C CA . LEU A 1 218 ? -28.761 1.148 34.558 1.00 96.88 218 LEU A CA 1
ATOM 1615 C C . LEU A 1 218 ? -30.276 1.283 34.352 1.00 96.88 218 LEU A C 1
ATOM 1617 O O . LEU A 1 218 ? -30.950 1.897 35.182 1.00 96.88 218 LEU A O 1
ATOM 1621 N N . LYS A 1 219 ? -30.834 0.671 33.299 1.00 97.31 219 LYS A N 1
ATOM 1622 C CA . LYS A 1 219 ? -32.289 0.617 33.063 1.00 97.31 219 LYS A CA 1
ATOM 1623 C C . LYS A 1 219 ? -33.020 -0.106 34.189 1.00 97.31 219 LYS A C 1
ATOM 1625 O O . LYS A 1 219 ? -34.023 0.408 34.686 1.00 97.31 219 LYS A O 1
ATOM 1630 N N . GLN A 1 220 ? -32.494 -1.248 34.630 1.00 97.62 220 GLN A N 1
ATOM 1631 C CA . GLN A 1 220 ? -33.034 -1.982 35.777 1.00 97.62 220 GLN A CA 1
ATOM 1632 C C . GLN A 1 220 ? -32.978 -1.134 37.057 1.00 97.62 220 GLN A C 1
ATOM 1634 O O . GLN A 1 220 ? -33.980 -1.017 37.764 1.00 97.62 220 GLN A O 1
ATOM 1639 N N . GLY A 1 221 ? -31.850 -0.458 37.316 1.00 96.94 221 GLY A N 1
ATOM 1640 C CA . GLY A 1 221 ? -31.710 0.475 38.441 1.00 96.94 221 GLY A CA 1
ATOM 1641 C C . GLY A 1 221 ? -32.741 1.611 38.411 1.00 96.94 221 GLY A C 1
ATOM 1642 O O . GLY A 1 221 ? -33.373 1.908 39.427 1.00 96.94 221 GLY A O 1
ATOM 1643 N N . ARG A 1 222 ? -32.991 2.196 37.232 1.00 97.81 222 ARG A N 1
ATOM 1644 C CA . ARG A 1 222 ? -34.032 3.216 37.037 1.00 97.81 222 ARG A CA 1
ATOM 1645 C C . ARG A 1 222 ? -35.432 2.674 37.337 1.00 97.81 222 ARG A C 1
ATOM 1647 O O . ARG A 1 222 ? -36.216 3.354 37.999 1.00 97.81 222 ARG A O 1
ATOM 1654 N N . GLN A 1 223 ? -35.768 1.476 36.853 1.00 97.50 223 GLN A N 1
ATOM 1655 C CA . GLN A 1 223 ? -37.085 0.858 37.074 1.00 97.50 223 GLN A CA 1
ATOM 1656 C C . GLN A 1 223 ? -37.343 0.577 38.563 1.00 97.50 223 GLN A C 1
ATOM 1658 O O . GLN A 1 223 ? -38.439 0.844 39.070 1.00 97.50 223 GLN A O 1
ATOM 1663 N N . LEU A 1 224 ? -36.322 0.097 39.282 1.00 97.12 224 LEU A N 1
ATOM 1664 C CA . LEU A 1 224 ? -36.381 -0.117 40.730 1.00 97.12 224 LEU A CA 1
ATOM 1665 C C . LEU A 1 224 ? -36.602 1.198 41.488 1.00 97.12 224 LEU A C 1
ATOM 1667 O O . LEU A 1 224 ? -37.456 1.251 42.373 1.00 97.12 224 LEU A O 1
ATOM 1671 N N . LEU A 1 225 ? -35.901 2.273 41.111 1.00 97.19 225 LEU A N 1
ATOM 1672 C CA . LEU A 1 225 ? -36.096 3.599 41.706 1.00 97.19 225 LEU A CA 1
ATOM 1673 C C . LEU A 1 225 ? -37.518 4.129 41.514 1.00 97.19 225 LEU A C 1
ATOM 1675 O O . LEU A 1 225 ? -38.117 4.606 42.477 1.00 97.19 225 LEU A O 1
ATOM 1679 N N . GLY A 1 226 ? -38.082 4.002 40.309 1.00 97.00 226 GLY A N 1
ATOM 1680 C CA . GLY A 1 226 ? -39.470 4.394 40.045 1.00 97.00 226 GLY A CA 1
ATOM 1681 C C . GLY A 1 226 ? -40.467 3.623 40.917 1.00 97.00 226 GLY A C 1
ATOM 1682 O O . GLY A 1 226 ? -41.342 4.217 41.544 1.00 97.00 226 GLY A O 1
ATOM 1683 N N . SER A 1 227 ? -40.270 2.308 41.042 1.00 97.31 227 SER A N 1
ATOM 1684 C CA . SER A 1 227 ? -41.107 1.445 41.888 1.00 97.31 227 SER A CA 1
ATOM 1685 C C . SER A 1 227 ? -40.984 1.790 43.381 1.00 97.31 227 SER A C 1
ATOM 1687 O O . SER A 1 227 ? -41.963 1.741 44.125 1.00 97.31 227 SER A O 1
ATOM 1689 N N . ASN A 1 228 ? -39.784 2.150 43.846 1.00 96.56 228 ASN A N 1
ATOM 1690 C CA . ASN A 1 228 ? -39.552 2.565 45.231 1.00 96.56 228 ASN A CA 1
ATOM 1691 C C . ASN A 1 228 ? -40.156 3.937 45.538 1.00 96.56 228 ASN A C 1
ATOM 1693 O O . ASN A 1 228 ? -40.665 4.137 46.640 1.00 96.56 228 ASN A O 1
ATOM 1697 N N . LEU A 1 229 ? -40.109 4.863 44.578 1.00 97.12 229 LEU A N 1
ATOM 1698 C CA . LEU A 1 229 ? -40.716 6.184 44.703 1.00 97.12 229 LEU A CA 1
ATOM 1699 C C . LEU A 1 229 ? -42.233 6.081 44.868 1.00 97.12 229 LEU A C 1
ATOM 1701 O O . LEU A 1 229 ? -42.786 6.737 45.747 1.00 97.12 229 LEU A O 1
ATOM 1705 N N . GLU A 1 230 ? -42.892 5.221 44.088 1.00 96.25 230 GLU A N 1
ATOM 1706 C CA . GLU A 1 230 ? -44.340 5.017 44.199 1.00 96.25 230 GLU A CA 1
ATOM 1707 C C . GLU A 1 230 ? -44.723 4.394 45.552 1.00 96.25 230 GLU A C 1
ATOM 1709 O O . GLU A 1 230 ? -45.659 4.848 46.212 1.00 96.25 230 GLU A O 1
ATOM 1714 N N . ARG A 1 231 ? -43.932 3.427 46.041 1.00 96.06 231 ARG A N 1
ATOM 1715 C CA . ARG A 1 231 ? -44.117 2.867 47.389 1.00 96.06 231 ARG A CA 1
ATOM 1716 C C . ARG A 1 231 ? -43.949 3.921 48.481 1.00 96.06 231 ARG A C 1
ATOM 1718 O O . ARG A 1 231 ? -44.833 4.043 49.324 1.00 96.06 231 ARG A O 1
ATOM 1725 N N . ALA A 1 232 ? -42.873 4.711 48.440 1.00 94.62 232 ALA A N 1
ATOM 1726 C CA . ALA A 1 232 ? -42.644 5.794 49.399 1.00 94.62 232 ALA A CA 1
ATOM 1727 C C . ALA A 1 232 ? -43.801 6.805 49.380 1.00 94.62 232 ALA A C 1
ATOM 1729 O O . ALA A 1 232 ? -44.323 7.159 50.437 1.00 94.62 232 ALA A O 1
ATOM 1730 N N . ARG A 1 233 ? -44.258 7.196 48.180 1.00 95.56 233 ARG A N 1
ATOM 1731 C CA . ARG A 1 233 ? -45.393 8.104 47.971 1.00 95.56 233 ARG A CA 1
ATOM 1732 C C . ARG A 1 233 ? -46.666 7.589 48.635 1.00 95.56 233 ARG A C 1
ATOM 1734 O O . ARG A 1 233 ? -47.292 8.337 49.385 1.00 95.56 233 ARG A O 1
ATOM 1741 N N . SER A 1 234 ? -47.024 6.332 48.370 1.00 94.31 234 SER A N 1
ATOM 1742 C CA . SER A 1 234 ? -48.227 5.694 48.921 1.00 94.31 234 SER A CA 1
ATOM 1743 C C . SER A 1 234 ? -48.160 5.503 50.442 1.00 94.31 234 SER A C 1
ATOM 1745 O O . SER A 1 234 ? -49.184 5.591 51.109 1.00 94.31 234 SER A O 1
ATOM 1747 N N . GLY A 1 235 ? -46.958 5.295 50.993 1.00 94.50 235 GLY A N 1
ATOM 1748 C CA . GLY A 1 235 ? -46.735 5.078 52.424 1.00 94.50 235 GLY A CA 1
ATOM 1749 C C . GLY A 1 235 ? -46.538 6.339 53.270 1.00 94.50 235 GLY A C 1
ATOM 1750 O O . GLY A 1 235 ? -46.466 6.221 54.489 1.00 94.50 235 GLY A O 1
ATOM 1751 N N . GLY A 1 236 ? -46.423 7.532 52.673 1.00 94.62 236 GLY A N 1
ATOM 1752 C CA . GLY A 1 236 ? -46.158 8.760 53.436 1.00 94.62 236 GLY A CA 1
ATOM 1753 C C . GLY A 1 236 ? -44.721 8.879 53.980 1.00 94.62 236 GLY A C 1
ATOM 1754 O O . GLY A 1 236 ? -44.465 9.707 54.851 1.00 94.62 236 GLY A O 1
ATOM 1755 N N . ASP A 1 237 ? -43.776 8.055 53.507 1.00 95.00 237 ASP A N 1
ATOM 1756 C CA . ASP A 1 237 ? -42.434 7.924 54.097 1.00 95.00 237 ASP A CA 1
ATOM 1757 C C . ASP A 1 237 ? -41.456 8.984 53.556 1.00 95.00 237 ASP A C 1
ATOM 1759 O O . ASP A 1 237 ? -40.790 8.816 52.527 1.00 95.00 237 ASP A O 1
ATOM 1763 N N . SER A 1 238 ? -41.366 10.106 54.269 1.00 92.19 238 SER A N 1
ATOM 1764 C CA . SER A 1 238 ? -40.475 11.218 53.924 1.00 92.19 238 SER A CA 1
ATOM 1765 C C . SER A 1 238 ? -38.988 10.900 54.124 1.00 92.19 238 SER A C 1
ATOM 1767 O O . SER A 1 238 ? -38.154 11.440 53.395 1.00 92.19 238 SER A O 1
ATOM 1769 N N . GLN A 1 239 ? -38.628 10.002 55.050 1.00 93.38 239 GLN A N 1
ATOM 1770 C CA . GLN A 1 239 ? -37.234 9.585 55.237 1.00 93.38 239 GLN A CA 1
ATOM 1771 C C . GLN A 1 239 ? -36.749 8.785 54.026 1.00 93.38 239 GLN A C 1
ATOM 1773 O O . GLN A 1 239 ? -35.639 9.007 53.527 1.00 93.38 239 GLN A O 1
ATOM 1778 N N . ARG A 1 240 ? -37.609 7.917 53.482 1.00 95.25 240 ARG A N 1
ATOM 1779 C CA . ARG A 1 240 ? -37.307 7.169 52.262 1.00 95.25 240 ARG A CA 1
ATOM 1780 C C . ARG A 1 240 ? -37.082 8.088 51.062 1.00 95.25 240 ARG A C 1
ATOM 1782 O O . ARG A 1 240 ? -36.180 7.801 50.274 1.00 95.25 240 ARG A O 1
ATOM 1789 N N . LEU A 1 241 ? -37.797 9.212 50.941 1.00 94.81 241 LEU A N 1
ATOM 1790 C CA . LEU A 1 241 ? -37.541 10.189 49.869 1.00 94.81 241 LEU A CA 1
ATOM 1791 C C . LEU A 1 241 ? -36.096 10.710 49.875 1.00 94.81 241 LEU A C 1
ATOM 1793 O O . LEU A 1 241 ? -35.484 10.809 48.812 1.00 94.81 241 LEU A O 1
ATOM 1797 N N . GLY A 1 242 ? -35.525 10.988 51.052 1.00 93.81 242 GLY A N 1
ATOM 1798 C CA . GLY A 1 242 ? -34.129 11.423 51.173 1.00 93.81 242 GLY A CA 1
ATOM 1799 C C . GLY A 1 242 ? -33.138 10.378 50.643 1.00 93.81 242 GLY A C 1
ATOM 1800 O O . GLY A 1 242 ? -32.220 10.710 49.884 1.00 93.81 242 GLY A O 1
ATOM 1801 N N . SER A 1 243 ? -33.369 9.099 50.967 1.00 96.00 243 SER A N 1
ATOM 1802 C CA . SER A 1 243 ? -32.561 7.989 50.438 1.00 96.00 243 SER A CA 1
ATOM 1803 C C . SER A 1 243 ? -32.704 7.839 48.918 1.00 96.00 243 SER A C 1
ATOM 1805 O O . SER A 1 243 ? -31.699 7.751 48.215 1.00 96.00 243 SER A O 1
ATOM 1807 N N . LEU A 1 244 ? -33.931 7.932 48.391 1.00 96.50 244 LEU A N 1
ATOM 1808 C CA . LEU A 1 244 ? -34.206 7.821 46.955 1.00 96.50 244 LEU A CA 1
ATOM 1809 C C . LEU A 1 244 ? -33.590 8.961 46.147 1.00 96.50 244 LEU A C 1
ATOM 1811 O O . LEU A 1 244 ? -33.117 8.731 45.038 1.00 96.50 244 LEU A O 1
ATOM 1815 N N . SER A 1 245 ? -33.547 10.174 46.700 1.00 96.38 245 SER A N 1
ATOM 1816 C CA . SER A 1 245 ? -32.850 11.296 46.067 1.00 96.38 245 SER A CA 1
ATOM 1817 C C . SER A 1 245 ? -31.352 11.009 45.916 1.00 96.38 245 SER A C 1
ATOM 1819 O O . SER A 1 245 ? -30.784 11.241 44.850 1.00 96.38 245 SER A O 1
ATOM 1821 N N . SER A 1 246 ? -30.713 10.468 46.957 1.00 96.50 246 SER A N 1
ATOM 1822 C CA . SER A 1 246 ? -29.287 10.108 46.920 1.00 96.50 246 SER A CA 1
ATOM 1823 C C . SER A 1 246 ? -29.005 8.965 45.937 1.00 96.50 246 SER A C 1
ATOM 1825 O O . SER A 1 246 ? -28.048 9.034 45.163 1.00 96.50 246 SER A O 1
ATOM 1827 N N . GLU A 1 247 ? -29.858 7.935 45.918 1.00 97.12 247 GLU A N 1
ATOM 1828 C CA . GLU A 1 247 ? -29.769 6.821 44.964 1.00 97.12 247 GLU A CA 1
ATOM 1829 C C . GLU A 1 247 ? -29.961 7.300 43.512 1.00 97.12 247 GLU A C 1
ATOM 1831 O O . GLU A 1 247 ? -29.202 6.908 42.625 1.00 97.12 247 GLU A O 1
ATOM 1836 N N . ALA A 1 248 ? -30.917 8.201 43.259 1.00 97.06 248 ALA A N 1
ATOM 1837 C CA . ALA A 1 248 ? -31.147 8.775 41.935 1.00 97.06 248 ALA A CA 1
ATOM 1838 C C . ALA A 1 248 ? -29.961 9.631 41.456 1.00 97.06 248 ALA A C 1
ATOM 1840 O O . ALA A 1 248 ? -29.565 9.531 40.296 1.00 97.06 248 ALA A O 1
ATOM 1841 N N . GLN A 1 249 ? -29.335 10.416 42.340 1.00 97.56 249 GLN A N 1
ATOM 1842 C CA . GLN A 1 249 ? -28.107 11.155 42.015 1.00 97.56 249 GLN A CA 1
ATOM 1843 C C . GLN A 1 249 ? -26.929 10.218 41.714 1.00 97.56 249 GLN A C 1
ATOM 1845 O O . GLN A 1 249 ? -26.131 10.479 40.812 1.00 97.56 249 GLN A O 1
ATOM 1850 N N . ALA A 1 250 ? -26.803 9.108 42.449 1.00 97.38 250 ALA A N 1
ATOM 1851 C CA . ALA A 1 250 ? -25.799 8.089 42.154 1.00 97.38 250 ALA A CA 1
ATOM 1852 C C . ALA A 1 250 ? -26.038 7.448 40.777 1.00 97.38 250 ALA A C 1
ATOM 1854 O O . ALA A 1 250 ? -25.093 7.307 40.001 1.00 97.38 250 ALA A O 1
ATOM 1855 N N . LEU A 1 251 ? -27.295 7.137 40.443 1.00 96.50 251 LEU A N 1
ATOM 1856 C CA . LEU A 1 251 ? -27.652 6.618 39.127 1.00 96.50 251 LEU A CA 1
ATOM 1857 C C . LEU A 1 251 ? -27.350 7.630 38.010 1.00 96.50 251 LEU A C 1
ATOM 1859 O O . LEU A 1 251 ? -26.778 7.243 36.995 1.00 96.50 251 LEU A O 1
ATOM 1863 N N . GLU A 1 252 ? -27.655 8.918 38.202 1.00 97.44 252 GLU A N 1
ATOM 1864 C CA . GLU A 1 252 ? -27.325 9.974 37.232 1.00 97.44 252 GLU A CA 1
ATOM 1865 C C . GLU A 1 252 ? -25.815 10.046 36.955 1.00 97.44 252 GLU A C 1
ATOM 1867 O O . GLU A 1 252 ? -25.412 10.146 35.793 1.00 97.44 252 GLU A O 1
ATOM 1872 N N . ARG A 1 253 ? -24.973 9.942 37.995 1.00 97.81 253 ARG A N 1
ATOM 1873 C CA . ARG A 1 253 ? -23.508 9.891 37.840 1.00 97.81 253 ARG A CA 1
ATOM 1874 C C . ARG A 1 253 ? -23.058 8.663 37.052 1.00 97.81 253 ARG A C 1
ATOM 1876 O O . ARG A 1 253 ? -22.256 8.804 36.136 1.00 97.81 253 ARG A O 1
ATOM 1883 N N . ASN A 1 254 ? -23.609 7.488 37.351 1.00 96.56 254 ASN A N 1
ATOM 1884 C CA . ASN A 1 254 ? -23.267 6.259 36.629 1.00 96.56 254 ASN A CA 1
ATOM 1885 C C . ASN A 1 254 ? -23.666 6.331 35.146 1.00 96.56 254 ASN A C 1
ATOM 1887 O O . ASN A 1 254 ? -22.914 5.885 34.281 1.00 96.56 254 ASN A O 1
ATOM 1891 N N . VAL A 1 255 ? -24.824 6.926 34.844 1.00 97.62 255 VAL A N 1
ATOM 1892 C CA . VAL A 1 255 ? -25.269 7.176 33.466 1.00 97.62 255 VAL A CA 1
ATOM 1893 C C . VAL A 1 255 ? -24.324 8.145 32.755 1.00 97.62 255 VAL A C 1
ATOM 1895 O O . VAL A 1 255 ? -23.956 7.886 31.614 1.00 97.62 255 VAL A O 1
ATOM 1898 N N . ALA A 1 256 ? -23.879 9.216 33.421 1.00 96.81 256 ALA A N 1
ATOM 1899 C CA . ALA A 1 256 ? -22.890 10.136 32.856 1.00 96.81 256 ALA A CA 1
ATOM 1900 C C . ALA A 1 256 ? -21.549 9.437 32.561 1.00 96.81 256 ALA A C 1
ATOM 1902 O O . ALA A 1 256 ? -21.015 9.574 31.468 1.00 96.81 256 ALA A O 1
ATOM 1903 N N . THR A 1 257 ? -21.050 8.600 33.478 1.00 96.31 257 THR A N 1
ATOM 1904 C CA . THR A 1 257 ? -19.838 7.799 33.238 1.00 96.31 257 THR A CA 1
ATOM 1905 C C . THR A 1 257 ? -19.996 6.842 32.053 1.00 96.31 257 THR A C 1
ATOM 1907 O O . THR A 1 257 ? -19.042 6.625 31.303 1.00 96.31 257 THR A O 1
ATOM 1910 N N . LEU A 1 258 ? -21.179 6.247 31.864 1.00 96.19 258 LEU A N 1
ATOM 1911 C CA . LEU A 1 258 ? -21.434 5.405 30.697 1.00 96.19 258 LEU A CA 1
ATOM 1912 C C . LEU A 1 258 ? -21.435 6.224 29.397 1.00 96.19 258 LEU A C 1
ATOM 1914 O O . LEU A 1 258 ? -20.849 5.771 28.416 1.00 96.19 258 LEU A O 1
ATOM 1918 N N . ASP A 1 259 ? -22.033 7.415 29.396 1.00 96.25 259 ASP A N 1
ATOM 1919 C CA . ASP A 1 259 ? -22.037 8.335 28.248 1.00 96.25 259 ASP A CA 1
ATOM 1920 C C . ASP A 1 259 ? -20.610 8.741 27.828 1.00 96.25 259 ASP A C 1
ATOM 1922 O O . ASP A 1 259 ? -20.249 8.641 26.650 1.00 96.25 259 ASP A O 1
ATOM 1926 N N . ASP A 1 260 ? -19.747 9.073 28.795 1.00 94.81 260 ASP A N 1
ATOM 1927 C CA . ASP A 1 260 ? -18.329 9.383 28.553 1.00 94.81 260 ASP A CA 1
ATOM 1928 C C . ASP A 1 260 ? -17.579 8.192 27.937 1.00 94.81 260 ASP A C 1
ATOM 1930 O O . ASP A 1 260 ? -16.792 8.343 26.992 1.00 94.81 260 ASP A O 1
ATOM 1934 N N . ARG A 1 261 ? -17.838 6.976 28.440 1.00 94.81 261 ARG A N 1
ATOM 1935 C CA . ARG A 1 261 ? -17.244 5.738 27.910 1.00 94.81 261 ARG A CA 1
ATOM 1936 C C . ARG A 1 261 ? -17.716 5.449 26.489 1.00 94.81 261 ARG A C 1
ATOM 1938 O O . ARG A 1 261 ? -16.899 5.068 25.651 1.00 94.81 261 ARG A O 1
ATOM 1945 N N . VAL A 1 262 ? -19.001 5.645 26.199 1.00 95.75 262 VAL A N 1
ATOM 1946 C CA . VAL A 1 262 ? -19.568 5.472 24.853 1.00 95.75 262 VAL A CA 1
ATOM 1947 C C . VAL A 1 262 ? -18.958 6.484 23.887 1.00 95.75 262 VAL A C 1
ATOM 1949 O O . VAL A 1 262 ? -18.492 6.098 22.814 1.00 95.75 262 VAL A O 1
ATOM 1952 N N . SER A 1 263 ? -18.874 7.755 24.277 1.00 94.31 263 SER A N 1
ATOM 1953 C CA . SER A 1 263 ? -18.251 8.816 23.477 1.00 94.31 263 SER A CA 1
ATOM 1954 C C . SER A 1 263 ? -16.771 8.537 23.196 1.00 94.31 263 SER A C 1
ATOM 1956 O O . SER A 1 263 ? -16.321 8.636 22.050 1.00 94.31 263 SER A O 1
ATOM 1958 N N . SER A 1 264 ? -16.028 8.089 24.210 1.00 89.69 264 SER A N 1
ATOM 1959 C CA . SER A 1 264 ? -14.622 7.688 24.074 1.00 89.69 264 SER A CA 1
ATOM 1960 C C . SER A 1 264 ? -14.455 6.498 23.125 1.00 89.69 264 SER A C 1
ATOM 1962 O O . SER A 1 264 ? -13.604 6.534 22.237 1.00 89.69 264 SER A O 1
ATOM 1964 N N . ALA A 1 265 ? -15.306 5.474 23.246 1.00 87.94 265 ALA A N 1
ATOM 1965 C CA . ALA A 1 265 ? -15.283 4.310 22.362 1.00 87.94 265 ALA A CA 1
ATOM 1966 C C . ALA A 1 265 ? -15.569 4.690 20.896 1.00 87.94 265 ALA A C 1
ATOM 1968 O O . ALA A 1 265 ? -14.913 4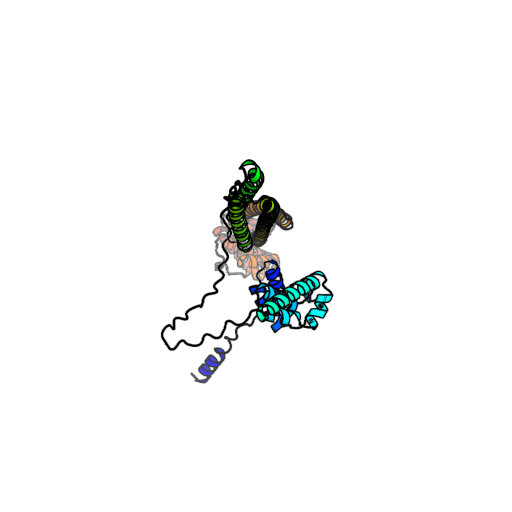.185 19.985 1.00 87.94 265 ALA A O 1
ATOM 1969 N N . ARG A 1 266 ? -16.496 5.628 20.644 1.00 93.50 266 ARG A N 1
ATOM 1970 C CA . ARG A 1 266 ? -16.756 6.149 19.286 1.00 93.50 266 ARG A CA 1
ATOM 1971 C C . ARG A 1 266 ? -15.543 6.853 18.700 1.00 93.50 266 ARG A C 1
ATOM 1973 O O . ARG A 1 266 ? -15.199 6.587 17.551 1.00 93.50 266 ARG A O 1
ATOM 1980 N N . SER A 1 267 ? -14.914 7.732 19.480 1.00 87.94 267 SER A N 1
ATOM 1981 C CA . SER A 1 267 ? -13.704 8.445 19.063 1.00 87.94 267 SER A CA 1
ATOM 1982 C C . SER A 1 267 ? -12.577 7.465 18.726 1.00 87.94 267 SER A C 1
ATOM 1984 O O . SER A 1 267 ? -12.002 7.538 17.642 1.00 87.94 267 SER A O 1
ATOM 1986 N N . GLY A 1 268 ? -12.343 6.469 19.589 1.00 82.94 268 GLY A N 1
ATOM 1987 C CA . GLY A 1 268 ? -11.343 5.426 19.356 1.00 82.94 268 GLY A CA 1
ATOM 1988 C C . GLY A 1 268 ? -11.609 4.606 18.090 1.00 82.94 268 GLY A C 1
ATOM 1989 O O . GLY A 1 268 ? -10.696 4.378 17.299 1.00 82.94 268 GLY A O 1
ATOM 1990 N N . LEU A 1 269 ? -12.863 4.217 17.833 1.00 85.50 269 LEU A N 1
ATOM 1991 C CA . LEU A 1 269 ? -13.230 3.514 16.599 1.00 85.50 269 LEU A CA 1
ATOM 1992 C C . LEU A 1 269 ? -13.046 4.380 15.348 1.00 85.50 269 LEU A C 1
ATOM 1994 O O . LEU A 1 269 ? -12.595 3.868 14.323 1.00 85.50 269 LEU A O 1
ATOM 1998 N N . ALA A 1 270 ? -13.370 5.673 15.418 1.00 87.50 270 ALA A N 1
ATOM 1999 C CA . ALA A 1 270 ? -13.156 6.603 14.312 1.00 87.50 270 ALA A CA 1
ATOM 2000 C C . ALA A 1 270 ? -11.659 6.773 14.004 1.00 87.50 270 ALA A C 1
ATOM 2002 O O . ALA A 1 270 ? -11.256 6.647 12.848 1.00 87.50 270 ALA A O 1
ATOM 2003 N N . GLN A 1 271 ? -10.829 6.953 15.035 1.00 84.19 271 GLN A N 1
ATOM 2004 C CA . GLN A 1 271 ? -9.371 7.024 14.902 1.00 84.19 271 GLN A CA 1
ATOM 2005 C C . GLN A 1 271 ? -8.785 5.725 14.336 1.00 84.19 271 GLN A C 1
ATOM 2007 O O . GLN A 1 271 ? -7.957 5.759 13.428 1.00 84.19 271 GLN A O 1
ATOM 2012 N N . ALA A 1 272 ? -9.248 4.567 14.813 1.00 79.00 272 ALA A N 1
ATOM 2013 C CA . ALA A 1 272 ? -8.819 3.272 14.293 1.00 79.00 272 ALA A CA 1
ATOM 2014 C C . ALA A 1 272 ? -9.220 3.079 12.820 1.00 79.00 272 ALA A C 1
ATOM 2016 O O . ALA A 1 272 ? -8.447 2.531 12.033 1.00 79.00 272 ALA A O 1
ATOM 2017 N N . ALA A 1 273 ? -10.413 3.532 12.426 1.00 88.38 273 ALA A N 1
ATOM 2018 C CA . ALA A 1 273 ? -10.854 3.497 11.034 1.00 88.38 273 ALA A CA 1
ATOM 2019 C C . ALA A 1 273 ? -9.993 4.407 10.143 1.00 88.38 273 ALA A C 1
ATOM 2021 O O . ALA A 1 273 ? -9.582 3.986 9.062 1.00 88.38 273 ALA A O 1
ATOM 2022 N N . GLU A 1 274 ? -9.668 5.614 10.607 1.00 88.56 274 GLU A N 1
ATOM 2023 C CA . GLU A 1 274 ? -8.789 6.540 9.890 1.00 88.56 274 GLU A CA 1
ATOM 2024 C C . GLU A 1 274 ? -7.363 5.990 9.750 1.00 88.56 274 GLU A C 1
ATOM 2026 O O . GLU A 1 274 ? -6.805 6.014 8.651 1.00 88.56 274 GLU A O 1
ATOM 2031 N N . ALA A 1 275 ? -6.808 5.396 10.810 1.00 82.62 275 ALA A N 1
ATOM 2032 C CA . ALA A 1 275 ? -5.502 4.743 10.773 1.00 82.62 275 ALA A CA 1
ATOM 2033 C C . ALA A 1 275 ? -5.463 3.586 9.759 1.00 82.62 275 ALA A C 1
ATOM 2035 O O . ALA A 1 275 ? -4.537 3.494 8.953 1.00 82.62 275 ALA A O 1
ATOM 2036 N N . ARG A 1 276 ? -6.501 2.736 9.731 1.00 90.81 276 ARG A N 1
ATOM 2037 C CA . ARG A 1 276 ? -6.626 1.662 8.727 1.00 90.81 276 ARG A CA 1
ATOM 2038 C C . ARG A 1 276 ? -6.730 2.216 7.308 1.00 90.81 276 ARG A C 1
ATOM 2040 O O . ARG A 1 276 ? -6.105 1.674 6.401 1.00 90.81 276 ARG A O 1
ATOM 2047 N N . ALA A 1 277 ? -7.496 3.288 7.104 1.00 92.94 277 ALA A N 1
ATOM 2048 C CA . ALA A 1 277 ? -7.633 3.922 5.794 1.00 92.94 277 ALA A CA 1
ATOM 2049 C C . ALA A 1 277 ? -6.306 4.529 5.307 1.00 92.94 277 ALA A C 1
ATOM 2051 O O . ALA A 1 277 ? -5.975 4.420 4.124 1.00 92.94 277 ALA A O 1
ATOM 2052 N N . LEU A 1 278 ? -5.530 5.135 6.211 1.00 94.00 278 LEU A N 1
ATOM 2053 C CA . LEU A 1 278 ? -4.191 5.642 5.917 1.00 94.00 278 LEU A CA 1
ATOM 2054 C C . LEU A 1 278 ? -3.242 4.507 5.511 1.00 94.00 278 LEU A C 1
ATOM 2056 O O . LEU A 1 278 ? -2.556 4.616 4.495 1.00 94.00 278 LEU A O 1
ATOM 2060 N N . GLU A 1 279 ? -3.245 3.398 6.251 1.00 89.81 279 GLU A N 1
ATOM 2061 C CA . GLU A 1 279 ? -2.412 2.234 5.939 1.00 89.81 279 GLU A CA 1
ATOM 2062 C C . GLU A 1 279 ? -2.777 1.617 4.578 1.00 89.81 279 GLU A C 1
ATOM 2064 O O . GLU A 1 279 ? -1.915 1.404 3.726 1.00 89.81 279 GLU A O 1
ATOM 2069 N N . GLN A 1 280 ? -4.071 1.447 4.294 1.00 95.62 280 GLN A N 1
ATOM 2070 C CA . GLN A 1 280 ? -4.540 1.005 2.976 1.00 95.62 280 GLN A CA 1
ATOM 2071 C C . GLN A 1 280 ? -4.120 1.963 1.848 1.00 95.62 280 GLN A C 1
ATOM 2073 O O . GLN A 1 280 ? -3.817 1.526 0.734 1.00 95.62 280 GLN A O 1
ATOM 2078 N N . ALA A 1 281 ? -4.102 3.277 2.092 1.00 95.88 281 ALA A N 1
ATOM 2079 C CA . ALA A 1 281 ? -3.613 4.249 1.116 1.00 95.88 281 ALA A CA 1
ATOM 2080 C C . ALA A 1 281 ? -2.104 4.084 0.853 1.00 95.88 281 ALA A C 1
ATOM 2082 O O . ALA A 1 281 ? -1.690 4.108 -0.308 1.00 95.88 281 ALA A O 1
ATOM 2083 N N . ARG A 1 282 ? -1.295 3.834 1.891 1.00 96.31 282 ARG A N 1
ATOM 2084 C CA . ARG A 1 282 ? 0.147 3.555 1.759 1.00 96.31 282 ARG A CA 1
ATOM 2085 C C . ARG A 1 282 ? 0.428 2.259 0.999 1.00 96.31 282 ARG A C 1
ATOM 2087 O O . ARG A 1 282 ? 1.278 2.250 0.110 1.00 96.31 282 ARG A O 1
ATOM 2094 N N . GLN A 1 283 ? -0.323 1.192 1.265 1.00 96.31 283 GLN A N 1
ATOM 2095 C CA . GLN A 1 283 ? -0.193 -0.076 0.535 1.00 96.31 283 GLN A CA 1
ATOM 2096 C C . GLN A 1 283 ? -0.507 0.083 -0.961 1.00 96.31 283 GLN A C 1
ATOM 2098 O O . GLN A 1 283 ? 0.238 -0.401 -1.822 1.00 96.31 283 GLN A O 1
ATOM 2103 N N . ARG A 1 284 ? -1.575 0.827 -1.290 1.00 97.50 284 ARG A N 1
ATOM 2104 C CA . ARG A 1 284 ? -1.899 1.185 -2.680 1.00 97.50 284 ARG A CA 1
ATOM 2105 C C . ARG A 1 284 ? -0.791 2.021 -3.321 1.00 97.50 284 ARG A C 1
ATOM 2107 O O . ARG A 1 284 ? -0.427 1.748 -4.461 1.00 97.50 284 ARG A O 1
ATOM 2114 N N . ALA A 1 285 ? -0.230 2.986 -2.592 1.00 97.38 285 ALA A N 1
ATOM 2115 C CA . ALA A 1 285 ? 0.887 3.803 -3.062 1.00 97.38 285 ALA A CA 1
ATOM 2116 C C . ALA A 1 285 ? 2.124 2.962 -3.403 1.00 97.38 285 ALA A C 1
ATOM 2118 O O . ALA A 1 285 ? 2.662 3.094 -4.500 1.00 97.38 285 ALA A O 1
ATOM 2119 N N . SER A 1 286 ? 2.524 2.049 -2.515 1.00 97.19 286 SER A N 1
ATOM 2120 C CA . SER A 1 286 ? 3.645 1.130 -2.750 1.00 97.19 286 SER A CA 1
ATOM 2121 C C . SER A 1 286 ? 3.436 0.278 -4.008 1.00 97.19 286 SER A C 1
ATOM 2123 O O . SER A 1 286 ? 4.303 0.228 -4.882 1.00 97.19 286 SER A O 1
ATOM 2125 N N . SER A 1 287 ? 2.245 -0.310 -4.155 1.00 97.25 287 SER A N 1
ATOM 2126 C CA . SER A 1 287 ? 1.894 -1.121 -5.329 1.00 97.25 287 SER A CA 1
ATOM 2127 C C . SER A 1 287 ? 1.916 -0.309 -6.629 1.00 97.25 287 SER A C 1
ATOM 2129 O O . SER A 1 287 ? 2.357 -0.802 -7.667 1.00 97.25 287 SER A O 1
ATOM 2131 N N . ALA A 1 288 ? 1.450 0.943 -6.588 1.00 97.69 288 ALA A N 1
ATOM 2132 C CA . ALA A 1 288 ? 1.432 1.825 -7.749 1.00 97.69 288 ALA A CA 1
ATOM 2133 C C . ALA A 1 288 ? 2.845 2.272 -8.165 1.00 97.69 288 ALA A C 1
ATOM 2135 O O . ALA A 1 288 ? 3.141 2.309 -9.357 1.00 97.69 288 ALA A O 1
ATOM 2136 N N . ILE A 1 289 ? 3.737 2.535 -7.201 1.00 97.88 289 ILE A N 1
ATOM 2137 C CA . ILE A 1 289 ? 5.154 2.831 -7.470 1.00 97.88 289 ILE A CA 1
ATOM 2138 C C . ILE A 1 289 ? 5.829 1.644 -8.159 1.00 97.88 289 ILE A C 1
ATOM 2140 O O . ILE A 1 289 ? 6.502 1.838 -9.166 1.00 97.88 289 ILE A O 1
ATOM 2144 N N . ALA A 1 290 ? 5.611 0.419 -7.670 1.00 97.00 290 ALA A N 1
ATOM 2145 C CA . ALA A 1 290 ? 6.209 -0.775 -8.265 1.00 97.00 290 ALA A CA 1
ATOM 2146 C C . ALA A 1 290 ? 5.785 -0.977 -9.731 1.00 97.00 290 ALA A C 1
ATOM 2148 O O . ALA A 1 290 ? 6.614 -1.318 -10.573 1.00 97.00 290 ALA A O 1
ATOM 2149 N N . ARG A 1 291 ? 4.508 -0.728 -10.055 1.00 98.06 291 ARG A N 1
ATOM 2150 C CA . ARG A 1 291 ? 4.014 -0.767 -11.443 1.00 98.06 291 ARG A CA 1
ATOM 2151 C C . ARG A 1 291 ? 4.655 0.316 -12.302 1.00 98.06 291 ARG A C 1
ATOM 2153 O O . ARG A 1 291 ? 5.114 0.023 -13.399 1.00 98.06 291 ARG A O 1
ATOM 2160 N N . LEU A 1 292 ? 4.748 1.544 -11.794 1.00 97.94 292 LEU A N 1
ATOM 2161 C CA . LEU A 1 292 ? 5.384 2.617 -12.549 1.00 97.94 292 LEU A CA 1
ATOM 2162 C C . LEU A 1 292 ? 6.881 2.355 -12.786 1.00 97.94 292 LEU A C 1
ATOM 2164 O O . LEU A 1 292 ? 7.393 2.691 -13.849 1.00 97.94 292 LEU A O 1
ATOM 2168 N N . ASP A 1 293 ? 7.584 1.730 -11.841 1.00 97.81 293 ASP A N 1
ATOM 2169 C CA . ASP A 1 293 ? 8.989 1.348 -12.028 1.00 97.81 293 ASP A CA 1
ATOM 2170 C C . ASP A 1 293 ? 9.152 0.342 -13.187 1.00 97.81 293 ASP A C 1
ATOM 2172 O O . ASP A 1 293 ? 10.123 0.421 -13.946 1.00 97.81 293 ASP A O 1
ATOM 2176 N N . GLN A 1 294 ? 8.174 -0.550 -13.394 1.00 97.69 294 GLN A N 1
ATOM 2177 C CA . GLN A 1 294 ? 8.125 -1.426 -14.572 1.00 97.69 294 GLN A CA 1
ATOM 2178 C C . GLN A 1 294 ? 7.881 -0.626 -15.860 1.00 97.69 294 GLN A C 1
ATOM 2180 O O . GLN A 1 294 ? 8.612 -0.818 -16.834 1.00 97.69 294 GLN A O 1
ATOM 2185 N N . ASP A 1 295 ? 6.921 0.305 -15.855 1.00 97.12 295 ASP A N 1
ATOM 2186 C CA . ASP A 1 295 ? 6.628 1.167 -17.009 1.00 97.12 295 ASP A CA 1
ATOM 2187 C C . ASP A 1 295 ? 7.845 2.029 -17.395 1.00 97.12 295 ASP A C 1
ATOM 2189 O O . ASP A 1 295 ? 8.189 2.138 -18.570 1.00 97.12 295 ASP A O 1
ATOM 2193 N N . LEU A 1 296 ? 8.556 2.606 -16.423 1.00 97.25 296 LEU A N 1
ATOM 2194 C CA . LEU A 1 296 ? 9.768 3.397 -16.666 1.00 97.25 296 LEU A CA 1
ATOM 2195 C C . LEU A 1 296 ? 10.899 2.546 -17.264 1.00 97.25 296 LEU A C 1
ATOM 2197 O O . LEU A 1 296 ? 11.615 3.005 -18.157 1.00 97.25 296 LEU A O 1
ATOM 2201 N N . SER A 1 297 ? 11.039 1.293 -16.828 1.00 96.12 297 SER A N 1
ATOM 2202 C CA . SER A 1 297 ? 11.990 0.343 -17.419 1.00 96.12 297 SER A CA 1
ATOM 2203 C C . SER A 1 297 ? 11.614 -0.030 -18.862 1.00 96.12 297 SER A C 1
ATOM 2205 O O . SER A 1 297 ? 12.475 -0.082 -19.751 1.00 96.12 297 SER A O 1
ATOM 2207 N N . ALA A 1 298 ? 10.318 -0.207 -19.137 1.00 94.88 298 ALA A N 1
ATOM 2208 C CA . ALA A 1 298 ? 9.803 -0.416 -20.489 1.00 94.88 298 ALA A CA 1
ATOM 2209 C C . ALA A 1 298 ? 10.032 0.817 -21.382 1.00 94.88 298 ALA A C 1
ATOM 2211 O O . ALA A 1 298 ? 10.499 0.676 -22.511 1.00 94.88 298 ALA A O 1
ATOM 2212 N N . ALA A 1 299 ? 9.812 2.027 -20.862 1.00 95.75 299 ALA A N 1
ATOM 2213 C CA . ALA A 1 299 ? 10.100 3.281 -21.555 1.00 95.75 299 ALA A CA 1
ATOM 2214 C C . ALA A 1 299 ? 11.590 3.432 -21.899 1.00 95.75 299 ALA A C 1
ATOM 2216 O O . ALA A 1 299 ? 11.934 3.872 -22.998 1.00 95.75 299 ALA A O 1
ATOM 2217 N N . ASN A 1 300 ? 12.485 3.024 -20.995 1.00 94.88 300 ASN A N 1
ATOM 2218 C CA . ASN A 1 300 ? 13.920 2.981 -21.269 1.00 94.88 300 ASN A CA 1
ATOM 2219 C C . ASN A 1 300 ? 14.261 1.978 -22.380 1.00 94.88 300 ASN A C 1
ATOM 2221 O O . ASN A 1 300 ? 14.996 2.310 -23.307 1.00 94.88 300 ASN A O 1
ATOM 2225 N N . SER A 1 301 ? 13.663 0.787 -22.339 1.00 90.06 301 SER A N 1
ATOM 2226 C CA . SER A 1 301 ? 13.841 -0.245 -23.372 1.00 90.06 301 SER A CA 1
ATOM 2227 C C . SER A 1 301 ? 13.306 0.189 -24.744 1.00 90.06 301 SER A C 1
ATOM 2229 O O . SER A 1 301 ? 13.855 -0.197 -25.774 1.00 90.06 301 SER A O 1
ATOM 2231 N N . ALA A 1 302 ? 12.268 1.027 -24.758 1.00 92.38 302 ALA A N 1
ATOM 2232 C CA . ALA A 1 302 ? 11.697 1.639 -25.954 1.00 92.38 302 ALA A CA 1
ATOM 2233 C C . ALA A 1 302 ? 12.451 2.902 -26.427 1.00 92.38 302 ALA A C 1
ATOM 2235 O O . ALA A 1 302 ? 12.047 3.529 -27.403 1.00 92.38 302 ALA A O 1
ATOM 2236 N N . GLY A 1 303 ? 13.537 3.303 -25.753 1.00 92.62 303 GLY A N 1
ATOM 2237 C CA . GLY A 1 303 ? 14.347 4.465 -26.138 1.00 92.62 303 GLY A CA 1
ATOM 2238 C C . GLY A 1 303 ? 13.686 5.823 -25.875 1.00 92.62 303 GLY A C 1
ATOM 2239 O O . GLY A 1 303 ? 14.134 6.832 -26.412 1.00 92.62 303 GLY A O 1
ATOM 2240 N N . ILE A 1 304 ? 12.641 5.874 -25.042 1.00 95.75 304 ILE A N 1
ATOM 2241 C CA . ILE A 1 304 ? 11.874 7.095 -24.738 1.00 95.75 304 ILE A CA 1
ATOM 2242 C C . ILE A 1 304 ? 12.026 7.562 -23.281 1.00 95.75 304 ILE A C 1
ATOM 2244 O O . ILE A 1 304 ? 11.228 8.369 -22.803 1.00 95.75 304 ILE A O 1
ATOM 2248 N N . ALA A 1 305 ? 13.065 7.117 -22.565 1.00 95.44 305 ALA A N 1
ATOM 2249 C CA . ALA A 1 305 ? 13.330 7.539 -21.181 1.00 95.44 305 ALA A CA 1
ATOM 2250 C C . ALA A 1 305 ? 13.497 9.064 -21.017 1.00 95.44 305 ALA A C 1
ATOM 2252 O O . ALA A 1 305 ? 13.183 9.613 -19.964 1.00 95.44 305 ALA A O 1
ATOM 2253 N N . GLY A 1 306 ? 13.964 9.766 -22.056 1.00 93.69 306 GLY A N 1
ATOM 2254 C CA . GLY A 1 306 ? 14.110 11.227 -22.055 1.00 93.69 306 GLY A CA 1
ATOM 2255 C C . GLY A 1 306 ? 12.833 12.008 -22.389 1.00 93.69 306 GLY A C 1
ATOM 2256 O O . GLY A 1 306 ? 12.865 13.241 -22.373 1.00 93.69 306 GLY A O 1
ATOM 2257 N N . SER A 1 307 ? 11.734 11.316 -22.712 1.00 96.31 307 SER A N 1
ATOM 2258 C CA . SER A 1 307 ? 10.463 11.935 -23.105 1.00 96.31 307 SER A CA 1
ATOM 2259 C C . SER A 1 307 ? 9.838 12.758 -21.974 1.00 96.31 307 SER A C 1
ATOM 2261 O O . SER A 1 307 ? 10.108 12.544 -20.789 1.00 96.31 307 SER A O 1
ATOM 2263 N N . ALA A 1 308 ? 8.970 13.707 -22.337 1.00 97.19 308 ALA A N 1
ATOM 2264 C CA . ALA A 1 308 ? 8.231 14.510 -21.364 1.00 97.19 308 ALA A CA 1
ATOM 2265 C C . ALA A 1 308 ? 7.349 13.634 -20.454 1.00 97.19 308 ALA A C 1
ATOM 2267 O O . ALA A 1 308 ? 7.263 13.889 -19.256 1.00 97.19 308 ALA A O 1
ATOM 2268 N N . GLN A 1 309 ? 6.764 12.567 -21.003 1.00 97.81 309 GLN A N 1
ATOM 2269 C CA . GLN A 1 309 ? 5.917 11.613 -20.288 1.00 97.81 309 GLN A CA 1
ATOM 2270 C C . GLN A 1 309 ? 6.711 10.837 -19.231 1.00 97.81 309 GLN A C 1
ATOM 2272 O O . GLN A 1 309 ? 6.283 10.753 -18.082 1.00 97.81 309 GLN A O 1
ATOM 2277 N N . ALA A 1 310 ? 7.901 10.332 -19.578 1.00 97.25 310 ALA A N 1
ATOM 2278 C CA . ALA A 1 310 ? 8.764 9.636 -18.622 1.00 97.25 310 ALA A CA 1
ATOM 2279 C C . ALA A 1 310 ? 9.215 10.561 -17.475 1.00 97.25 310 ALA A C 1
ATOM 2281 O O . ALA A 1 310 ? 9.208 10.157 -16.309 1.00 97.25 310 ALA A O 1
ATOM 2282 N N . LYS A 1 311 ? 9.537 11.827 -17.780 1.00 97.94 311 LYS A N 1
ATOM 2283 C CA . LYS A 1 311 ? 9.867 12.842 -16.765 1.00 97.94 311 LYS A CA 1
ATOM 2284 C C . LYS A 1 311 ? 8.682 13.136 -15.844 1.00 97.94 311 LYS A C 1
ATOM 2286 O O . LYS A 1 311 ? 8.837 13.057 -14.628 1.00 97.94 311 LYS A O 1
ATOM 2291 N N . ALA A 1 312 ? 7.499 13.393 -16.405 1.00 97.50 312 ALA A N 1
ATOM 2292 C CA . ALA A 1 312 ? 6.283 13.656 -15.635 1.00 97.50 312 ALA A CA 1
ATOM 2293 C C . ALA A 1 312 ? 5.916 12.481 -14.714 1.00 97.50 312 ALA A C 1
ATOM 2295 O O . ALA A 1 312 ? 5.542 12.686 -13.558 1.00 97.50 312 ALA A O 1
ATOM 2296 N N . ALA A 1 313 ? 6.077 11.245 -15.192 1.00 98.00 313 ALA A N 1
ATOM 2297 C CA . ALA A 1 313 ? 5.852 10.054 -14.386 1.00 98.00 313 ALA A CA 1
ATOM 2298 C C . ALA A 1 313 ? 6.865 9.930 -13.234 1.00 98.00 313 ALA A C 1
ATOM 2300 O O . ALA A 1 313 ? 6.470 9.674 -12.095 1.00 98.00 313 ALA A O 1
ATOM 2301 N N . SER A 1 314 ? 8.151 10.191 -13.488 1.00 97.81 314 SER A N 1
ATOM 2302 C CA . SER A 1 314 ? 9.188 10.221 -12.446 1.00 97.81 314 SER A CA 1
ATOM 2303 C C . SER A 1 314 ? 8.922 11.297 -11.380 1.00 97.81 314 SER A C 1
ATOM 2305 O O . SER A 1 314 ? 9.045 11.044 -10.180 1.00 97.81 314 SER A O 1
ATOM 2307 N N . GLU A 1 315 ? 8.465 12.486 -11.780 1.00 98.19 315 GLU A N 1
ATOM 2308 C CA . GLU A 1 315 ? 8.054 13.531 -10.835 1.00 98.19 315 GLU A CA 1
ATOM 2309 C C . GLU A 1 315 ? 6.840 13.109 -9.998 1.00 98.19 315 GLU A C 1
ATOM 2311 O O . GLU A 1 315 ? 6.828 13.296 -8.778 1.00 98.19 315 GLU A O 1
ATOM 2316 N N . ALA A 1 316 ? 5.819 12.517 -10.628 1.00 97.88 316 ALA A N 1
ATOM 2317 C CA . ALA A 1 316 ? 4.636 12.019 -9.929 1.00 97.88 316 ALA A CA 1
ATOM 2318 C C . ALA A 1 316 ? 4.998 10.919 -8.917 1.00 97.88 316 ALA A C 1
ATOM 2320 O O . ALA A 1 316 ? 4.474 10.914 -7.799 1.00 97.88 316 ALA A O 1
ATOM 2321 N N . ARG A 1 317 ? 5.952 10.044 -9.265 1.00 98.31 317 ARG A N 1
ATOM 2322 C CA . ARG A 1 317 ? 6.540 9.050 -8.356 1.00 98.31 317 ARG A CA 1
ATOM 2323 C C . ARG A 1 317 ? 7.158 9.710 -7.129 1.00 98.31 317 ARG A C 1
ATOM 2325 O O . ARG A 1 317 ? 6.838 9.311 -6.012 1.00 98.31 317 ARG A O 1
ATOM 2332 N N . GLY A 1 318 ? 7.994 10.732 -7.326 1.00 97.94 318 GLY A N 1
ATOM 2333 C CA . GLY A 1 318 ? 8.633 11.471 -6.234 1.00 97.94 318 GLY A CA 1
ATOM 2334 C C . GLY A 1 318 ? 7.618 12.124 -5.291 1.00 97.94 318 GLY A C 1
ATOM 2335 O O . GLY A 1 318 ? 7.733 11.996 -4.071 1.00 97.94 318 GLY A O 1
ATOM 2336 N N . ARG A 1 319 ? 6.559 12.742 -5.838 1.00 98.19 319 ARG A N 1
ATOM 2337 C CA . ARG A 1 319 ? 5.467 13.329 -5.037 1.00 98.19 319 ARG A CA 1
ATOM 2338 C C . ARG A 1 319 ? 4.723 12.276 -4.219 1.00 98.19 319 ARG A C 1
ATOM 2340 O O . ARG A 1 319 ? 4.419 12.519 -3.054 1.00 98.19 319 ARG A O 1
ATOM 2347 N N . LEU A 1 320 ? 4.446 11.106 -4.799 1.00 98.00 320 LEU A N 1
ATOM 2348 C CA . LEU A 1 320 ? 3.789 10.020 -4.074 1.00 98.00 320 LEU A CA 1
ATOM 2349 C C . LEU A 1 320 ? 4.680 9.437 -2.974 1.00 98.00 320 LEU A C 1
ATOM 2351 O O . LEU A 1 320 ? 4.186 9.192 -1.876 1.00 98.00 320 LEU A O 1
ATOM 2355 N N . GLN A 1 321 ? 5.979 9.266 -3.229 1.00 98.00 321 GLN A N 1
ATOM 2356 C CA . GLN A 1 321 ? 6.938 8.840 -2.207 1.00 98.00 321 GLN A CA 1
ATOM 2357 C C . GLN A 1 321 ? 6.953 9.820 -1.028 1.00 98.00 321 GLN A C 1
ATOM 2359 O O . GLN A 1 321 ? 6.772 9.399 0.115 1.00 98.00 321 GLN A O 1
ATOM 2364 N N . GLN A 1 322 ? 7.060 11.122 -1.304 1.00 97.62 322 GLN A N 1
ATOM 2365 C CA . GLN A 1 322 ? 7.016 12.161 -0.275 1.00 97.62 322 GLN A CA 1
ATOM 2366 C C . GLN A 1 322 ? 5.691 12.150 0.504 1.00 97.62 322 GLN A C 1
ATOM 2368 O O . GLN A 1 322 ? 5.705 12.182 1.732 1.00 97.62 322 GLN A O 1
ATOM 2373 N N . ALA A 1 323 ? 4.550 12.057 -0.186 1.00 97.31 323 ALA A N 1
ATOM 2374 C CA . ALA A 1 323 ? 3.240 11.999 0.461 1.00 97.31 323 ALA A CA 1
ATOM 2375 C C . ALA A 1 323 ? 3.080 10.743 1.335 1.00 97.31 323 ALA A C 1
ATOM 2377 O O . ALA A 1 323 ? 2.551 10.827 2.440 1.00 97.31 323 ALA A O 1
ATOM 2378 N N . SER A 1 324 ? 3.571 9.588 0.872 1.00 96.31 324 SER A N 1
ATOM 2379 C CA . SER A 1 324 ? 3.470 8.310 1.591 1.00 96.31 324 SER A CA 1
ATOM 2380 C C . SER A 1 324 ? 4.289 8.260 2.885 1.00 96.31 324 SER A C 1
ATOM 2382 O O . SER A 1 324 ? 3.910 7.543 3.813 1.00 96.31 324 SER A O 1
ATOM 2384 N N . ALA A 1 325 ? 5.360 9.057 2.970 1.00 95.19 325 ALA A N 1
ATOM 2385 C CA . ALA A 1 325 ? 6.144 9.241 4.189 1.00 95.19 325 ALA A CA 1
ATOM 2386 C C . ALA A 1 325 ? 5.421 10.111 5.237 1.00 95.19 325 ALA A C 1
ATOM 2388 O O . ALA A 1 325 ? 5.759 10.060 6.418 1.00 95.19 325 ALA A O 1
ATOM 2389 N N . GLY A 1 326 ? 4.426 10.901 4.819 1.00 95.06 326 GLY A N 1
ATOM 2390 C CA . GLY A 1 326 ? 3.586 11.711 5.698 1.00 95.06 326 GLY A CA 1
ATOM 2391 C C . GLY A 1 326 ? 2.408 10.942 6.306 1.00 95.06 326 GLY A C 1
ATOM 2392 O O . GLY A 1 326 ? 2.199 9.754 6.047 1.00 95.06 326 GLY A O 1
ATOM 2393 N N . SER A 1 327 ? 1.610 11.646 7.113 1.00 92.62 327 SER A N 1
ATOM 2394 C CA . SER A 1 327 ? 0.400 11.111 7.768 1.00 92.62 327 SER A CA 1
ATOM 2395 C C . SER A 1 327 ? -0.911 11.623 7.158 1.00 92.62 327 SER A C 1
ATOM 2397 O O . SER A 1 327 ? -1.986 11.264 7.629 1.00 92.62 327 SER A O 1
ATOM 2399 N N . ASP A 1 328 ? -0.850 12.464 6.121 1.00 96.88 328 ASP A N 1
ATOM 2400 C CA . ASP A 1 328 ? -2.042 13.020 5.476 1.00 96.88 328 ASP A CA 1
ATOM 2401 C C . ASP A 1 328 ? -2.568 12.082 4.378 1.00 96.88 328 ASP A C 1
ATOM 2403 O O . ASP A 1 328 ? -2.022 11.999 3.273 1.00 96.88 328 ASP A O 1
ATOM 2407 N N . ARG A 1 329 ? -3.685 11.404 4.669 1.00 96.69 329 ARG A N 1
ATOM 2408 C CA . ARG A 1 329 ? -4.374 10.521 3.717 1.00 96.69 329 ARG A CA 1
ATOM 2409 C C . ARG A 1 329 ? -4.758 11.241 2.422 1.00 96.69 329 ARG A C 1
ATOM 2411 O O . ARG A 1 329 ? -4.622 10.658 1.347 1.00 96.69 329 ARG A O 1
ATOM 2418 N N . LYS A 1 330 ? -5.228 12.491 2.494 1.00 97.62 330 LYS A N 1
ATOM 2419 C CA . LYS A 1 330 ? -5.683 13.236 1.308 1.00 97.62 330 LYS A CA 1
ATOM 2420 C C . LYS A 1 330 ? -4.513 13.571 0.389 1.00 97.62 330 LYS A C 1
ATOM 2422 O O . LYS A 1 330 ? -4.657 13.495 -0.831 1.00 97.62 330 LYS A O 1
ATOM 2427 N N . ALA A 1 331 ? -3.349 13.883 0.960 1.00 97.75 331 ALA A N 1
ATOM 2428 C CA . ALA A 1 331 ? -2.125 14.086 0.192 1.00 97.75 331 ALA A CA 1
ATOM 2429 C C . ALA A 1 331 ? -1.717 12.811 -0.570 1.00 97.75 331 ALA A C 1
ATOM 2431 O O . ALA A 1 331 ? -1.410 12.889 -1.761 1.00 97.75 331 ALA A O 1
ATOM 2432 N N . ILE A 1 332 ? -1.787 11.637 0.075 1.00 97.50 332 ILE A N 1
ATOM 2433 C CA . ILE A 1 332 ? -1.503 10.342 -0.572 1.00 97.50 332 ILE A CA 1
ATOM 2434 C C . ILE A 1 332 ? -2.487 10.076 -1.718 1.00 97.50 332 ILE A C 1
ATOM 2436 O O . ILE A 1 332 ? -2.069 9.706 -2.814 1.00 97.50 332 ILE A O 1
ATOM 2440 N N . GLU A 1 333 ? -3.786 10.291 -1.501 1.00 97.88 333 GLU A N 1
ATOM 2441 C CA . GLU A 1 333 ? -4.822 10.076 -2.524 1.00 97.88 333 GLU A CA 1
ATOM 2442 C C . GLU A 1 333 ? -4.665 11.019 -3.726 1.00 97.88 333 GLU A C 1
ATOM 2444 O O . GLU A 1 333 ? -4.757 10.586 -4.876 1.00 97.88 333 GLU A O 1
ATOM 2449 N N . SER A 1 334 ? -4.358 12.295 -3.483 1.00 98.06 334 SER A N 1
ATOM 2450 C CA . SER A 1 334 ? -4.066 13.264 -4.545 1.00 98.06 334 SER A CA 1
ATOM 2451 C C . SER A 1 334 ? -2.839 12.852 -5.368 1.00 98.06 334 SER A C 1
ATOM 2453 O O . SER A 1 334 ? -2.880 12.848 -6.604 1.00 98.06 334 SER A O 1
ATOM 2455 N N . ALA A 1 335 ? -1.765 12.423 -4.697 1.00 98.00 335 ALA A N 1
ATOM 2456 C CA . ALA A 1 335 ? -0.554 11.956 -5.359 1.00 98.00 335 ALA A CA 1
ATOM 2457 C C . ALA A 1 335 ? -0.781 10.655 -6.153 1.00 98.00 335 ALA A C 1
ATOM 2459 O O . ALA A 1 335 ? -0.282 10.534 -7.271 1.00 98.00 335 ALA A O 1
ATOM 2460 N N . LEU A 1 336 ? -1.591 9.720 -5.641 1.00 98.19 336 LEU A N 1
ATOM 2461 C CA . LEU A 1 336 ? -2.011 8.508 -6.358 1.00 98.19 336 LEU A CA 1
ATOM 2462 C C . LEU A 1 336 ? -2.758 8.839 -7.657 1.00 98.19 336 LEU A C 1
ATOM 2464 O O . LEU A 1 336 ? -2.477 8.249 -8.703 1.00 98.19 336 LEU A O 1
ATOM 2468 N N . ASN A 1 337 ? -3.677 9.804 -7.620 1.00 98.12 337 ASN A N 1
ATOM 2469 C CA . ASN A 1 337 ? -4.422 10.239 -8.805 1.00 98.12 337 ASN A CA 1
ATOM 2470 C C . ASN A 1 337 ? -3.515 10.924 -9.843 1.00 98.12 337 ASN A C 1
ATOM 2472 O O . ASN A 1 337 ? -3.718 10.775 -11.049 1.00 98.12 337 ASN A O 1
ATOM 2476 N N . ALA A 1 338 ? -2.508 11.683 -9.399 1.00 98.00 338 ALA A N 1
ATOM 2477 C CA . ALA A 1 338 ? -1.494 12.254 -10.286 1.00 98.00 338 ALA A CA 1
ATOM 2478 C C . ALA A 1 338 ? -0.619 11.163 -10.928 1.00 98.00 338 ALA A C 1
ATOM 2480 O O . ALA A 1 338 ? -0.428 11.179 -12.142 1.00 98.00 338 ALA A O 1
ATOM 2481 N N . LEU A 1 339 ? -0.159 10.190 -10.134 1.00 98.19 339 LEU A N 1
ATOM 2482 C CA . LEU A 1 339 ? 0.625 9.050 -10.611 1.00 98.19 339 LEU A CA 1
ATOM 2483 C C . LEU A 1 339 ? -0.143 8.216 -11.641 1.00 98.19 339 LEU A C 1
ATOM 2485 O O . LEU A 1 339 ? 0.409 7.861 -12.674 1.00 98.19 339 LEU A O 1
ATOM 2489 N N . THR A 1 340 ? -1.421 7.935 -11.377 1.00 98.25 340 THR A N 1
ATOM 2490 C CA . THR A 1 340 ? -2.268 7.118 -12.259 1.00 98.25 340 THR A CA 1
ATOM 2491 C C . THR A 1 340 ? -2.404 7.752 -13.643 1.00 98.25 340 THR A C 1
ATOM 2493 O O . THR A 1 340 ? -2.262 7.061 -14.647 1.00 98.25 340 THR A O 1
ATOM 2496 N N . ARG A 1 341 ? -2.615 9.075 -13.707 1.00 98.31 341 ARG A N 1
ATOM 2497 C CA . ARG A 1 341 ? -2.653 9.810 -14.981 1.00 98.31 341 ARG A CA 1
ATOM 2498 C C . ARG A 1 341 ? -1.309 9.748 -15.706 1.00 98.31 341 ARG A C 1
ATOM 2500 O O . ARG A 1 341 ? -1.269 9.354 -16.864 1.00 98.31 341 ARG A O 1
ATOM 2507 N N . ALA A 1 342 ? -0.213 10.042 -15.003 1.00 97.69 342 ALA A N 1
ATOM 2508 C CA . ALA A 1 342 ? 1.122 10.034 -15.599 1.00 97.69 342 ALA A CA 1
ATOM 2509 C C . ALA A 1 342 ? 1.561 8.639 -16.088 1.00 97.69 342 ALA A C 1
ATOM 2511 O O . ALA A 1 342 ? 2.220 8.533 -17.118 1.00 97.69 342 ALA A O 1
ATOM 2512 N N . SER A 1 343 ? 1.183 7.568 -15.380 1.00 97.94 343 SER A N 1
ATOM 2513 C CA . SER A 1 343 ? 1.409 6.182 -15.821 1.00 97.94 343 SER A CA 1
ATOM 2514 C C . SER A 1 343 ? 0.598 5.863 -17.080 1.00 97.94 343 SER A C 1
ATOM 2516 O O . SER A 1 343 ? 1.164 5.321 -18.024 1.00 97.94 343 SER A O 1
ATOM 2518 N N . GLY A 1 344 ? -0.673 6.277 -17.161 1.00 97.94 344 GLY A N 1
ATOM 2519 C CA . GLY A 1 344 ? -1.480 6.118 -18.377 1.00 97.94 344 GLY A CA 1
ATOM 2520 C C . GLY A 1 344 ? -0.870 6.822 -19.595 1.00 97.94 344 GLY A C 1
ATOM 2521 O O . GLY A 1 344 ? -0.711 6.207 -20.651 1.00 97.94 344 GLY A O 1
ATOM 2522 N N . ASP A 1 345 ? -0.442 8.076 -19.427 1.00 97.81 345 ASP A N 1
ATOM 2523 C CA . ASP A 1 345 ? 0.224 8.847 -20.486 1.00 97.81 345 ASP A CA 1
ATOM 2524 C C . ASP A 1 345 ? 1.551 8.194 -20.918 1.00 97.81 345 ASP A C 1
ATOM 2526 O O . ASP A 1 345 ? 1.873 8.132 -22.109 1.00 97.81 345 ASP A O 1
ATOM 2530 N N . LEU A 1 346 ? 2.323 7.668 -19.959 1.00 97.94 346 LEU A N 1
ATOM 2531 C CA . LEU A 1 346 ? 3.566 6.946 -20.229 1.00 97.94 346 LEU A CA 1
ATOM 2532 C C . LEU A 1 346 ? 3.309 5.647 -20.999 1.00 97.94 346 LEU A C 1
ATOM 2534 O O . LEU A 1 346 ? 4.006 5.375 -21.973 1.00 97.94 346 LEU A O 1
ATOM 2538 N N . GLN A 1 347 ? 2.302 4.865 -20.613 1.00 97.88 347 GLN A N 1
ATOM 2539 C CA . GLN A 1 347 ? 1.933 3.629 -21.305 1.00 97.88 347 GLN A CA 1
ATOM 2540 C C . GLN A 1 347 ? 1.499 3.894 -22.749 1.00 97.88 347 GLN A C 1
ATOM 2542 O O . GLN A 1 347 ? 1.915 3.171 -23.657 1.00 97.88 347 GLN A O 1
ATOM 2547 N N . GLN A 1 348 ? 0.740 4.966 -22.992 1.00 97.44 348 GLN A N 1
ATOM 2548 C CA . GLN A 1 348 ? 0.389 5.382 -24.350 1.00 97.44 348 GLN A CA 1
ATOM 2549 C C . GLN A 1 348 ? 1.634 5.773 -25.162 1.00 97.44 348 GLN A C 1
ATOM 2551 O O . GLN A 1 348 ? 1.751 5.390 -26.327 1.00 97.44 348 GLN A O 1
ATOM 2556 N N . ALA A 1 349 ? 2.589 6.483 -24.553 1.00 96.50 349 ALA A N 1
ATOM 2557 C CA . ALA A 1 349 ? 3.850 6.829 -25.203 1.00 96.50 349 ALA A CA 1
ATOM 2558 C C . ALA A 1 349 ? 4.711 5.592 -25.513 1.00 96.50 349 ALA A C 1
ATOM 2560 O O . ALA A 1 349 ? 5.280 5.513 -26.599 1.00 96.50 349 ALA A O 1
ATOM 2561 N N . ILE A 1 350 ? 4.771 4.607 -24.608 1.00 95.69 350 ILE A N 1
ATOM 2562 C CA . ILE A 1 350 ? 5.451 3.320 -24.835 1.00 95.69 350 ILE A CA 1
ATOM 2563 C C . ILE A 1 350 ? 4.805 2.577 -26.006 1.00 95.69 350 ILE A C 1
ATOM 2565 O O . ILE A 1 350 ? 5.513 2.085 -26.880 1.00 95.69 350 ILE A O 1
ATOM 2569 N N . ALA A 1 351 ? 3.473 2.521 -26.056 1.00 95.19 351 ALA A N 1
ATOM 2570 C CA . ALA A 1 351 ? 2.748 1.863 -27.140 1.00 95.19 351 ALA A CA 1
ATOM 2571 C C . ALA A 1 351 ? 2.957 2.552 -28.502 1.00 95.19 351 ALA A C 1
ATOM 2573 O O . ALA A 1 351 ? 2.980 1.881 -29.533 1.00 95.19 351 ALA A O 1
ATOM 2574 N N . ALA A 1 352 ? 3.128 3.877 -28.507 1.00 95.56 352 ALA A N 1
ATOM 2575 C CA . ALA A 1 352 ? 3.417 4.666 -29.702 1.00 95.56 352 ALA A CA 1
ATOM 2576 C C . ALA A 1 352 ? 4.909 4.678 -30.091 1.00 95.56 352 ALA A C 1
ATOM 2578 O O . ALA A 1 352 ? 5.249 5.124 -31.190 1.00 95.56 352 ALA A O 1
ATOM 2579 N N . ALA A 1 353 ? 5.804 4.225 -29.208 1.00 94.25 353 ALA A N 1
ATOM 2580 C CA . ALA A 1 353 ? 7.236 4.247 -29.460 1.00 94.25 353 ALA A CA 1
ATOM 2581 C C . ALA A 1 353 ? 7.611 3.304 -30.620 1.00 94.25 353 ALA A C 1
ATOM 2583 O O . ALA A 1 353 ? 7.015 2.231 -30.776 1.00 94.25 353 ALA A O 1
ATOM 2584 N N . PRO A 1 354 ? 8.622 3.661 -31.434 1.00 88.88 354 PRO A N 1
ATOM 2585 C CA . PRO A 1 354 ? 9.156 2.753 -32.436 1.00 88.88 354 PRO A CA 1
ATOM 2586 C C . PRO A 1 354 ? 9.576 1.438 -31.778 1.00 88.88 354 PRO A C 1
ATOM 2588 O O . PRO A 1 354 ? 10.284 1.437 -30.769 1.00 88.88 354 PRO A O 1
ATOM 2591 N N . LYS A 1 355 ? 9.153 0.308 -32.354 1.00 86.94 355 LYS A N 1
ATOM 2592 C CA . LYS A 1 355 ? 9.560 -1.009 -31.853 1.00 86.94 355 LYS A CA 1
ATOM 2593 C C . LYS A 1 355 ? 11.092 -1.096 -31.856 1.00 86.94 355 LYS A C 1
ATOM 2595 O O . LYS A 1 355 ? 11.710 -0.679 -32.841 1.00 86.94 355 LYS A O 1
ATOM 2600 N N . PRO A 1 356 ? 11.713 -1.634 -30.792 1.00 85.62 356 PRO A N 1
ATOM 2601 C CA . PRO A 1 356 ? 13.156 -1.803 -30.764 1.00 85.62 356 PRO A CA 1
ATOM 2602 C C . PRO A 1 356 ? 13.602 -2.682 -31.935 1.00 85.62 356 PRO A C 1
ATOM 2604 O O . PRO A 1 356 ? 12.894 -3.607 -32.340 1.00 85.62 356 PRO A O 1
ATOM 2607 N N . ALA A 1 357 ? 14.789 -2.395 -32.472 1.00 90.69 357 ALA A N 1
ATOM 2608 C CA . ALA A 1 357 ? 15.364 -3.195 -33.545 1.00 90.69 357 ALA A CA 1
ATOM 2609 C C . ALA A 1 357 ? 15.463 -4.679 -33.120 1.00 90.69 357 ALA A C 1
ATOM 2611 O O . ALA A 1 357 ? 15.885 -4.954 -31.985 1.00 90.69 357 ALA A O 1
ATOM 2612 N N . PRO A 1 358 ? 15.124 -5.636 -34.009 1.00 94.50 358 PRO A N 1
ATOM 2613 C CA . PRO A 1 358 ? 15.262 -7.063 -33.731 1.00 94.50 358 PRO A CA 1
ATOM 2614 C C . PRO A 1 358 ? 16.660 -7.411 -33.210 1.00 94.50 358 PRO A C 1
ATOM 2616 O O . PRO A 1 358 ? 17.655 -6.805 -33.614 1.00 94.50 358 PRO A O 1
ATOM 2619 N N . GLU A 1 359 ? 16.752 -8.385 -32.303 1.00 93.75 359 GLU A N 1
ATOM 2620 C CA . GLU A 1 359 ? 18.016 -8.764 -31.660 1.00 93.75 359 GLU A CA 1
ATOM 2621 C C . GLU A 1 359 ? 19.109 -9.107 -32.676 1.00 93.75 359 GLU A C 1
ATOM 2623 O O . GLU A 1 359 ? 20.229 -8.625 -32.549 1.00 93.75 359 GLU A O 1
ATOM 2628 N N . GLN A 1 360 ? 18.764 -9.830 -33.741 1.00 96.00 360 GLN A N 1
ATOM 2629 C CA . GLN A 1 360 ? 19.703 -10.223 -34.789 1.00 96.00 360 GLN A CA 1
ATOM 2630 C C . GLN A 1 360 ? 20.287 -9.005 -35.519 1.00 96.00 360 GLN A C 1
ATOM 2632 O O . GLN A 1 360 ? 21.485 -8.969 -35.800 1.00 96.00 360 GLN A O 1
ATOM 2637 N N . LEU A 1 361 ? 19.465 -7.979 -35.775 1.00 96.56 361 LEU A N 1
ATOM 2638 C CA . LEU A 1 361 ? 19.932 -6.722 -36.361 1.00 96.56 361 LEU A CA 1
ATOM 2639 C C . LEU A 1 361 ? 20.853 -5.978 -35.384 1.00 96.56 361 LEU A C 1
ATOM 2641 O O . LEU A 1 361 ? 21.896 -5.472 -35.793 1.00 96.56 361 LEU A O 1
ATOM 2645 N N . ARG A 1 362 ? 20.523 -5.958 -34.086 1.00 95.31 362 ARG A N 1
ATOM 2646 C CA . ARG A 1 362 ? 21.394 -5.367 -33.055 1.00 95.31 362 ARG A CA 1
ATOM 2647 C C . ARG A 1 362 ? 22.740 -6.089 -32.959 1.00 95.31 362 ARG A C 1
ATOM 2649 O O . ARG A 1 362 ? 23.766 -5.422 -32.859 1.00 95.31 362 ARG A O 1
ATOM 2656 N N . THR A 1 363 ? 22.762 -7.421 -33.040 1.00 96.44 363 THR A N 1
ATOM 2657 C CA . THR A 1 363 ? 23.999 -8.217 -33.078 1.00 96.44 363 THR A CA 1
ATOM 2658 C C . THR A 1 363 ? 24.853 -7.866 -34.295 1.00 96.44 363 THR A C 1
ATOM 2660 O O . THR A 1 363 ? 26.047 -7.613 -34.146 1.00 96.44 363 THR A O 1
ATOM 2663 N N . LEU A 1 364 ? 24.246 -7.785 -35.482 1.00 97.44 364 LEU A N 1
ATOM 2664 C CA . LEU A 1 364 ? 24.946 -7.413 -36.712 1.00 97.44 364 LEU A CA 1
ATOM 2665 C C . LEU A 1 364 ? 25.553 -6.003 -36.622 1.00 97.44 364 LEU A C 1
ATOM 2667 O O . LEU A 1 364 ? 26.730 -5.808 -36.927 1.00 97.44 364 LEU A O 1
ATOM 2671 N N . VAL A 1 365 ? 24.773 -5.031 -36.140 1.00 97.25 365 VAL A N 1
ATOM 2672 C CA . VAL A 1 365 ? 25.245 -3.660 -35.892 1.00 97.25 365 VAL A CA 1
ATOM 2673 C C . VAL A 1 365 ? 26.377 -3.649 -34.861 1.00 97.25 365 VAL A C 1
ATOM 2675 O O . VAL A 1 365 ? 27.366 -2.948 -35.055 1.00 97.25 365 VAL A O 1
ATOM 2678 N N . SER A 1 366 ? 26.287 -4.449 -33.796 1.00 97.12 366 SER A N 1
ATOM 2679 C CA . SER A 1 366 ? 27.347 -4.562 -32.789 1.00 97.12 366 SER A CA 1
ATOM 2680 C C . SER A 1 366 ? 28.655 -5.091 -33.384 1.00 97.12 366 SER A C 1
ATOM 2682 O O . SER A 1 366 ? 29.714 -4.542 -33.077 1.00 97.12 366 SER A O 1
ATOM 2684 N N . TRP A 1 367 ? 28.615 -6.091 -34.270 1.00 98.19 367 TRP A N 1
ATOM 2685 C CA . TRP A 1 367 ? 29.815 -6.556 -34.973 1.00 98.19 367 TRP A CA 1
ATOM 2686 C C . TRP A 1 367 ? 30.423 -5.472 -35.857 1.00 98.19 367 TRP A C 1
ATOM 2688 O O . TRP A 1 367 ? 31.635 -5.266 -35.796 1.00 98.19 367 TRP A O 1
ATOM 2698 N N . TYR A 1 368 ? 29.598 -4.749 -36.617 1.00 98.19 368 TYR A N 1
ATOM 2699 C CA . TYR A 1 368 ? 30.053 -3.626 -37.438 1.00 98.19 368 TYR A CA 1
ATOM 2700 C C . TYR A 1 368 ? 30.730 -2.537 -36.590 1.00 98.19 368 TYR A C 1
ATOM 2702 O O . TYR A 1 368 ? 31.875 -2.177 -36.854 1.00 98.19 368 TYR A O 1
ATOM 2710 N N . LEU A 1 369 ? 30.070 -2.072 -35.523 1.00 96.81 369 LEU A N 1
ATOM 2711 C CA . LEU A 1 369 ? 30.599 -1.027 -34.636 1.00 96.81 369 LEU A CA 1
ATOM 2712 C C . LEU A 1 369 ? 31.844 -1.470 -33.854 1.00 96.81 369 LEU A C 1
ATOM 2714 O O . LEU A 1 369 ? 32.685 -0.643 -33.518 1.00 96.81 369 LEU A O 1
ATOM 2718 N N . SER A 1 370 ? 31.994 -2.771 -33.600 1.00 97.38 370 SER A N 1
ATOM 2719 C CA . SER A 1 370 ? 33.173 -3.350 -32.939 1.00 97.38 370 SER A CA 1
ATOM 2720 C C . SER A 1 370 ? 34.291 -3.720 -33.926 1.00 97.38 370 SER A C 1
ATOM 2722 O O . SER A 1 370 ? 35.178 -4.498 -33.576 1.00 97.38 370 SER A O 1
ATOM 2724 N N . ALA A 1 371 ? 34.223 -3.227 -35.170 1.00 97.38 371 ALA A N 1
ATOM 2725 C CA . ALA A 1 371 ? 35.156 -3.507 -36.263 1.00 97.38 371 ALA A CA 1
ATOM 2726 C C . ALA A 1 371 ? 35.339 -5.004 -36.605 1.00 97.38 371 ALA A C 1
ATOM 2728 O O . ALA A 1 371 ? 36.326 -5.395 -37.232 1.00 97.38 371 ALA A O 1
ATOM 2729 N N . GLN A 1 372 ? 34.372 -5.859 -36.255 1.00 98.19 372 GLN A N 1
ATOM 2730 C CA . GLN A 1 372 ? 34.328 -7.274 -36.643 1.00 98.19 372 GLN A CA 1
ATOM 2731 C C . GLN A 1 372 ? 33.703 -7.416 -38.041 1.00 98.19 372 GLN A C 1
ATOM 2733 O O . GLN A 1 372 ? 32.722 -8.137 -38.234 1.00 98.19 372 GLN A O 1
ATOM 2738 N N . TYR A 1 373 ? 34.266 -6.698 -39.019 1.00 98.25 373 TYR A N 1
ATOM 2739 C CA . TYR A 1 373 ? 33.684 -6.557 -40.357 1.00 98.25 373 TYR A CA 1
ATOM 2740 C C . TYR A 1 373 ? 33.536 -7.886 -41.101 1.00 98.25 373 TYR A C 1
ATOM 2742 O O . TYR A 1 373 ? 32.571 -8.036 -41.835 1.00 98.25 373 TYR A O 1
ATOM 2750 N N . SER A 1 374 ? 34.424 -8.864 -40.888 1.00 98.06 374 SER A N 1
ATOM 2751 C CA . SER A 1 374 ? 34.288 -10.204 -41.483 1.00 98.06 374 SER A CA 1
ATOM 2752 C C . SER A 1 374 ? 33.008 -10.902 -41.024 1.00 98.06 374 SER A C 1
ATOM 2754 O O . SER A 1 374 ? 32.183 -11.276 -41.847 1.00 98.06 374 SER A O 1
ATOM 2756 N N . LYS A 1 375 ? 32.763 -10.966 -39.709 1.00 98.12 375 LYS A N 1
ATOM 2757 C CA . LYS A 1 375 ? 31.536 -11.571 -39.164 1.00 98.12 375 LYS A CA 1
ATOM 2758 C C . LYS A 1 375 ? 30.271 -10.873 -39.655 1.00 98.12 375 LYS A C 1
ATOM 2760 O O . LYS A 1 375 ? 29.286 -11.537 -39.954 1.00 98.12 375 LYS A O 1
ATOM 2765 N N . ALA A 1 376 ? 30.290 -9.542 -39.720 1.00 98.06 376 ALA A N 1
ATOM 2766 C CA . ALA A 1 376 ? 29.156 -8.773 -40.220 1.00 98.06 376 ALA A CA 1
ATOM 2767 C C . ALA A 1 376 ? 28.946 -8.953 -41.735 1.00 98.06 376 ALA A C 1
ATOM 2769 O O . ALA A 1 376 ? 27.805 -9.050 -42.178 1.00 98.06 376 ALA A O 1
ATOM 2770 N N . ALA A 1 377 ? 30.024 -9.055 -42.519 1.00 98.25 377 ALA A N 1
ATOM 2771 C CA . ALA A 1 377 ? 29.991 -9.314 -43.959 1.00 98.25 377 ALA A CA 1
ATOM 2772 C C . ALA A 1 377 ? 29.477 -10.723 -44.311 1.00 98.25 377 ALA A C 1
ATOM 2774 O O . ALA A 1 377 ? 28.807 -10.882 -45.336 1.00 98.25 377 ALA A O 1
ATOM 2775 N N . ASP A 1 378 ? 29.763 -11.711 -43.461 1.00 98.00 378 ASP A N 1
ATOM 2776 C CA . ASP A 1 378 ? 29.376 -13.118 -43.635 1.00 98.00 378 ASP A CA 1
ATOM 2777 C C . ASP A 1 378 ? 28.015 -13.455 -42.998 1.00 98.00 378 ASP A C 1
ATOM 2779 O O . ASP A 1 378 ? 27.551 -14.595 -43.057 1.00 98.00 378 ASP A O 1
ATOM 2783 N N . TRP A 1 379 ? 27.347 -12.484 -42.368 1.00 97.94 379 TRP A N 1
ATOM 2784 C CA . TRP A 1 379 ? 26.047 -12.713 -41.741 1.00 97.94 379 TRP A CA 1
ATOM 2785 C C . TRP A 1 379 ? 24.951 -12.934 -42.795 1.00 97.94 379 TRP A C 1
ATOM 2787 O O . TRP A 1 379 ? 24.707 -12.077 -43.648 1.00 97.94 379 TRP A O 1
ATOM 2797 N N . ASP A 1 380 ? 24.253 -14.071 -42.709 1.00 96.56 380 ASP A N 1
ATOM 2798 C CA . ASP A 1 380 ? 23.253 -14.491 -43.705 1.00 96.56 380 ASP A CA 1
ATOM 2799 C C . ASP A 1 380 ? 21.919 -14.946 -43.091 1.00 96.56 380 ASP A C 1
ATOM 2801 O O . ASP A 1 380 ? 21.230 -15.833 -43.581 1.00 96.56 380 ASP A O 1
ATOM 2805 N N . GLN A 1 381 ? 21.532 -14.349 -41.964 1.00 96.75 381 GLN A N 1
ATOM 2806 C CA . GLN A 1 381 ? 20.285 -14.702 -41.275 1.00 96.75 381 GLN A CA 1
ATOM 2807 C C . GLN A 1 381 ? 19.149 -13.717 -41.590 1.00 96.75 381 GLN A C 1
ATOM 2809 O O . GLN A 1 381 ? 18.337 -13.415 -40.715 1.00 96.75 381 GLN A O 1
ATOM 2814 N N . LEU A 1 382 ? 19.080 -13.209 -42.827 1.00 96.88 382 LEU A N 1
ATOM 2815 C CA . LEU A 1 382 ? 18.069 -12.227 -43.250 1.00 96.88 382 LEU A CA 1
ATOM 2816 C C . LEU A 1 382 ? 16.641 -12.730 -43.030 1.00 96.88 382 LEU A C 1
ATOM 2818 O O . LEU A 1 382 ? 15.797 -11.977 -42.553 1.00 96.88 382 LEU A O 1
ATOM 2822 N N . GLU A 1 383 ? 16.395 -14.016 -43.281 1.00 96.62 383 GLU A N 1
ATOM 2823 C CA . GLU A 1 383 ? 15.080 -14.640 -43.089 1.00 96.62 383 GLU A CA 1
ATOM 2824 C C . GLU A 1 383 ? 14.632 -14.706 -41.623 1.00 96.62 383 GLU A C 1
ATOM 2826 O O . GLU A 1 383 ? 13.457 -14.919 -41.339 1.00 96.62 383 GLU A O 1
ATOM 2831 N N . ARG A 1 384 ? 15.548 -14.498 -40.666 1.00 95.31 384 ARG A N 1
ATOM 2832 C CA . ARG A 1 384 ? 15.203 -14.426 -39.237 1.00 95.31 384 ARG A CA 1
ATOM 2833 C C . ARG A 1 384 ? 14.694 -13.050 -38.812 1.00 95.31 384 ARG A C 1
ATOM 2835 O O . ARG A 1 384 ? 14.247 -12.906 -37.676 1.00 95.31 384 ARG A O 1
ATOM 2842 N N . LEU A 1 385 ? 14.793 -12.036 -39.672 1.00 96.69 385 LEU A N 1
ATOM 2843 C CA . LEU A 1 385 ? 14.309 -10.693 -39.373 1.00 96.69 385 LEU A CA 1
ATOM 2844 C C . LEU A 1 385 ? 12.826 -10.569 -39.757 1.00 96.69 385 LEU A C 1
ATOM 2846 O O . LEU A 1 385 ? 12.454 -10.907 -40.880 1.00 96.69 385 LEU A O 1
ATOM 2850 N N . PRO A 1 386 ? 11.974 -10.068 -38.845 1.00 93.88 386 PRO A N 1
ATOM 2851 C CA . PRO A 1 386 ? 10.522 -10.160 -38.986 1.00 93.88 386 PRO A CA 1
ATOM 2852 C C . PRO A 1 386 ? 9.938 -9.236 -40.061 1.00 93.88 386 PRO A C 1
ATOM 2854 O O . PRO A 1 386 ? 8.880 -9.535 -40.609 1.00 93.88 386 PRO A O 1
ATOM 2857 N N . ASP A 1 387 ? 10.590 -8.111 -40.360 1.00 94.75 387 ASP A N 1
ATOM 2858 C CA . ASP A 1 387 ? 10.057 -7.089 -41.259 1.00 94.75 387 ASP A CA 1
ATOM 2859 C C . ASP A 1 387 ? 11.059 -6.655 -42.342 1.00 94.75 387 ASP A C 1
ATOM 2861 O O . ASP A 1 387 ? 12.275 -6.838 -42.235 1.00 94.75 387 ASP A O 1
ATOM 2865 N N . ALA A 1 388 ? 10.527 -6.115 -43.445 1.00 96.19 388 ALA A N 1
ATOM 2866 C CA . ALA A 1 388 ? 11.314 -5.698 -44.607 1.00 96.19 388 ALA A CA 1
ATOM 2867 C C . ALA A 1 388 ? 12.313 -4.582 -44.272 1.00 96.19 388 ALA A C 1
ATOM 2869 O O . ALA A 1 388 ? 13.453 -4.629 -44.727 1.00 96.19 388 ALA A O 1
ATOM 2870 N N . ARG A 1 389 ? 11.931 -3.640 -43.404 1.00 95.69 389 ARG A N 1
ATOM 2871 C CA . ARG A 1 389 ? 12.790 -2.529 -42.992 1.00 95.69 389 ARG A CA 1
ATOM 2872 C C . ARG A 1 389 ? 13.984 -3.011 -42.171 1.00 95.69 389 ARG A C 1
ATOM 2874 O O . ARG A 1 389 ? 15.106 -2.561 -42.401 1.00 95.69 389 ARG A O 1
ATOM 2881 N N . ALA A 1 390 ? 13.786 -3.948 -41.246 1.00 96.19 390 ALA A N 1
ATOM 2882 C CA . ALA A 1 390 ? 14.875 -4.569 -40.499 1.00 96.19 390 ALA A CA 1
ATOM 2883 C C . ALA A 1 390 ? 15.844 -5.310 -41.433 1.00 96.19 390 ALA A C 1
ATOM 2885 O O . ALA A 1 390 ? 17.059 -5.164 -41.290 1.00 96.19 390 ALA A O 1
ATOM 2886 N N . ARG A 1 391 ? 15.320 -6.050 -42.422 1.00 97.69 391 ARG A N 1
ATOM 2887 C CA . ARG A 1 391 ? 16.132 -6.719 -43.455 1.00 97.69 391 ARG A CA 1
ATOM 2888 C C . ARG A 1 391 ? 16.924 -5.728 -44.306 1.00 97.69 391 ARG A C 1
ATOM 2890 O O . ARG A 1 391 ? 18.121 -5.925 -44.493 1.00 97.69 391 ARG A O 1
ATOM 2897 N N . ALA A 1 392 ? 16.299 -4.635 -44.739 1.00 97.62 392 ALA A N 1
ATOM 2898 C CA . ALA A 1 392 ? 16.956 -3.567 -45.488 1.00 97.62 392 ALA A CA 1
ATOM 2899 C C . ALA A 1 392 ? 18.121 -2.942 -44.698 1.00 97.62 392 ALA A C 1
ATOM 2901 O O . ALA A 1 392 ? 19.227 -2.791 -45.215 1.00 97.62 392 ALA A O 1
ATOM 2902 N N . ASN A 1 393 ? 17.914 -2.656 -43.407 1.00 97.50 393 ASN A N 1
ATOM 2903 C CA . ASN A 1 393 ? 18.974 -2.146 -42.532 1.00 97.50 393 ASN A CA 1
ATOM 2904 C C . ASN A 1 393 ? 20.095 -3.173 -42.307 1.00 97.50 393 ASN A C 1
ATOM 2906 O O . ASN A 1 393 ? 21.265 -2.798 -42.274 1.00 97.50 393 ASN A O 1
ATOM 2910 N N . ALA A 1 394 ? 19.768 -4.462 -42.185 1.00 98.06 394 ALA A N 1
ATOM 2911 C CA . ALA A 1 394 ? 20.777 -5.509 -42.059 1.00 98.06 394 ALA A CA 1
ATOM 2912 C C . ALA A 1 394 ? 21.664 -5.603 -43.308 1.00 98.06 394 ALA A C 1
ATOM 2914 O O . ALA A 1 394 ? 22.887 -5.649 -43.192 1.00 98.06 394 ALA A O 1
ATOM 2915 N N . LEU A 1 395 ? 21.060 -5.555 -44.498 1.00 98.44 395 LEU A N 1
ATOM 2916 C CA . LEU A 1 395 ? 21.785 -5.513 -45.767 1.00 98.44 395 LEU A CA 1
ATOM 2917 C C . LEU A 1 395 ? 22.682 -4.281 -45.876 1.00 98.44 395 LEU A C 1
ATOM 2919 O O . LEU A 1 395 ? 23.835 -4.415 -46.268 1.00 98.44 395 LEU A O 1
ATOM 2923 N N . LEU A 1 396 ? 22.207 -3.103 -45.463 1.00 98.44 396 LEU A N 1
ATOM 2924 C CA . LEU A 1 396 ? 23.022 -1.886 -45.462 1.00 98.44 396 LEU A CA 1
ATOM 2925 C C . LEU A 1 396 ? 24.256 -2.016 -44.550 1.00 98.44 396 LEU A C 1
ATOM 2927 O O . LEU A 1 396 ? 25.358 -1.630 -44.939 1.00 98.44 396 LEU A O 1
ATOM 2931 N N . VAL A 1 397 ? 24.103 -2.600 -43.357 1.00 98.44 397 VAL A N 1
ATOM 2932 C CA . VAL A 1 397 ? 25.226 -2.841 -42.430 1.00 98.44 397 VAL A CA 1
ATOM 2933 C C . VAL A 1 397 ? 26.188 -3.904 -42.974 1.00 98.44 397 VAL A C 1
ATOM 2935 O O . VAL A 1 397 ? 27.411 -3.754 -42.863 1.00 98.44 397 VAL A O 1
ATOM 2938 N N . ARG A 1 398 ? 25.664 -4.962 -43.605 1.00 98.44 398 ARG A N 1
ATOM 2939 C CA . ARG A 1 398 ? 26.466 -5.999 -44.272 1.00 98.44 398 ARG A CA 1
ATOM 2940 C C . ARG A 1 398 ? 27.264 -5.421 -45.443 1.00 98.44 398 ARG A C 1
ATOM 2942 O O . ARG A 1 398 ? 28.476 -5.634 -45.510 1.00 98.44 398 ARG A O 1
ATOM 2949 N N . ALA A 1 399 ? 26.626 -4.605 -46.283 1.00 98.56 399 ALA A N 1
ATOM 2950 C CA . ALA A 1 399 ? 27.262 -3.874 -47.375 1.00 98.56 399 ALA A CA 1
ATOM 2951 C C . ALA A 1 399 ? 28.372 -2.952 -46.857 1.00 98.56 399 ALA A C 1
ATOM 2953 O O . ALA A 1 399 ? 29.489 -2.980 -47.368 1.00 98.56 399 ALA A O 1
ATOM 2954 N N . ALA A 1 400 ? 28.109 -2.190 -45.791 1.00 98.56 400 ALA A N 1
ATOM 2955 C CA . ALA A 1 400 ? 29.113 -1.335 -45.166 1.00 98.56 400 ALA A CA 1
ATOM 2956 C C . ALA A 1 400 ? 30.324 -2.126 -44.647 1.00 98.56 400 ALA A C 1
ATOM 2958 O O . ALA A 1 400 ? 31.466 -1.697 -44.807 1.00 98.56 400 ALA A O 1
ATOM 2959 N N . SER A 1 401 ? 30.092 -3.304 -44.067 1.00 98.56 401 SER A N 1
ATOM 2960 C CA . SER A 1 401 ? 31.158 -4.191 -43.587 1.00 98.56 401 SER A CA 1
ATOM 2961 C C . SER A 1 401 ? 32.015 -4.727 -44.739 1.00 98.56 401 SER A C 1
ATOM 2963 O O . SER A 1 401 ? 33.243 -4.676 -44.670 1.00 98.56 401 SER A O 1
ATOM 2965 N N . ARG A 1 402 ? 31.378 -5.175 -45.831 1.00 98.50 402 ARG A N 1
ATOM 2966 C CA . ARG A 1 402 ? 32.054 -5.626 -47.062 1.00 98.50 402 ARG A CA 1
ATOM 2967 C C . ARG A 1 402 ? 32.842 -4.500 -47.726 1.00 98.50 402 ARG A C 1
ATOM 2969 O O . ARG A 1 402 ? 33.966 -4.725 -48.165 1.00 98.50 402 ARG A O 1
ATOM 2976 N N . TRP A 1 403 ? 32.299 -3.284 -47.730 1.00 98.25 403 TRP A N 1
ATOM 2977 C CA . TRP A 1 403 ? 32.980 -2.094 -48.234 1.00 98.25 403 TRP A CA 1
ATOM 2978 C C . TRP A 1 403 ? 34.264 -1.791 -47.459 1.00 98.25 403 TRP A C 1
ATOM 2980 O O . TRP A 1 403 ? 35.308 -1.577 -48.070 1.00 98.25 403 TRP A O 1
ATOM 2990 N N . HIS A 1 404 ? 34.235 -1.846 -46.123 1.00 98.06 404 HIS A N 1
ATOM 2991 C CA . HIS A 1 404 ? 35.453 -1.671 -45.320 1.00 98.06 404 HIS A CA 1
ATOM 2992 C C . HIS A 1 404 ? 36.505 -2.742 -45.610 1.00 98.06 404 HIS A C 1
ATOM 2994 O O . HIS A 1 404 ? 37.689 -2.418 -45.687 1.00 98.06 404 HIS A O 1
ATOM 3000 N N . LEU A 1 405 ? 36.104 -4.003 -45.796 1.00 97.81 405 LEU A N 1
ATOM 3001 C CA . LEU A 1 405 ? 37.031 -5.076 -46.177 1.00 97.81 405 LEU A CA 1
ATOM 3002 C C . LEU A 1 405 ? 37.629 -4.844 -47.572 1.00 97.81 405 LEU A C 1
ATOM 3004 O O . LEU A 1 405 ? 38.837 -4.990 -47.737 1.00 97.81 405 LEU A O 1
ATOM 3008 N N . TYR A 1 406 ? 36.813 -4.417 -48.539 1.00 97.88 406 TYR A N 1
ATOM 3009 C CA . TYR A 1 406 ? 37.250 -4.069 -49.894 1.00 97.88 406 TYR A CA 1
ATOM 3010 C C . TYR A 1 406 ? 38.278 -2.930 -49.892 1.00 97.88 406 TYR A C 1
ATOM 3012 O O . TYR A 1 406 ? 39.361 -3.076 -50.459 1.00 97.88 406 TYR A O 1
ATOM 3020 N N . VAL A 1 407 ? 37.986 -1.829 -49.191 1.00 97.19 407 VAL A N 1
ATOM 3021 C CA . VAL A 1 407 ? 38.896 -0.676 -49.083 1.00 97.19 407 VAL A CA 1
ATOM 3022 C C . VAL A 1 407 ? 40.192 -1.065 -48.366 1.00 97.19 407 VAL A C 1
ATOM 3024 O O . VAL A 1 407 ? 41.279 -0.735 -48.834 1.00 97.19 407 VAL A O 1
ATOM 3027 N N . ARG A 1 408 ? 40.115 -1.827 -47.264 1.00 96.81 408 ARG A N 1
ATOM 3028 C CA . ARG A 1 408 ? 41.310 -2.316 -46.547 1.00 96.81 408 ARG A CA 1
ATOM 3029 C C . ARG A 1 408 ? 42.153 -3.286 -47.373 1.00 96.81 408 ARG A C 1
ATOM 3031 O O . ARG A 1 408 ? 43.359 -3.350 -47.160 1.00 96.81 408 ARG A O 1
ATOM 3038 N N . GLY A 1 409 ? 41.532 -4.021 -48.291 1.00 96.75 409 GLY A N 1
ATOM 3039 C CA . GLY A 1 409 ? 42.205 -4.893 -49.250 1.00 96.75 409 GLY A CA 1
ATOM 3040 C C . GLY A 1 409 ? 42.852 -4.154 -50.424 1.00 96.75 409 GLY A C 1
ATOM 3041 O O . GLY A 1 409 ? 43.346 -4.812 -51.331 1.00 96.75 409 GLY A O 1
ATOM 3042 N N . GLY A 1 410 ? 42.840 -2.817 -50.442 1.00 96.94 410 GLY A N 1
ATOM 3043 C CA . GLY A 1 410 ? 43.391 -2.022 -51.540 1.00 96.94 410 GLY A CA 1
ATOM 3044 C C . GLY A 1 410 ? 42.476 -1.937 -52.762 1.00 96.94 410 GLY A C 1
ATOM 3045 O O . GLY A 1 410 ? 42.960 -1.669 -53.853 1.00 96.94 410 GLY A O 1
ATOM 3046 N N . GLU A 1 411 ? 41.170 -2.175 -52.594 1.00 97.00 411 GLU A N 1
ATOM 3047 C CA . GLU A 1 411 ? 40.159 -2.043 -53.654 1.00 97.00 411 GLU A CA 1
ATOM 3048 C C . GLU A 1 411 ? 40.369 -2.982 -54.864 1.00 97.00 411 GLU A C 1
ATOM 3050 O O . GLU A 1 411 ? 39.899 -2.708 -55.964 1.00 97.00 411 GLU A O 1
ATOM 3055 N N . VAL A 1 412 ? 41.049 -4.119 -54.675 1.00 96.81 412 VAL A N 1
ATOM 3056 C CA . VAL A 1 412 ? 41.324 -5.084 -55.763 1.00 96.81 412 VAL A CA 1
ATOM 3057 C C . VAL A 1 412 ? 40.337 -6.255 -55.827 1.00 96.81 412 VAL A C 1
ATOM 3059 O O . VAL A 1 412 ? 40.250 -6.936 -56.848 1.00 96.81 412 VAL A O 1
ATOM 3062 N N . ASP A 1 413 ? 39.574 -6.511 -54.758 1.00 96.75 413 ASP A N 1
ATOM 3063 C CA . ASP A 1 413 ? 38.635 -7.638 -54.710 1.00 96.75 413 ASP A CA 1
ATOM 3064 C C . ASP A 1 413 ? 37.299 -7.286 -55.386 1.00 96.75 413 ASP A C 1
ATOM 3066 O O . ASP A 1 413 ? 36.353 -6.787 -54.765 1.00 96.75 413 ASP A O 1
ATOM 3070 N N . GLY A 1 414 ? 37.212 -7.583 -56.684 1.00 96.44 414 GLY A N 1
ATOM 3071 C CA . GLY A 1 414 ? 35.998 -7.377 -57.473 1.00 96.44 414 GLY A CA 1
ATOM 3072 C C . GLY A 1 414 ? 34.775 -8.145 -56.954 1.00 96.44 414 GLY A C 1
ATOM 3073 O O . GLY A 1 414 ? 33.651 -7.680 -57.146 1.00 96.44 414 GLY A O 1
ATOM 3074 N N . LYS A 1 415 ? 34.959 -9.275 -56.249 1.00 97.38 415 LYS A N 1
ATOM 3075 C CA . LYS A 1 415 ? 33.837 -10.034 -55.671 1.00 97.38 415 LYS A CA 1
ATOM 3076 C C . LYS A 1 415 ? 33.227 -9.285 -54.492 1.00 97.38 415 LYS A C 1
ATOM 3078 O O . LYS A 1 415 ? 32.003 -9.203 -54.408 1.00 97.38 415 LYS A O 1
ATOM 3083 N N . LEU A 1 416 ? 34.053 -8.702 -53.620 1.00 95.38 416 LEU A N 1
ATOM 3084 C CA . LEU A 1 416 ? 33.564 -7.873 -52.513 1.00 95.38 416 LEU A CA 1
ATOM 3085 C C . LEU A 1 416 ? 32.833 -6.626 -53.023 1.00 95.38 416 LEU A C 1
ATOM 3087 O O . LEU A 1 416 ? 31.743 -6.335 -52.537 1.00 95.38 416 LEU A O 1
ATOM 3091 N N . SER A 1 417 ? 33.377 -5.935 -54.030 1.00 97.25 417 SER A N 1
ATOM 3092 C CA . SER A 1 417 ? 32.720 -4.770 -54.651 1.00 97.25 417 SER A CA 1
ATOM 3093 C C . SER A 1 417 ? 31.346 -5.131 -55.237 1.00 97.25 417 SER A C 1
ATOM 3095 O O . SER A 1 417 ? 30.355 -4.460 -54.951 1.00 97.25 417 SER A O 1
ATOM 3097 N N . ALA A 1 418 ? 31.249 -6.244 -55.974 1.00 97.12 418 ALA A N 1
ATOM 3098 C CA . ALA A 1 418 ? 29.976 -6.721 -56.516 1.00 97.12 418 ALA A CA 1
ATOM 3099 C C . ALA A 1 418 ? 28.977 -7.127 -55.414 1.00 97.12 418 ALA A C 1
ATOM 3101 O O . ALA A 1 418 ? 27.786 -6.833 -55.521 1.00 97.12 418 ALA A O 1
ATOM 3102 N N . ALA A 1 419 ? 29.447 -7.768 -54.339 1.00 97.69 419 ALA A N 1
ATOM 3103 C CA . ALA A 1 419 ? 28.610 -8.139 -53.199 1.00 97.69 419 ALA A CA 1
ATOM 3104 C C . ALA A 1 419 ? 28.052 -6.912 -52.454 1.00 97.69 419 ALA A C 1
ATOM 3106 O O . ALA A 1 419 ? 26.907 -6.952 -52.002 1.00 97.69 419 ALA A O 1
ATOM 3107 N N . VAL A 1 420 ? 28.819 -5.815 -52.371 1.00 98.12 420 VAL A N 1
ATOM 3108 C CA . VAL A 1 420 ? 28.330 -4.522 -51.860 1.00 98.12 420 VAL A CA 1
ATOM 3109 C C . VAL A 1 420 ? 27.160 -4.027 -52.713 1.00 98.12 420 VAL A C 1
ATOM 3111 O O . VAL A 1 420 ? 26.106 -3.727 -52.165 1.00 98.12 420 VAL A O 1
ATOM 3114 N N . ASP A 1 421 ? 27.290 -4.005 -54.042 1.00 98.00 421 ASP A N 1
ATOM 3115 C CA . ASP A 1 421 ? 26.216 -3.518 -54.926 1.00 98.00 421 ASP A CA 1
ATOM 3116 C C . ASP A 1 421 ? 24.949 -4.369 -54.876 1.00 98.00 421 ASP A C 1
ATOM 3118 O O . ASP A 1 421 ? 23.847 -3.847 -55.052 1.00 98.00 421 ASP A O 1
ATOM 3122 N N . ILE A 1 422 ? 25.099 -5.683 -54.693 1.00 98.00 422 ILE A N 1
ATOM 3123 C CA . ILE A 1 422 ? 23.967 -6.599 -54.520 1.00 98.00 422 ILE A CA 1
ATOM 3124 C C . ILE A 1 422 ? 23.229 -6.260 -53.223 1.00 98.00 422 ILE A C 1
ATOM 3126 O O . ILE A 1 422 ? 22.018 -6.050 -53.257 1.00 98.00 422 ILE A O 1
ATOM 3130 N N . ASP A 1 423 ? 23.949 -6.146 -52.103 1.00 98.50 423 ASP A N 1
ATOM 3131 C CA . ASP A 1 423 ? 23.338 -5.830 -50.810 1.00 98.50 423 ASP A CA 1
ATOM 3132 C C . ASP A 1 423 ? 22.669 -4.445 -50.811 1.00 98.50 423 ASP A C 1
ATOM 3134 O O . ASP A 1 423 ? 21.564 -4.306 -50.293 1.00 98.50 423 ASP A O 1
ATOM 3138 N N . LEU A 1 424 ? 23.301 -3.424 -51.406 1.00 98.38 424 LEU A N 1
ATOM 3139 C CA . LEU A 1 424 ? 22.746 -2.066 -51.466 1.00 98.38 424 LEU A CA 1
ATOM 3140 C C . LEU A 1 424 ? 21.468 -1.999 -52.322 1.00 98.38 424 LEU A C 1
ATOM 3142 O O . LEU A 1 424 ? 20.487 -1.388 -51.893 1.00 98.38 424 LEU A O 1
ATOM 3146 N N . ARG A 1 425 ? 21.440 -2.658 -53.492 1.00 98.38 425 ARG A N 1
ATOM 3147 C CA . ARG A 1 425 ? 20.230 -2.735 -54.336 1.00 98.38 425 ARG A CA 1
ATOM 3148 C C . ARG A 1 425 ? 19.098 -3.467 -53.633 1.00 98.38 425 ARG A C 1
ATOM 3150 O O . ARG A 1 425 ? 17.964 -2.997 -53.648 1.00 98.38 425 ARG A O 1
ATOM 3157 N N . GLU A 1 426 ? 19.405 -4.590 -52.993 1.00 98.06 426 GLU A N 1
ATOM 3158 C CA . GLU A 1 426 ? 18.402 -5.368 -52.271 1.00 98.06 426 GLU A CA 1
ATOM 3159 C C . GLU A 1 426 ? 17.881 -4.615 -51.037 1.00 98.06 426 GLU A C 1
ATOM 3161 O O . GLU A 1 426 ? 16.681 -4.627 -50.767 1.00 98.06 426 GLU A O 1
ATOM 3166 N N . ALA A 1 427 ? 18.745 -3.872 -50.334 1.00 98.06 427 ALA A N 1
ATOM 3167 C CA . ALA A 1 427 ? 18.331 -2.993 -49.244 1.00 98.06 427 ALA A CA 1
ATOM 3168 C C . ALA A 1 427 ? 17.341 -1.923 -49.729 1.00 98.06 427 ALA A C 1
ATOM 3170 O O . ALA A 1 427 ? 16.284 -1.754 -49.122 1.00 98.06 427 ALA A O 1
ATOM 3171 N N . ARG A 1 428 ? 17.645 -1.248 -50.847 1.00 98.06 428 ARG A N 1
ATOM 3172 C CA . ARG A 1 428 ? 16.766 -0.233 -51.450 1.00 98.06 428 ARG A CA 1
ATOM 3173 C C . ARG A 1 428 ? 15.448 -0.829 -51.953 1.00 98.06 428 ARG A C 1
ATOM 3175 O O . ARG A 1 428 ? 14.408 -0.199 -51.809 1.00 98.06 428 ARG A O 1
ATOM 3182 N N . ARG A 1 429 ? 15.471 -2.053 -52.491 1.00 98.00 429 ARG A N 1
ATOM 3183 C CA . ARG A 1 429 ? 14.267 -2.782 -52.923 1.00 98.00 429 ARG A CA 1
ATOM 3184 C C . ARG A 1 429 ? 13.336 -3.116 -51.753 1.00 98.00 429 ARG A C 1
ATOM 3186 O O . ARG A 1 429 ? 12.121 -3.109 -51.917 1.00 98.00 429 ARG A O 1
ATOM 3193 N N . LEU A 1 430 ? 13.895 -3.455 -50.590 1.00 97.38 430 LEU A N 1
ATOM 3194 C CA . LEU A 1 430 ? 13.121 -3.800 -49.394 1.00 97.38 430 LEU A CA 1
ATOM 3195 C C . LEU A 1 430 ? 12.571 -2.573 -48.652 1.00 97.38 430 LEU A C 1
ATOM 3197 O O . LEU A 1 430 ? 11.527 -2.682 -48.009 1.00 97.38 430 LEU A O 1
ATOM 3201 N N . ASP A 1 431 ? 13.261 -1.433 -48.721 1.00 97.31 431 ASP A N 1
ATOM 3202 C CA . ASP A 1 431 ? 12.829 -0.160 -48.139 1.00 97.31 431 ASP A CA 1
ATOM 3203 C C . ASP A 1 431 ? 13.298 1.008 -49.023 1.00 97.31 431 ASP A C 1
ATOM 3205 O O . ASP A 1 431 ? 14.417 1.506 -48.887 1.00 97.31 431 ASP A O 1
ATOM 3209 N N . GLU A 1 432 ? 12.427 1.467 -49.926 1.00 97.06 432 GLU A N 1
ATOM 3210 C CA . GLU A 1 432 ? 12.721 2.592 -50.828 1.00 97.06 432 GLU A CA 1
ATOM 3211 C C . GLU A 1 432 ? 12.958 3.911 -50.074 1.00 97.06 432 GLU A C 1
ATOM 3213 O O . GLU A 1 432 ? 13.616 4.818 -50.588 1.00 97.06 432 GLU A O 1
ATOM 3218 N N . ALA A 1 433 ? 12.442 4.026 -48.845 1.00 96.69 433 ALA A N 1
ATOM 3219 C CA . ALA A 1 433 ? 12.630 5.190 -47.989 1.00 96.69 433 ALA A CA 1
ATOM 3220 C C . ALA A 1 433 ? 13.922 5.112 -47.153 1.00 96.69 433 ALA A C 1
ATOM 3222 O O . ALA A 1 433 ? 14.212 6.047 -46.394 1.00 96.69 433 ALA A O 1
ATOM 3223 N N . LEU A 1 434 ? 14.704 4.030 -47.276 1.00 96.88 434 LEU A N 1
ATOM 3224 C CA . LEU A 1 434 ? 15.950 3.844 -46.543 1.00 96.88 434 LEU A CA 1
ATOM 3225 C C . LEU A 1 434 ? 16.962 4.930 -46.918 1.00 96.88 434 LEU A C 1
ATOM 3227 O O . LEU A 1 434 ? 17.372 5.070 -48.068 1.00 96.88 434 LEU A O 1
ATOM 3231 N N . LYS A 1 435 ? 17.414 5.681 -45.912 1.00 96.88 435 LYS A N 1
ATOM 3232 C CA . LYS A 1 435 ? 18.471 6.688 -46.047 1.00 96.88 435 LYS A CA 1
ATOM 3233 C C . LYS A 1 435 ? 19.643 6.310 -45.140 1.00 96.88 435 LYS A C 1
ATOM 3235 O O . LYS A 1 435 ? 19.465 6.329 -43.918 1.00 96.88 435 LYS A O 1
ATOM 3240 N N . PRO A 1 436 ? 20.824 5.967 -45.690 1.00 97.19 436 PRO A N 1
ATOM 3241 C CA . PRO A 1 436 ? 22.004 5.691 -44.882 1.00 97.19 436 PRO A CA 1
ATOM 3242 C C . PRO A 1 436 ? 22.352 6.879 -43.979 1.00 97.19 436 PRO A C 1
ATOM 3244 O O . PRO A 1 436 ? 22.416 8.019 -44.436 1.00 97.19 436 PRO A O 1
ATOM 3247 N N . ASN A 1 437 ? 22.580 6.619 -42.689 1.00 95.94 437 ASN A N 1
ATOM 3248 C CA . ASN A 1 437 ? 22.966 7.664 -41.745 1.00 95.94 437 ASN A CA 1
ATOM 3249 C C . ASN A 1 437 ? 24.413 8.133 -42.027 1.00 95.94 437 ASN A C 1
ATOM 3251 O O . ASN A 1 437 ? 25.336 7.326 -41.872 1.00 95.94 437 ASN A O 1
ATOM 3255 N N . PRO A 1 438 ? 24.645 9.419 -42.361 1.00 96.69 438 PRO A N 1
ATOM 3256 C CA . PRO A 1 438 ? 25.980 9.946 -42.654 1.00 96.69 438 PRO A CA 1
ATOM 3257 C C . PRO A 1 438 ? 26.964 9.883 -41.484 1.00 96.69 438 PRO A C 1
ATOM 3259 O O . PRO A 1 438 ? 28.168 9.947 -41.699 1.00 96.69 438 PRO A O 1
ATOM 3262 N N . GLN A 1 439 ? 26.478 9.724 -40.252 1.00 95.62 439 GLN A N 1
ATOM 3263 C CA . GLN A 1 439 ? 27.332 9.540 -39.077 1.00 95.62 439 GLN A CA 1
ATOM 3264 C C . GLN A 1 439 ? 27.795 8.088 -38.889 1.00 95.62 439 GLN A C 1
ATOM 3266 O O . GLN A 1 439 ? 28.782 7.851 -38.200 1.00 95.62 439 GLN A O 1
ATOM 3271 N N . ALA A 1 440 ? 27.087 7.111 -39.465 1.00 94.94 440 ALA A N 1
ATOM 3272 C CA . ALA A 1 440 ? 27.367 5.685 -39.267 1.00 94.94 440 ALA A CA 1
ATOM 3273 C C . ALA A 1 440 ? 28.117 5.040 -40.446 1.00 94.94 440 ALA A C 1
ATOM 3275 O O . ALA A 1 440 ? 28.746 3.989 -40.287 1.00 94.94 440 ALA A O 1
ATOM 3276 N N . PHE A 1 441 ? 28.046 5.651 -41.631 1.00 97.62 441 PHE A N 1
ATOM 3277 C CA . PHE A 1 441 ? 28.552 5.085 -42.879 1.00 97.62 441 PHE A CA 1
ATOM 3278 C C . PHE A 1 441 ? 29.505 6.049 -43.591 1.00 97.62 441 PHE A C 1
ATOM 3280 O O . PHE A 1 441 ? 29.354 7.264 -43.505 1.00 97.62 441 PHE A O 1
ATOM 3287 N N . SER A 1 442 ? 30.496 5.505 -44.308 1.00 97.25 442 SER A N 1
ATOM 3288 C CA . SER A 1 442 ? 31.470 6.332 -45.035 1.00 97.25 442 SER A CA 1
ATOM 3289 C C . SER A 1 442 ? 30.811 7.110 -46.186 1.00 97.25 442 SER A C 1
ATOM 3291 O O . SER A 1 442 ? 29.949 6.537 -46.858 1.00 97.25 442 SER A O 1
ATOM 3293 N N . PRO A 1 443 ? 31.244 8.352 -46.490 1.00 98.19 443 PRO A N 1
ATOM 3294 C CA . PRO A 1 443 ? 30.680 9.144 -47.586 1.00 98.19 443 PRO A CA 1
ATOM 3295 C C . PRO A 1 443 ? 30.648 8.406 -48.933 1.00 98.19 443 PRO A C 1
ATOM 3297 O O . PRO A 1 443 ? 29.607 8.379 -49.580 1.00 98.19 443 PRO A O 1
ATOM 3300 N N . ARG A 1 444 ? 31.727 7.689 -49.298 1.00 98.12 444 ARG A N 1
ATOM 3301 C CA . ARG A 1 444 ? 31.797 6.905 -50.550 1.00 98.12 444 ARG A CA 1
ATOM 3302 C C . ARG A 1 444 ? 30.740 5.797 -50.630 1.00 98.12 444 ARG A C 1
ATOM 3304 O O . ARG A 1 444 ? 30.212 5.538 -51.706 1.00 98.12 444 ARG A O 1
ATOM 3311 N N . LEU A 1 445 ? 30.412 5.143 -49.511 1.00 98.12 445 LEU A N 1
ATOM 3312 C CA . LEU A 1 445 ? 29.340 4.139 -49.487 1.00 98.12 445 LEU A CA 1
ATOM 3313 C C . LEU A 1 445 ? 27.966 4.793 -49.685 1.00 98.12 445 LEU A C 1
ATOM 3315 O O . LEU A 1 445 ? 27.113 4.232 -50.366 1.00 98.12 445 LEU A O 1
ATOM 3319 N N . ILE A 1 446 ? 27.754 5.971 -49.095 1.00 98.19 446 ILE A N 1
ATOM 3320 C CA . ILE A 1 446 ? 26.494 6.718 -49.197 1.00 98.19 446 ILE A CA 1
ATOM 3321 C C . ILE A 1 446 ? 26.282 7.215 -50.627 1.00 98.19 446 ILE A C 1
ATOM 3323 O O . ILE A 1 446 ? 25.198 7.037 -51.172 1.00 98.19 446 ILE A O 1
ATOM 3327 N N . GLU A 1 447 ? 27.320 7.776 -51.249 1.00 97.88 447 GLU A N 1
ATOM 3328 C CA . GLU A 1 447 ? 27.318 8.160 -52.666 1.00 97.88 447 GLU A CA 1
ATOM 3329 C C . GLU A 1 447 ? 26.998 6.961 -53.560 1.00 97.88 447 GLU A C 1
ATOM 3331 O O . GLU A 1 447 ? 26.140 7.048 -54.438 1.00 97.88 447 GLU A O 1
ATOM 3336 N N . ARG A 1 448 ? 27.623 5.810 -53.284 1.00 97.81 448 ARG A N 1
ATOM 3337 C CA . ARG A 1 448 ? 27.355 4.571 -54.016 1.00 97.81 448 ARG A CA 1
ATOM 3338 C C . ARG A 1 448 ? 25.909 4.107 -53.849 1.00 97.81 448 ARG A C 1
ATOM 3340 O O . ARG A 1 448 ? 25.270 3.798 -54.847 1.00 97.81 448 ARG A O 1
ATOM 3347 N N . PHE A 1 449 ? 25.363 4.123 -52.632 1.00 98.12 449 PHE A N 1
ATOM 3348 C CA . PHE A 1 449 ? 23.954 3.794 -52.386 1.00 98.12 449 PHE A CA 1
ATOM 3349 C C . PHE A 1 449 ? 22.999 4.755 -53.109 1.00 98.12 449 PHE A C 1
ATOM 3351 O O . PHE A 1 449 ? 21.987 4.318 -53.642 1.00 98.12 449 PHE A O 1
ATOM 3358 N N . ALA A 1 450 ? 23.325 6.050 -53.166 1.00 97.12 450 ALA A N 1
ATOM 3359 C CA . ALA A 1 450 ? 22.519 7.045 -53.870 1.00 97.12 450 ALA A CA 1
ATOM 3360 C C . ALA A 1 450 ? 22.525 6.863 -55.403 1.00 97.12 450 ALA A C 1
ATOM 3362 O O . ALA A 1 450 ? 21.558 7.250 -56.058 1.00 97.12 450 ALA A O 1
ATOM 3363 N N . SER A 1 451 ? 23.597 6.284 -55.962 1.00 97.00 451 SER A N 1
ATOM 3364 C CA . SER A 1 451 ? 23.773 6.054 -57.407 1.00 97.00 451 SER A CA 1
ATOM 3365 C C . SER A 1 451 ? 23.063 4.814 -57.967 1.00 97.00 451 SER A C 1
ATOM 3367 O O . SER A 1 451 ? 22.910 4.711 -59.183 1.00 97.00 451 SER A O 1
ATOM 3369 N N . LEU A 1 452 ? 22.661 3.884 -57.094 1.00 93.69 452 LEU A N 1
ATOM 3370 C CA . LEU A 1 452 ? 21.947 2.642 -57.422 1.00 93.69 452 LEU A CA 1
ATOM 3371 C C . LEU A 1 452 ? 20.448 2.880 -57.393 1.00 93.69 452 LEU A C 1
ATOM 3373 O O . LEU A 1 452 ? 19.743 2.511 -58.353 1.00 93.69 452 LEU A O 1
#